Protein 3C8C (pdb70)

Foldseek 3Di:
DLVVLQVVQVCLQVVLLAVLLVLVVVLLVLVVVLLVQCLVPVDQVSNQVSCQDPVNVVSFVKKKWAWPVPQDIRIRDPVDDLDDPDGCCPDQLFVVQVVVQAWDKGAWDADSPPGQTWIWTKHWHANPVPRDTTTMMTGIDDLCVVQVSSAPDDQQPFWGKFKAAQQQAGCHHPPSVRHRHGCPQQVDGHDDQRWDWGADPNAIWTKHWDHRPPGRMIMMMTGNVVSVSVVVVVVVVD/DLVVLQVVQVVLQQVLLAVLLVLVVVLLVLVVVLQVQCLVPVDLVSNQVSCQDPVLVVQFVKKKWAWPVPQDMDIHDPPQDLDDVDRVCPDQLWVVQVVVVAWDKGAWDADSRPRQTWIWTKHWHANPPPRHTTTMMTGTHDLLVSQVVSQPDDALPFKGKFKAAQQQQTCHHPPSVRHRHGCPQQVDGHDDARWDWTDDPNFIWIKHWDARPPHRMIMMMTHGPVSSSVVVVVVPPD

Solvent-accessible surface area: 22497 Å² total

Organism: Vibrio cholerae serotype O1 (strain ATCC 39315 / El Tor Inaba N16961) (NCBI:txid243277)

B-factor: mean 22.38, std 12.3, range [3.48, 82.52]

Structure (mmCIF, N/CA/C/O backbone):
data_3C8C
#
_entry.id   3C8C
#
_cell.length_a   103.202
_cell.length_b   140.942
_cell.length_c   32.221
_cell.angle_alpha   90.00
_cell.angle_beta   90.00
_cell.angle_gamma   90.00
#
_symmetry.space_group_name_H-M   'P 21 21 2'
#
loop_
_entity.id
_entity.type
_entity.pdbx_description
1 polymer 'Methyl-accepting chemotaxis protein'
2 non-polymer 'MAGNESIUM ION'
3 non-polymer ALANINE
4 water water
#
loop_
_atom_site.group_PDB
_atom_site.id
_atom_site.type_symbol
_atom_site.label_atom_id
_atom_site.label_alt_id
_atom_site.label_comp_id
_atom_site.label_asym_id
_atom_site.label_entity_id
_atom_site.label_seq_id
_atom_site.pdbx_PDB_ins_code
_atom_site.Cartn_x
_atom_site.Cartn_y
_atom_site.Cartn_z
_atom_site.occupancy
_atom_site.B_iso_or_equiv
_atom_site.auth_seq_id
_atom_site.auth_comp_id
_atom_site.auth_asym_id
_atom_site.auth_atom_id
_atom_site.pdbx_PDB_model_num
ATOM 1 N N . SER A 1 1 ? 7.339 -8.305 10.600 1.00 30.03 61 SER A N 1
ATOM 2 C CA . SER A 1 1 ? 6.473 -8.607 9.421 1.00 28.45 61 SER A CA 1
ATOM 3 C C . SER A 1 1 ? 6.814 -7.668 8.275 1.00 27.30 61 SER A C 1
ATOM 4 O O . SER A 1 1 ? 7.492 -6.664 8.490 1.00 29.64 61 SER A O 1
ATOM 7 N N . LEU A 1 2 ? 6.337 -7.990 7.072 1.00 24.40 62 LEU A N 1
ATOM 8 C CA A LEU A 1 2 ? 6.543 -7.136 5.905 0.50 24.84 62 LEU A CA 1
ATOM 9 C CA B LEU A 1 2 ? 6.539 -7.139 5.899 0.50 26.09 62 LEU A CA 1
ATOM 10 C C . LEU A 1 2 ? 5.922 -5.752 6.113 1.00 26.55 62 LEU A C 1
ATOM 11 O O . LEU A 1 2 ? 6.551 -4.724 5.811 1.00 23.79 62 LEU A O 1
ATOM 20 N N . ARG A 1 3 ? 4.695 -5.725 6.636 1.00 20.57 63 ARG A N 1
ATOM 21 C CA . ARG A 1 3 ? 4.014 -4.466 6.947 1.00 25.52 63 ARG A CA 1
ATOM 22 C C . ARG A 1 3 ? 4.817 -3.605 7.931 1.00 25.31 63 ARG A C 1
ATOM 23 O O . ARG A 1 3 ? 5.072 -2.417 7.659 1.00 27.02 63 ARG A O 1
ATOM 31 N N . SER A 1 4 ? 5.225 -4.216 9.049 1.00 28.12 64 SER A N 1
ATOM 32 C CA A SER A 1 4 ? 6.021 -3.526 10.061 0.50 27.18 64 SER A CA 1
ATOM 33 C CA B SER A 1 4 ? 6.040 -3.549 10.066 0.50 28.03 64 SER A CA 1
ATOM 34 C C . SER A 1 4 ? 7.353 -3.033 9.496 1.00 29.97 64 SER A C 1
ATOM 35 O O . SER A 1 4 ? 7.779 -1.923 9.812 1.00 31.31 64 SER A O 1
ATOM 48 N N . VAL A 1 6 ? 8.112 -2.175 6.356 1.00 25.29 66 VAL A N 1
ATOM 49 C CA . VAL A 1 6 ? 7.914 -1.054 5.444 1.00 24.03 66 VAL A CA 1
ATOM 50 C C . VAL A 1 6 ? 7.597 0.230 6.215 1.00 28.24 66 VAL A C 1
ATOM 51 O O . VAL A 1 6 ? 8.210 1.268 5.957 1.00 26.12 66 VAL A O 1
ATOM 55 N N . SER A 1 7 ? 6.679 0.141 7.177 1.00 27.32 67 SER A N 1
ATOM 56 C CA . SER A 1 7 ? 6.346 1.274 8.033 1.00 28.01 67 SER A CA 1
ATOM 57 C C . SER A 1 7 ? 7.561 1.768 8.827 1.00 31.04 67 SER A C 1
ATOM 58 O O . SER A 1 7 ? 7.784 2.981 8.932 1.00 29.86 67 SER A O 1
ATOM 61 N N . ASP A 1 8 ? 8.351 0.835 9.365 1.00 27.25 68 ASP A N 1
ATOM 62 C CA . ASP A 1 8 ? 9.557 1.198 10.107 1.00 30.76 68 ASP A CA 1
ATOM 63 C C . ASP A 1 8 ? 10.597 1.855 9.207 1.00 29.80 68 ASP A C 1
ATOM 64 O O . ASP A 1 8 ? 11.293 2.773 9.658 1.00 32.51 68 ASP A O 1
ATOM 69 N N . SER A 1 9 ? 10.692 1.395 7.955 1.00 27.44 69 SER A N 1
ATOM 70 C CA A SER A 1 9 ? 11.679 1.927 7.011 0.50 28.28 69 SER A CA 1
ATOM 71 C CA B SER A 1 9 ? 11.670 1.925 6.999 0.50 28.03 69 SER A CA 1
ATOM 72 C C . SER A 1 9 ? 11.406 3.395 6.687 1.00 29.70 69 SER A C 1
ATOM 73 O O . SER A 1 9 ? 12.329 4.199 6.653 1.00 28.01 69 SER A O 1
ATOM 78 N N . VAL A 1 10 ? 10.135 3.729 6.469 1.00 27.64 70 VAL A N 1
ATOM 79 C CA . VAL A 1 10 ? 9.703 5.101 6.179 1.00 28.47 70 VAL A CA 1
ATOM 80 C C . VAL A 1 10 ? 10.130 6.059 7.303 1.00 29.43 70 VAL A C 1
ATOM 81 O O . VAL A 1 10 ? 10.736 7.108 7.040 1.00 27.81 70 VAL A O 1
ATOM 85 N N . ASP A 1 11 ? 9.851 5.654 8.544 1.00 24.23 71 ASP A N 1
ATOM 86 C CA . ASP A 1 11 ? 10.237 6.373 9.756 1.00 30.00 71 ASP A CA 1
ATOM 87 C C . ASP A 1 11 ? 11.744 6.527 9.875 1.00 34.22 71 ASP A C 1
ATOM 88 O O . ASP A 1 11 ? 12.227 7.608 10.213 1.00 36.01 71 ASP A O 1
ATOM 93 N N . GLU A 1 12 ? 12.473 5.451 9.577 1.00 29.08 72 GLU A N 1
ATOM 94 C CA A GLU A 1 12 ? 13.927 5.454 9.709 0.50 32.86 72 GLU A CA 1
ATOM 95 C CA B GLU A 1 12 ? 13.932 5.418 9.682 0.50 32.97 72 GLU A CA 1
ATOM 96 C C . GLU A 1 12 ? 14.604 6.329 8.647 1.00 33.24 72 GLU A C 1
ATOM 97 O O . GLU A 1 12 ? 15.622 6.971 8.938 1.00 32.72 72 GLU A O 1
ATOM 108 N N . ILE A 1 13 ? 14.030 6.382 7.440 1.00 31.66 73 ILE A N 1
ATOM 109 C CA . ILE A 1 13 ? 14.572 7.235 6.370 1.00 26.32 73 ILE A CA 1
ATOM 110 C C . ILE A 1 13 ? 14.589 8.695 6.815 1.00 27.36 73 ILE A C 1
ATOM 111 O O . ILE A 1 13 ? 15.651 9.321 6.818 1.00 25.06 73 ILE A O 1
ATOM 116 N N . VAL A 1 14 ? 13.433 9.222 7.227 1.00 23.59 74 VAL A N 1
ATOM 117 C CA A VAL A 1 14 ? 13.344 10.627 7.617 0.50 23.25 74 VAL A CA 1
ATOM 118 C CA B VAL A 1 14 ? 13.345 10.628 7.618 0.50 23.26 74 VAL A CA 1
ATOM 119 C C . VAL A 1 14 ? 14.096 10.937 8.916 1.00 25.83 74 VAL A C 1
ATOM 120 O O . VAL A 1 14 ? 14.634 12.021 9.062 1.00 21.80 74 VAL A O 1
ATOM 127 N N . ASP A 1 15 ? 14.136 9.976 9.845 1.00 23.56 75 ASP A N 1
ATOM 128 C CA A ASP A 1 15 ? 14.809 10.191 11.123 0.50 20.91 75 ASP A CA 1
ATOM 129 C CA B ASP A 1 15 ? 14.809 10.173 11.129 0.50 22.05 75 ASP A CA 1
ATOM 130 C C . ASP A 1 15 ? 16.315 10.267 10.925 1.00 24.23 75 ASP A C 1
ATOM 131 O O . ASP A 1 15 ? 16.968 11.194 11.429 1.00 22.82 75 ASP A O 1
ATOM 140 N N . GLY A 1 16 ? 16.847 9.302 10.177 1.00 21.83 76 GLY A N 1
ATOM 141 C CA . GLY A 1 16 ? 18.264 9.210 9.896 1.00 20.96 76 GLY A CA 1
ATOM 142 C C . GLY A 1 16 ? 18.758 10.363 9.047 1.00 21.62 76 GLY A C 1
ATOM 143 O O . GLY A 1 16 ? 19.798 10.953 9.352 1.00 21.89 76 GLY A O 1
ATOM 144 N N . VAL A 1 17 ? 18.014 10.689 7.989 1.00 18.69 77 VAL A N 1
ATOM 145 C CA . VAL A 1 17 ? 18.385 11.805 7.114 1.00 18.41 77 VAL A CA 1
ATOM 146 C C . VAL A 1 17 ? 18.257 13.165 7.811 1.00 17.99 77 VAL A C 1
ATOM 147 O O . VAL A 1 17 ? 19.078 14.054 7.563 1.00 17.00 77 VAL A O 1
ATOM 151 N N . SER A 1 18 ? 17.297 13.318 8.723 1.00 18.10 78 SER A N 1
ATOM 152 C CA . SER A 1 18 ? 17.207 14.580 9.466 1.00 16.20 78 SER A CA 1
ATOM 153 C C . SER A 1 18 ? 18.407 14.757 10.409 1.00 21.50 78 SER A C 1
ATOM 154 O O . SER A 1 18 ? 18.857 15.880 10.627 1.00 18.30 78 SER A O 1
ATOM 157 N N . LYS A 1 19 ? 18.929 13.647 10.939 1.00 19.44 79 LYS A N 1
ATOM 158 C CA . LYS A 1 19 ? 20.136 13.692 11.763 1.00 20.18 79 LYS A CA 1
ATOM 159 C C . LYS A 1 19 ? 21.382 14.037 10.963 1.00 22.12 79 LYS A C 1
ATOM 160 O O . LYS A 1 19 ? 22.134 14.940 11.372 1.00 21.39 79 LYS A O 1
ATOM 166 N N . THR A 1 20 ? 21.593 13.385 9.816 1.00 23.02 80 THR A N 1
ATOM 167 C CA A THR A 1 20 ? 22.751 13.690 8.972 0.50 24.58 80 THR A CA 1
ATOM 168 C CA B THR A 1 20 ? 22.760 13.695 8.982 0.50 25.14 80 THR A CA 1
ATOM 169 C C . THR A 1 20 ? 22.696 15.116 8.413 1.00 27.30 80 THR A C 1
ATOM 170 O O . THR A 1 20 ? 23.729 15.789 8.318 1.00 24.78 80 THR A O 1
ATOM 177 N N . THR A 1 21 ? 21.485 15.570 8.067 1.00 21.22 81 THR A N 1
ATOM 178 C CA . THR A 1 21 ? 21.269 16.918 7.525 1.00 22.98 81 THR A CA 1
ATOM 179 C C . THR A 1 21 ? 21.635 17.947 8.593 1.00 18.04 81 THR A C 1
ATOM 180 O O . THR A 1 21 ? 22.299 18.943 8.286 1.00 18.87 81 THR A O 1
ATOM 184 N N . ALA A 1 22 ? 21.236 17.692 9.840 1.00 17.42 82 ALA A N 1
ATOM 185 C CA . ALA A 1 22 ? 21.575 18.580 10.954 1.00 14.58 82 ALA A CA 1
ATOM 186 C C . ALA A 1 22 ? 23.098 18.694 11.083 1.00 18.10 82 ALA A C 1
ATOM 187 O O . ALA A 1 22 ? 23.618 19.800 11.171 1.00 17.33 82 ALA A O 1
ATOM 189 N N . GLU A 1 23 ? 23.803 17.563 11.043 1.00 17.54 83 GLU A N 1
ATOM 190 C CA A GLU A 1 23 ? 25.271 17.539 11.129 0.35 19.08 83 GLU A CA 1
ATOM 191 C CA B GLU A 1 23 ? 25.267 17.548 11.137 0.35 17.44 83 GLU A CA 1
ATOM 192 C CA C GLU A 1 23 ? 25.263 17.581 11.156 0.30 18.80 83 GLU A CA 1
ATOM 193 C C . GLU A 1 23 ? 25.924 18.366 10.024 1.00 17.69 83 GLU A C 1
ATOM 194 O O . GLU A 1 23 ? 26.835 19.178 10.278 1.00 17.35 83 GLU A O 1
ATOM 210 N N . VAL A 1 24 ? 25.478 18.155 8.790 1.00 19.75 84 VAL A N 1
ATOM 211 C CA . VAL A 1 24 ? 26.053 18.852 7.635 1.00 18.75 84 VAL A CA 1
ATOM 212 C C . VAL A 1 24 ? 25.818 20.359 7.736 1.00 16.74 84 VAL A C 1
ATOM 213 O O . VAL A 1 24 ? 26.758 21.158 7.606 1.00 15.42 84 VAL A O 1
ATOM 217 N N . ILE A 1 25 ? 24.563 20.741 7.948 1.00 14.28 85 ILE A N 1
ATOM 218 C CA . ILE A 1 25 ? 24.243 22.163 8.053 1.00 15.87 85 ILE A CA 1
ATOM 219 C C . ILE A 1 25 ? 24.964 22.835 9.230 1.00 15.70 85 ILE A C 1
ATOM 220 O O . ILE A 1 25 ? 25.511 23.939 9.070 1.00 13.07 85 ILE A O 1
ATOM 225 N N . ASN A 1 26 ? 25.009 22.164 10.379 1.00 13.86 86 ASN A N 1
ATOM 226 C CA . ASN A 1 26 ? 25.711 22.706 11.551 1.00 14.54 86 ASN A CA 1
ATOM 227 C C . ASN A 1 26 ? 27.186 22.906 11.263 1.00 13.39 86 ASN A C 1
ATOM 228 O O . ASN A 1 26 ? 27.773 23.903 11.691 1.00 13.45 86 ASN A O 1
ATOM 233 N N . GLY A 1 27 ? 27.788 21.980 10.523 1.00 12.81 87 GLY A N 1
ATOM 234 C CA . GLY A 1 27 ? 29.201 22.107 10.167 1.00 11.58 87 GLY A CA 1
ATOM 235 C C . GLY A 1 27 ? 29.403 23.364 9.329 1.00 12.36 87 GLY A C 1
ATOM 236 O O . GLY A 1 27 ? 30.364 24.094 9.526 1.00 13.29 87 GLY A O 1
ATOM 237 N N . ARG A 1 28 ? 28.499 23.605 8.380 1.00 11.71 88 ARG A N 1
ATOM 238 C CA . ARG A 1 28 ? 28.670 24.724 7.461 1.00 11.86 88 ARG A CA 1
ATOM 239 C C . ARG A 1 28 ? 28.413 26.041 8.199 1.00 9.44 88 ARG A C 1
ATOM 240 O O . ARG A 1 28 ? 29.161 27.008 8.010 1.00 10.75 88 ARG A O 1
ATOM 248 N N . LYS A 1 29 ? 27.410 26.062 9.089 1.00 12.10 89 LYS A N 1
ATOM 249 C CA . LYS A 1 29 ? 27.167 27.231 9.949 1.00 9.81 89 LYS A CA 1
ATOM 250 C C . LYS A 1 29 ? 28.403 27.563 10.803 1.00 9.32 89 LYS A C 1
ATOM 251 O O . LYS A 1 29 ? 28.765 28.718 10.964 1.00 10.12 89 LYS A O 1
ATOM 257 N N . SER A 1 30 ? 29.034 26.529 11.356 1.00 10.80 90 SER A N 1
ATOM 258 C CA A SER A 1 30 ? 30.212 26.733 12.200 0.50 9.41 90 SER A CA 1
ATOM 259 C CA B SER A 1 30 ? 30.222 26.721 12.199 0.50 9.28 90 SER A CA 1
ATOM 260 C C . SER A 1 30 ? 31.385 27.342 11.439 1.00 8.96 90 SER A C 1
ATOM 261 O O . SER A 1 30 ? 32.116 28.193 11.977 1.00 10.45 90 SER A O 1
ATOM 266 N N . ILE A 1 31 ? 31.557 26.944 10.169 1.00 8.71 91 ILE A N 1
ATOM 267 C CA . ILE A 1 31 ? 32.596 27.539 9.303 1.00 8.65 91 ILE A CA 1
ATOM 268 C C . ILE A 1 31 ? 32.254 29.012 9.014 1.00 8.12 91 ILE A C 1
ATOM 269 O O . ILE A 1 31 ? 33.119 29.901 9.136 1.00 9.27 91 ILE A O 1
ATOM 274 N N . ALA A 1 32 ? 30.978 29.277 8.728 1.00 8.48 92 ALA A N 1
ATOM 275 C CA . ALA A 1 32 ? 30.550 30.667 8.478 1.00 8.41 92 ALA A CA 1
ATOM 276 C C . ALA A 1 32 ? 30.772 31.542 9.702 1.00 7.81 92 ALA A C 1
ATOM 277 O O . ALA A 1 32 ? 31.272 32.668 9.576 1.00 9.51 92 ALA A O 1
ATOM 279 N N . GLN A 1 33 ? 30.448 31.012 10.878 1.00 8.05 93 GLN A N 1
ATOM 280 C CA . GLN A 1 33 ? 30.638 31.768 12.107 1.00 7.81 93 GLN A CA 1
ATOM 281 C C . GLN A 1 33 ? 32.112 32.067 12.351 1.00 8.40 93 GLN A C 1
ATOM 282 O O . GLN A 1 33 ? 32.466 33.180 12.798 1.00 9.65 93 GLN A O 1
ATOM 288 N N . TYR A 1 34 ? 32.965 31.062 12.107 1.00 7.04 94 TYR A N 1
ATOM 289 C CA . TYR A 1 34 ? 34.397 31.256 12.305 1.00 6.61 94 TYR A CA 1
ATOM 290 C C . TYR A 1 34 ? 34.901 32.365 11.407 1.00 7.11 94 TYR A C 1
ATOM 291 O O . TYR A 1 34 ? 35.571 33.285 11.877 1.00 9.33 94 TYR A O 1
ATOM 300 N N . ALA A 1 35 ? 34.595 32.296 10.104 1.00 7.55 95 ALA A N 1
ATOM 301 C CA . ALA A 1 35 ? 35.031 33.359 9.183 1.00 8.69 95 ALA A CA 1
ATOM 302 C C . ALA A 1 35 ? 34.510 34.736 9.613 1.00 7.52 95 ALA A C 1
ATOM 303 O O . ALA A 1 35 ? 35.234 35.722 9.580 1.00 9.43 95 ALA A O 1
ATOM 305 N N . THR A 1 36 ? 33.243 34.787 10.027 1.00 8.77 96 THR A N 1
ATOM 306 C CA . THR A 1 36 ? 32.652 36.033 10.527 1.00 9.49 96 THR A CA 1
ATOM 307 C C . THR A 1 36 ? 33.408 36.613 11.723 1.00 9.47 96 THR A C 1
ATOM 308 O O . THR A 1 36 ? 33.715 37.811 11.732 1.00 10.27 96 THR A O 1
ATOM 312 N N . SER A 1 37 ? 33.725 35.754 12.700 1.00 9.87 97 SER A N 1
ATOM 313 C CA . SER A 1 37 ? 34.473 36.213 13.865 1.00 8.96 97 SER A CA 1
ATOM 314 C C . SER A 1 37 ? 35.863 36.718 13.492 1.00 11.36 97 SER A C 1
ATOM 315 O O . SER A 1 37 ? 36.349 37.684 14.090 1.00 11.32 97 SER A O 1
ATOM 318 N N . LEU A 1 38 ? 36.499 36.094 12.503 1.00 9.46 98 LEU A N 1
ATOM 319 C CA . LEU A 1 38 ? 37.816 36.586 12.088 1.00 10.57 98 LEU A CA 1
ATOM 320 C C . LEU A 1 38 ? 37.702 37.931 11.368 1.00 11.49 98 LEU A C 1
ATOM 321 O O . LEU A 1 38 ? 38.587 38.791 11.533 1.00 13.60 98 LEU A O 1
ATOM 326 N N . ILE A 1 39 ? 36.634 38.105 10.577 1.00 9.24 99 ILE A N 1
ATOM 327 C CA . ILE A 1 39 ? 36.350 39.380 9.916 1.00 9.91 99 ILE A CA 1
ATOM 328 C C . ILE A 1 39 ? 36.055 40.469 10.949 1.00 12.54 99 ILE A C 1
ATOM 329 O O . ILE A 1 39 ? 36.558 41.586 10.816 1.00 14.00 99 ILE A O 1
ATOM 334 N N . GLU A 1 40 ? 35.285 40.145 11.984 1.00 10.63 100 GLU A N 1
ATOM 335 C CA . GLU A 1 40 ? 34.998 41.123 13.041 1.00 13.32 100 GLU A CA 1
ATOM 336 C C . GLU A 1 40 ? 36.261 41.561 13.754 1.00 13.22 100 GLU A C 1
ATOM 337 O O . GLU A 1 40 ? 36.377 42.707 14.196 1.00 16.31 100 GLU A O 1
ATOM 343 N N . ASN A 1 41 ? 37.213 40.650 13.856 1.00 14.80 101 ASN A N 1
ATOM 344 C CA . ASN A 1 41 ? 38.474 40.989 14.479 1.00 14.87 101 ASN A CA 1
ATOM 345 C C . ASN A 1 41 ? 39.253 42.029 13.678 1.00 14.77 101 ASN A C 1
ATOM 346 O O . ASN A 1 41 ? 39.956 42.871 14.273 1.00 18.87 101 ASN A O 1
ATOM 351 N N . ASN A 1 42 ? 39.162 41.956 12.349 1.00 14.02 102 ASN A N 1
ATOM 352 C CA . ASN A 1 42 ? 39.851 42.886 11.458 1.00 16.46 102 ASN A CA 1
ATOM 353 C C . ASN A 1 42 ? 39.172 42.973 10.086 1.00 15.75 102 ASN A C 1
ATOM 354 O O . ASN A 1 42 ? 39.485 42.225 9.161 1.00 17.01 102 ASN A O 1
ATOM 359 N N . PRO A 1 43 ? 38.197 43.893 9.966 1.00 15.91 103 PRO A N 1
ATOM 360 C CA . PRO A 1 43 ? 37.441 44.011 8.729 1.00 18.46 103 PRO A CA 1
ATOM 361 C C . PRO A 1 43 ? 38.079 44.817 7.604 1.00 17.73 103 PRO A C 1
ATOM 362 O O . PRO A 1 43 ? 37.387 45.141 6.628 1.00 17.65 103 PRO A O 1
ATOM 366 N N . GLU A 1 44 ? 39.385 45.091 7.690 1.00 19.13 104 GLU A N 1
ATOM 367 C CA . GLU A 1 44 ? 40.077 45.709 6.549 1.00 19.57 104 GLU A CA 1
ATOM 368 C C . GLU A 1 44 ? 39.905 44.823 5.327 1.00 20.74 104 GLU A C 1
ATOM 369 O O . GLU A 1 44 ? 40.032 43.599 5.441 1.00 16.34 104 GLU A O 1
ATOM 375 N N . PRO A 1 45 ? 39.525 45.417 4.180 1.00 18.58 105 PRO A N 1
ATOM 376 C CA . PRO A 1 45 ? 39.205 44.715 2.930 1.00 17.79 105 PRO A CA 1
ATOM 377 C C . PRO A 1 45 ? 40.150 43.577 2.491 1.00 16.97 105 PRO A C 1
ATOM 378 O O . PRO A 1 45 ? 39.671 42.503 2.149 1.00 17.74 105 PRO A O 1
ATOM 382 N N . ASP A 1 46 ? 41.464 43.809 2.507 1.00 19.86 106 ASP A N 1
ATOM 383 C CA . ASP A 1 46 ? 42.401 42.765 2.088 1.00 20.74 106 ASP A CA 1
ATOM 384 C C . ASP A 1 46 ? 42.395 41.569 3.042 1.00 17.20 106 ASP A C 1
ATOM 385 O O . ASP A 1 46 ? 42.490 40.424 2.584 1.00 19.05 106 ASP A O 1
ATOM 390 N N . ASN A 1 47 ? 42.241 41.841 4.338 1.00 15.53 107 ASN A N 1
ATOM 391 C CA . ASN A 1 47 ? 42.093 40.772 5.318 1.00 15.29 107 ASN A CA 1
ATOM 392 C C . ASN A 1 47 ? 40.804 39.981 5.078 1.00 18.00 107 ASN A C 1
ATOM 393 O O . ASN A 1 47 ? 40.789 38.747 5.137 1.00 15.83 107 ASN A O 1
ATOM 398 N N . VAL A 1 48 ? 39.717 40.699 4.814 1.00 13.72 108 VAL A N 1
ATOM 399 C CA . VAL A 1 48 ? 38.445 40.036 4.542 1.00 13.15 108 VAL A CA 1
ATOM 400 C C . VAL A 1 48 ? 38.583 39.094 3.342 1.00 13.47 108 VAL A C 1
ATOM 401 O O . VAL A 1 48 ? 38.151 37.931 3.411 1.00 13.03 108 VAL A O 1
ATOM 405 N N . ARG A 1 49 ? 39.177 39.595 2.243 1.00 13.62 109 ARG A N 1
ATOM 406 C CA A ARG A 1 49 ? 39.399 38.793 1.043 0.50 15.62 109 AR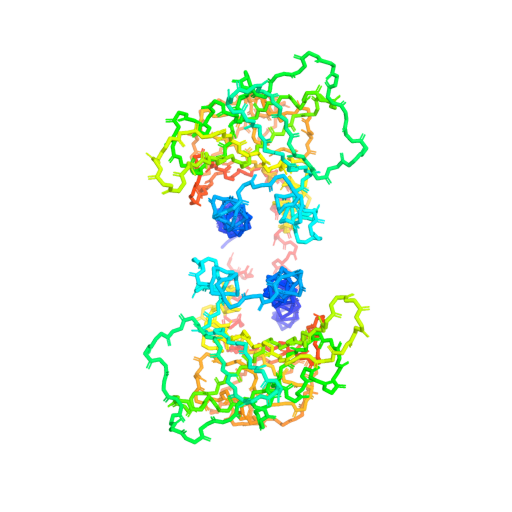G A CA 1
ATOM 407 C CA B ARG A 1 49 ? 39.390 38.785 1.045 0.50 16.73 109 ARG A CA 1
ATOM 408 C C . ARG A 1 49 ? 40.201 37.529 1.355 1.00 14.44 109 ARG A C 1
ATOM 409 O O . ARG A 1 49 ? 39.860 36.448 0.895 1.00 15.87 109 ARG A O 1
ATOM 424 N N . THR A 1 50 ? 41.256 37.684 2.153 1.00 14.54 110 THR A N 1
ATOM 425 C CA . THR A 1 50 ? 42.090 36.545 2.555 1.00 17.63 110 THR A CA 1
ATOM 426 C C . THR A 1 50 ? 41.257 35.490 3.291 1.00 16.29 110 THR A C 1
ATOM 427 O O . THR A 1 50 ? 41.335 34.299 2.993 1.00 18.73 110 THR A O 1
ATOM 431 N N . ILE A 1 51 ? 40.436 35.945 4.231 1.00 13.30 111 ILE A N 1
ATOM 432 C CA . ILE A 1 51 ? 39.585 35.056 5.018 1.00 12.57 111 ILE A CA 1
ATOM 433 C C . ILE A 1 51 ? 38.563 34.316 4.139 1.00 12.36 111 ILE A C 1
ATOM 434 O O . ILE A 1 51 ? 38.375 33.098 4.283 1.00 11.24 111 ILE A O 1
ATOM 439 N N . ILE A 1 52 ? 37.898 35.017 3.226 1.00 10.34 112 ILE A N 1
ATOM 440 C CA . ILE A 1 52 ? 36.803 34.370 2.496 1.00 9.07 112 ILE A CA 1
ATOM 441 C C . ILE A 1 52 ? 37.199 33.676 1.175 1.00 8.17 112 ILE A C 1
ATOM 442 O O . ILE A 1 52 ? 36.383 32.985 0.562 1.00 12.69 112 ILE A O 1
ATOM 447 N N . SER A 1 53 ? 38.460 33.854 0.748 1.00 13.79 113 SER A N 1
ATOM 448 C CA . SER A 1 53 ? 38.886 33.336 -0.561 1.00 15.80 113 SER A CA 1
ATOM 449 C C . SER A 1 53 ? 39.705 32.052 -0.476 1.00 17.02 113 SER A C 1
ATOM 450 O O . SER A 1 53 ? 40.161 31.532 -1.497 1.00 19.69 113 SER A O 1
ATOM 453 N N . GLN A 1 54 ? 39.851 31.525 0.731 1.00 14.00 114 GLN A N 1
ATOM 454 C CA . GLN A 1 54 ? 40.537 30.240 0.910 1.00 13.07 114 GLN A CA 1
ATOM 455 C C . GLN A 1 54 ? 39.668 29.092 0.437 1.00 15.81 114 GLN A C 1
ATOM 456 O O . GLN A 1 54 ? 38.446 29.151 0.517 1.00 13.04 114 GLN A O 1
ATOM 462 N N . PRO A 1 55 ? 40.282 28.027 -0.087 1.00 16.06 115 PRO A N 1
ATOM 463 C CA . PRO A 1 55 ? 39.517 26.899 -0.578 1.00 17.37 115 PRO A CA 1
ATOM 464 C C . PRO A 1 55 ? 38.447 26.343 0.365 1.00 12.39 115 PRO A C 1
ATOM 465 O O . PRO A 1 55 ? 37.386 25.984 -0.106 1.00 18.35 115 PRO A O 1
ATOM 469 N N . LEU A 1 56 ? 38.678 26.317 1.681 1.00 12.78 116 LEU A N 1
ATOM 470 C CA . LEU A 1 56 ? 37.655 25.834 2.596 1.00 13.64 116 LEU A CA 1
ATOM 471 C C . LEU A 1 56 ? 36.338 26.612 2.407 1.00 11.72 116 LEU A C 1
ATOM 472 O O . LEU A 1 56 ? 35.258 26.032 2.354 1.00 14.64 116 LEU A O 1
ATOM 477 N N . ILE A 1 57 ? 36.452 27.924 2.313 1.00 11.31 117 ILE A N 1
ATOM 478 C CA . ILE A 1 57 ? 35.271 28.779 2.169 1.00 9.93 117 ILE A CA 1
ATOM 479 C C . ILE A 1 57 ? 34.693 28.666 0.744 1.00 13.13 117 ILE A C 1
ATOM 480 O O . ILE A 1 57 ? 33.468 28.559 0.565 1.00 13.04 117 ILE A O 1
ATOM 485 N N . LYS A 1 58 ? 35.564 28.643 -0.259 1.00 15.18 118 LYS A N 1
ATOM 486 C CA . LYS A 1 58 ? 35.129 28.556 -1.662 1.00 14.94 118 LYS A CA 1
ATOM 487 C C . LYS A 1 58 ? 34.489 27.202 -1.999 1.00 17.57 118 LYS A C 1
ATOM 488 O O . LYS A 1 58 ? 33.612 27.120 -2.876 1.00 18.52 118 LYS A O 1
ATOM 494 N N . ASN A 1 59 ? 34.910 26.140 -1.314 1.00 16.04 119 ASN A N 1
ATOM 495 C CA . ASN A 1 59 ? 34.327 24.818 -1.556 1.00 19.36 119 ASN A CA 1
ATOM 496 C C . ASN A 1 59 ? 33.095 24.521 -0.734 1.00 20.58 119 ASN A C 1
ATOM 497 O O . ASN A 1 59 ? 32.318 23.645 -1.094 1.00 23.51 119 ASN A O 1
ATOM 502 N N . THR A 1 60 ? 32.908 25.254 0.368 1.00 14.30 120 THR A N 1
ATOM 503 C CA . THR A 1 60 ? 31.802 24.977 1.267 1.00 13.67 120 THR A CA 1
ATOM 504 C C . THR A 1 60 ? 30.550 25.710 0.828 1.00 13.19 120 THR A C 1
ATOM 505 O O . THR A 1 60 ? 29.444 25.202 1.038 1.00 15.13 120 THR A O 1
ATOM 509 N N . PHE A 1 61 ? 30.750 26.876 0.218 1.00 11.45 121 PHE A N 1
ATOM 510 C CA . PHE A 1 61 ? 29.645 27.748 -0.203 1.00 10.84 121 PHE A CA 1
ATOM 511 C C . PHE A 1 61 ? 29.781 28.149 -1.667 1.00 15.74 121 PHE A C 1
ATOM 512 O O . PHE A 1 61 ? 30.897 28.191 -2.206 1.00 16.38 121 PHE A O 1
ATOM 520 N N . LEU A 1 62 ? 28.653 28.516 -2.288 1.00 14.38 122 LEU A N 1
ATOM 521 C CA . LEU A 1 62 ? 28.665 28.961 -3.690 1.00 16.29 122 LEU A CA 1
ATOM 522 C C . LEU A 1 62 ? 29.361 30.284 -3.902 1.00 15.00 122 LEU A C 1
ATOM 523 O O . LEU A 1 62 ? 30.003 30.510 -4.938 1.00 18.17 122 LEU A O 1
ATOM 528 N N . LEU A 1 63 ? 29.219 31.177 -2.918 1.00 12.35 123 LEU A N 1
ATOM 529 C CA . LEU A 1 63 ? 29.677 32.543 -3.014 1.00 12.31 123 LEU A CA 1
ATOM 530 C C . LEU A 1 63 ? 29.594 33.109 -1.601 1.00 11.41 123 LEU A C 1
ATOM 531 O O . LEU A 1 63 ? 28.675 32.741 -0.855 1.00 12.13 123 LEU A O 1
ATOM 536 N N . VAL A 1 64 ? 30.543 33.968 -1.260 1.00 11.78 124 VAL A N 1
ATOM 537 C CA . VAL A 1 64 ? 30.567 34.646 0.038 1.00 10.81 124 VAL A CA 1
ATOM 538 C C . VAL A 1 64 ? 30.779 36.138 -0.221 1.00 8.95 124 VAL A C 1
ATOM 539 O O . VAL A 1 64 ? 31.646 36.521 -1.005 1.00 12.40 124 VAL A O 1
ATOM 543 N N . GLY A 1 65 ? 30.011 36.990 0.457 1.00 10.38 125 GLY A N 1
ATOM 544 C CA . GLY A 1 65 ? 30.216 38.419 0.342 1.00 12.00 125 GLY A CA 1
ATOM 545 C C . GLY A 1 65 ? 29.819 39.190 1.596 1.00 9.09 125 GLY A C 1
ATOM 546 O O . GLY A 1 65 ? 28.837 38.825 2.250 1.00 9.87 125 GLY A O 1
ATOM 547 N N . PHE A 1 66 ? 30.580 40.234 1.881 1.00 10.81 126 PHE A N 1
ATOM 548 C CA . PHE A 1 66 ? 30.384 41.109 3.025 1.00 8.28 126 PHE A CA 1
ATOM 549 C C . PHE A 1 66 ? 29.900 42.452 2.483 1.00 12.79 126 PHE A C 1
ATOM 550 O O . PHE A 1 66 ? 30.639 43.142 1.794 1.00 12.78 126 PHE A O 1
ATOM 558 N N . GLY A 1 67 ? 28.655 42.798 2.798 1.00 10.34 127 GLY A N 1
ATOM 559 C CA . GLY A 1 67 ? 28.076 44.085 2.427 1.00 10.42 127 GLY A CA 1
ATOM 560 C C . GLY A 1 67 ? 28.186 45.085 3.551 1.00 12.32 127 GLY A C 1
ATOM 561 O O . GLY A 1 67 ? 27.905 44.768 4.703 1.00 10.04 127 GLY A O 1
ATOM 562 N N . LEU A 1 68 ? 28.624 46.304 3.233 1.00 13.14 128 LEU A N 1
ATOM 563 C CA A LEU A 1 68 ? 28.847 47.310 4.263 0.50 12.50 128 LEU A CA 1
ATOM 564 C CA B LEU A 1 68 ? 28.856 47.335 4.248 0.50 12.02 128 LEU A CA 1
ATOM 565 C C . LEU A 1 68 ? 27.670 48.273 4.433 1.00 13.17 128 LEU A C 1
ATOM 566 O O . LEU A 1 68 ? 27.093 48.764 3.441 1.00 13.62 128 LEU A O 1
ATOM 575 N N . GLU A 1 69 ? 27.341 48.542 5.691 1.00 12.47 129 GLU A N 1
ATOM 576 C CA . GLU A 1 69 ? 26.244 49.452 6.053 1.00 12.85 129 GLU A CA 1
ATOM 577 C C . GLU A 1 69 ? 26.504 50.902 5.642 1.00 14.77 129 GLU A C 1
ATOM 578 O O . GLU A 1 69 ? 25.583 51.596 5.216 1.00 16.51 129 GLU A O 1
ATOM 584 N N . LYS A 1 70 ? 27.756 51.338 5.750 1.00 15.92 130 LYS A N 1
ATOM 585 C CA . LYS A 1 70 ? 28.110 52.741 5.490 1.00 17.66 130 LYS A CA 1
ATOM 586 C C . LYS A 1 70 ? 27.766 53.188 4.059 1.00 18.24 130 LYS A C 1
ATOM 587 O O . LYS A 1 70 ? 27.194 54.281 3.848 1.00 20.46 130 LYS A O 1
ATOM 593 N N . ASP A 1 71 ? 28.060 52.353 3.073 1.00 15.61 131 ASP A N 1
ATOM 594 C CA . ASP A 1 71 ? 27.959 52.797 1.689 1.00 16.41 131 ASP A CA 1
ATOM 595 C C . ASP A 1 71 ? 27.379 51.770 0.741 1.00 18.07 131 ASP A C 1
ATOM 596 O O . ASP A 1 71 ? 27.240 52.027 -0.451 1.00 16.17 131 ASP A O 1
ATOM 601 N N . GLY A 1 72 ? 27.073 50.579 1.260 1.00 14.73 132 GLY A N 1
ATOM 602 C CA . GLY A 1 72 ? 26.599 49.505 0.394 1.00 12.87 132 GLY A CA 1
ATOM 603 C C . GLY A 1 72 ? 27.634 48.946 -0.564 1.00 11.73 132 GLY A C 1
ATOM 604 O O . GLY A 1 72 ? 27.284 48.371 -1.595 1.00 13.97 132 GLY A O 1
ATOM 605 N N . SER A 1 73 ? 28.911 49.114 -0.227 1.00 15.64 133 SER A N 1
ATOM 606 C CA . SER A 1 73 ? 29.974 48.423 -0.944 1.00 14.09 133 SER A CA 1
ATOM 607 C C . SER A 1 73 ? 29.997 46.968 -0.505 1.00 13.93 133 SER A C 1
ATOM 608 O O . SER A 1 73 ? 29.281 46.578 0.442 1.00 14.33 133 SER A O 1
ATOM 611 N N . ASN A 1 74 ? 30.772 46.163 -1.228 1.00 14.57 134 ASN A N 1
ATOM 612 C CA . ASN A 1 74 ? 30.944 44.767 -0.858 1.00 14.19 134 ASN A CA 1
ATOM 613 C C . ASN A 1 74 ? 32.329 44.218 -1.181 1.00 18.56 134 ASN A C 1
ATOM 614 O O . ASN A 1 74 ? 33.014 44.676 -2.100 1.00 18.42 134 ASN A O 1
ATOM 619 N N . ILE A 1 75 ? 32.703 43.214 -0.398 1.00 16.75 135 ILE A N 1
ATOM 620 C CA . ILE A 1 75 ? 33.916 42.434 -0.602 1.00 16.42 135 ILE A CA 1
ATOM 621 C C . ILE A 1 75 ? 33.425 40.990 -0.751 1.00 20.25 135 ILE A C 1
ATOM 622 O O . ILE A 1 75 ? 32.726 40.476 0.135 1.00 16.12 135 ILE A O 1
ATOM 627 N N . ASN A 1 76 ? 33.742 40.342 -1.868 1.00 17.72 136 ASN A N 1
ATOM 628 C CA . ASN A 1 76 ? 33.263 38.993 -2.138 1.00 15.75 136 ASN A CA 1
ATOM 629 C C . ASN A 1 76 ? 34.402 38.085 -2.633 1.00 17.59 136 ASN A C 1
ATOM 630 O O . ASN A 1 76 ? 35.501 38.572 -2.893 1.00 24.90 136 ASN A O 1
ATOM 635 N N . ASN A 1 77 ? 34.118 36.791 -2.772 1.00 17.11 137 ASN A N 1
ATOM 636 C CA . ASN A 1 77 ? 35.181 35.831 -3.082 1.00 18.97 137 ASN A CA 1
ATOM 637 C C . ASN A 1 77 ? 35.135 35.251 -4.503 1.00 24.35 137 ASN A C 1
ATOM 638 O O . ASN A 1 77 ? 35.754 34.216 -4.773 1.00 25.73 137 ASN A O 1
ATOM 643 N N . ASP A 1 78 ? 34.391 35.905 -5.394 1.00 27.33 138 ASP A N 1
ATOM 644 C CA . ASP A 1 78 ? 34.314 35.492 -6.803 1.00 24.27 138 ASP A CA 1
ATOM 645 C C . ASP A 1 78 ? 34.646 36.676 -7.716 1.00 30.15 138 ASP A C 1
ATOM 646 O O . ASP A 1 78 ? 33.797 37.527 -7.963 1.00 32.51 138 ASP A O 1
ATOM 651 N N . PRO A 1 79 ? 35.899 36.737 -8.213 1.00 30.59 139 PRO A N 1
ATOM 652 C CA . PRO A 1 79 ? 36.286 37.845 -9.103 1.00 34.92 139 PRO A CA 1
ATOM 653 C C . PRO A 1 79 ? 35.549 37.837 -10.453 1.00 33.27 139 PRO A C 1
ATOM 654 O O . PRO A 1 79 ? 35.533 38.858 -11.145 1.00 40.60 139 PRO A O 1
ATOM 658 N N . SER A 1 80 ? 34.918 36.714 -10.805 1.00 37.04 140 SER A N 1
ATOM 659 C CA . SER A 1 80 ? 34.042 36.642 -11.980 1.00 36.61 140 SER A CA 1
ATOM 660 C C . SER A 1 80 ? 32.612 37.148 -11.694 1.00 37.92 140 SER A C 1
ATOM 661 O O . SER A 1 80 ? 31.774 37.219 -12.604 1.00 38.52 140 SER A O 1
ATOM 664 N N . TRP A 1 81 ? 32.348 37.495 -10.433 1.00 35.74 141 TRP A N 1
ATOM 665 C CA . TRP A 1 81 ? 31.029 37.959 -9.986 1.00 33.71 141 TRP A CA 1
ATOM 666 C C . TRP A 1 81 ? 30.966 39.483 -10.014 1.00 34.01 141 TRP A C 1
ATOM 667 O O . TRP A 1 81 ? 31.784 40.164 -9.390 1.00 30.47 141 TRP A O 1
ATOM 678 N N . ASN A 1 82 ? 29.996 40.005 -10.759 1.00 36.69 142 ASN A N 1
ATOM 679 C CA . ASN A 1 82 ? 29.759 41.441 -10.877 1.00 39.34 142 ASN A CA 1
ATOM 680 C C . ASN A 1 82 ? 28.246 41.646 -10.779 1.00 39.17 142 ASN A C 1
ATOM 681 O O . ASN A 1 82 ? 27.508 41.187 -11.653 1.00 41.09 142 ASN A O 1
ATOM 686 N N . PRO A 1 83 ? 27.774 42.296 -9.695 1.00 35.86 143 PRO A N 1
ATOM 687 C CA . PRO A 1 83 ? 26.323 42.385 -9.464 1.00 34.17 143 PRO A CA 1
ATOM 688 C C . PRO A 1 83 ? 25.609 43.512 -10.229 1.00 37.04 143 PRO A C 1
ATOM 689 O O . PRO A 1 83 ? 24.383 43.633 -10.154 1.00 37.05 143 PRO A O 1
ATOM 693 N N . GLY A 1 84 ? 26.366 44.312 -10.970 1.00 36.19 144 GLY A N 1
ATOM 694 C CA . GLY A 1 84 ? 25.790 45.458 -11.655 1.00 37.92 144 GLY A CA 1
ATOM 695 C C . GLY A 1 84 ? 26.059 46.724 -10.866 1.00 38.25 144 GLY A C 1
ATOM 696 O O . GLY A 1 84 ? 26.565 46.666 -9.739 1.00 39.29 144 GLY A O 1
ATOM 697 N N . PRO A 1 85 ? 25.724 47.882 -11.452 1.00 34.94 145 PRO A N 1
ATOM 698 C CA . PRO A 1 85 ? 26.154 49.146 -10.859 1.00 34.29 145 PRO A CA 1
ATOM 699 C C . PRO A 1 85 ? 25.305 49.623 -9.677 1.00 30.09 145 PRO A C 1
ATOM 700 O O . PRO A 1 85 ? 25.818 50.318 -8.800 1.00 37.59 145 PRO A O 1
ATOM 704 N N . THR A 1 86 ? 24.030 49.246 -9.657 1.00 25.75 146 THR A N 1
ATOM 705 C CA . THR A 1 86 ? 23.105 49.781 -8.673 1.00 22.90 146 THR A CA 1
ATOM 706 C C . THR A 1 86 ? 22.768 48.810 -7.544 1.00 25.38 146 THR A C 1
ATOM 707 O O . THR A 1 86 ? 22.061 49.205 -6.612 1.00 24.71 146 THR A O 1
ATOM 711 N N . TRP A 1 87 ? 23.255 47.562 -7.638 1.00 20.16 147 TRP A N 1
ATOM 712 C CA . TRP A 1 87 ? 23.018 46.526 -6.613 1.00 18.13 147 TRP A CA 1
ATOM 713 C C . TRP A 1 87 ? 23.489 47.076 -5.292 1.00 15.14 147 TRP A C 1
ATOM 714 O O . TRP A 1 87 ? 24.598 47.613 -5.180 1.00 17.69 147 TRP A O 1
ATOM 725 N N . ASP A 1 88 ? 22.601 46.983 -4.307 1.00 16.00 148 ASP A N 1
ATOM 726 C CA . ASP A 1 88 ? 22.851 47.456 -2.972 1.00 13.05 148 ASP A CA 1
ATOM 727 C C . ASP A 1 88 ? 22.602 46.277 -2.012 1.00 13.46 148 ASP A C 1
ATOM 728 O O . ASP A 1 88 ? 21.474 45.819 -1.886 1.00 13.86 148 ASP A O 1
ATOM 733 N N . PRO A 1 89 ? 23.669 45.791 -1.332 1.00 10.91 149 PRO A N 1
ATOM 734 C CA . PRO A 1 89 ? 23.485 44.646 -0.442 1.00 11.36 149 PRO A CA 1
ATOM 735 C C . PRO A 1 89 ? 22.485 44.925 0.693 1.00 11.03 149 PRO A C 1
ATOM 736 O O . PRO A 1 89 ? 21.843 43.980 1.186 1.00 11.10 149 PRO A O 1
ATOM 740 N N . ARG A 1 90 ? 22.336 46.205 1.065 1.00 10.45 150 ARG A N 1
ATOM 741 C CA . ARG A 1 90 ? 21.570 46.561 2.268 1.00 11.67 150 ARG A CA 1
ATOM 742 C C . ARG A 1 90 ? 20.066 46.315 2.119 1.00 12.63 150 ARG A C 1
ATOM 743 O O . ARG A 1 90 ? 19.344 46.300 3.119 1.00 17.11 150 ARG A O 1
ATOM 751 N N . VAL A 1 91 ? 19.630 46.106 0.877 1.00 11.47 151 VAL A N 1
ATOM 752 C CA . VAL A 1 91 ? 18.221 45.835 0.587 1.00 12.58 151 VAL A CA 1
ATOM 753 C C . VAL A 1 91 ? 17.927 44.334 0.373 1.00 11.15 151 VAL A C 1
ATOM 754 O O . VAL A 1 91 ? 16.773 43.947 0.131 1.00 14.34 151 VAL A O 1
ATOM 758 N N . ARG A 1 92 ? 18.961 43.480 0.462 1.00 10.45 152 ARG A N 1
ATOM 759 C CA . ARG A 1 92 ? 18.839 42.051 0.173 1.00 10.40 152 ARG A CA 1
ATOM 760 C C . ARG A 1 92 ? 18.374 41.228 1.375 1.00 11.10 152 ARG A C 1
ATOM 761 O O . ARG A 1 92 ? 18.623 41.623 2.519 1.00 11.03 152 ARG A O 1
ATOM 769 N N . PRO A 1 93 ? 17.690 40.102 1.125 1.00 12.35 153 PRO A N 1
ATOM 770 C CA . PRO A 1 93 ? 17.121 39.359 2.254 1.00 11.51 153 PRO A CA 1
ATOM 771 C C . PRO A 1 93 ? 18.162 38.811 3.233 1.00 12.39 153 PRO A C 1
ATOM 772 O O . PRO A 1 93 ? 17.890 38.798 4.429 1.00 11.96 153 PRO A O 1
ATOM 776 N N . TRP A 1 94 ? 19.327 38.378 2.758 1.00 8.05 154 TRP A N 1
ATOM 777 C CA . TRP A 1 94 ? 20.356 37.869 3.682 1.00 10.31 154 TRP A CA 1
ATOM 778 C C . TRP A 1 94 ? 20.828 39.000 4.593 1.00 8.56 154 TRP A C 1
ATOM 779 O O . TRP A 1 94 ? 21.092 38.782 5.787 1.00 9.82 154 TRP A O 1
ATOM 790 N N . TYR A 1 95 ? 20.920 40.219 4.055 1.00 8.09 155 TYR A N 1
ATOM 791 C CA . TYR A 1 95 ? 21.450 41.330 4.811 1.00 7.23 155 TYR A CA 1
ATOM 792 C C . TYR A 1 95 ? 20.478 41.720 5.906 1.00 9.65 155 TYR A C 1
ATOM 793 O O . TYR A 1 95 ? 20.863 41.888 7.071 1.00 9.86 155 TYR A O 1
ATOM 802 N N . LYS A 1 96 ? 19.229 41.914 5.499 1.00 8.14 156 LYS A N 1
ATOM 803 C CA . LYS A 1 96 ? 18.201 42.298 6.453 1.00 10.51 156 LYS A CA 1
ATOM 804 C C . LYS A 1 96 ? 17.948 41.208 7.469 1.00 8.52 156 LYS A C 1
ATOM 805 O O . LYS A 1 96 ? 17.707 41.510 8.642 1.00 9.94 156 LYS A O 1
ATOM 811 N N . ASP A 1 97 ? 17.991 39.939 7.061 1.00 7.88 157 ASP A N 1
ATOM 812 C CA . ASP A 1 97 ? 17.768 38.861 8.034 1.00 9.06 157 ASP A CA 1
ATOM 813 C C . ASP A 1 97 ? 18.851 38.873 9.095 1.00 10.29 157 ASP A C 1
ATOM 814 O O . ASP A 1 97 ? 18.559 38.715 10.272 1.00 11.39 157 ASP A O 1
ATOM 819 N N . ALA A 1 98 ? 20.106 39.078 8.700 1.00 7.12 158 ALA A N 1
ATOM 820 C CA . ALA A 1 98 ? 21.190 39.082 9.699 1.00 8.62 158 ALA A CA 1
ATOM 821 C C . ALA A 1 98 ? 21.104 40.310 10.600 1.00 8.31 158 ALA A C 1
ATOM 822 O O . ALA A 1 98 ? 21.364 40.209 11.816 1.00 10.53 158 ALA A O 1
ATOM 824 N N . LYS A 1 99 ? 20.738 41.451 10.024 1.00 8.59 159 LYS A N 1
ATOM 825 C CA . LYS A 1 99 ? 20.675 42.690 10.802 1.00 8.95 159 LYS A CA 1
ATOM 826 C C . LYS A 1 99 ? 19.535 42.596 11.828 1.00 10.65 159 LYS A C 1
ATOM 827 O O . LYS A 1 99 ? 19.703 42.967 13.017 1.00 13.88 159 LYS A O 1
ATOM 833 N N . ASN A 1 100 ? 18.393 42.092 11.374 1.00 8.69 160 ASN A N 1
ATOM 834 C CA . ASN A 1 100 ? 17.229 41.909 12.274 1.00 10.34 160 ASN A CA 1
ATOM 835 C C . ASN A 1 100 ? 17.514 40.950 13.411 1.00 11.53 160 ASN A C 1
ATOM 836 O O . ASN A 1 100 ? 17.176 41.204 14.577 1.00 13.57 160 ASN A O 1
ATOM 841 N N . ALA A 1 101 ? 18.151 39.836 13.079 1.00 9.92 161 ALA A N 1
ATOM 842 C CA . ALA A 1 101 ? 18.352 38.768 14.046 1.00 9.84 161 ALA A CA 1
ATOM 843 C C . ALA A 1 101 ? 19.481 39.073 15.027 1.00 11.01 161 ALA A C 1
ATOM 844 O O . ALA A 1 101 ? 19.427 38.598 16.190 1.00 15.04 161 ALA A O 1
ATOM 846 N N . GLY A 1 102 ? 20.502 39.805 14.566 1.00 10.60 162 GLY A N 1
ATOM 847 C CA . GLY A 1 102 ? 21.699 40.123 15.351 1.00 13.01 162 GLY A CA 1
ATOM 848 C C . GLY A 1 102 ? 22.526 38.900 15.673 1.00 15.41 162 GLY A C 1
ATOM 849 O O . GLY A 1 102 ? 23.260 38.898 16.668 1.00 17.29 162 GLY A O 1
ATOM 850 N N . LYS A 1 103 ? 22.395 37.856 14.842 1.00 10.45 163 LYS A N 1
ATOM 851 C CA . LYS A 1 103 ? 23.050 36.579 15.036 1.00 10.23 163 LYS A CA 1
ATOM 852 C C . LYS A 1 103 ? 23.019 35.805 13.716 1.00 10.99 163 LYS A C 1
ATOM 853 O O . LYS A 1 103 ? 22.338 36.217 12.770 1.00 9.49 163 LYS A O 1
ATOM 859 N N . LEU A 1 104 ? 23.752 34.704 13.670 1.00 9.33 164 LEU A N 1
ATOM 860 C CA . LEU A 1 104 ? 23.742 33.830 12.511 1.00 8.23 164 LEU A CA 1
ATOM 861 C C . LEU A 1 104 ? 22.358 33.258 12.260 1.00 12.92 164 LEU A C 1
ATOM 862 O O . LEU A 1 104 ? 21.730 32.678 13.154 1.00 12.26 164 LEU A O 1
ATOM 867 N N . VAL A 1 105 ? 21.892 33.415 11.024 1.00 9.16 165 VAL A N 1
ATOM 868 C CA . VAL A 1 105 ? 20.638 32.793 10.574 1.00 9.65 165 VAL A CA 1
ATOM 869 C C . VAL A 1 105 ? 20.806 32.120 9.200 1.00 8.00 165 VAL A C 1
ATOM 870 O O . VAL A 1 105 ? 21.840 32.291 8.547 1.00 10.79 165 VAL A O 1
ATOM 874 N N . ILE A 1 106 ? 19.828 31.313 8.805 1.00 9.64 166 ILE A N 1
ATOM 875 C CA . ILE A 1 106 ? 19.723 30.866 7.413 1.00 10.05 166 ILE A CA 1
ATOM 876 C C . ILE A 1 106 ? 18.440 31.485 6.845 1.00 9.22 166 ILE A C 1
ATOM 877 O O . ILE A 1 106 ? 17.377 31.482 7.500 1.00 12.12 166 ILE A O 1
ATOM 882 N N . THR A 1 107 ? 18.562 32.080 5.662 1.00 9.24 167 THR A N 1
ATOM 883 C CA . THR A 1 107 ? 17.409 32.739 5.038 1.00 8.94 167 THR A CA 1
ATOM 884 C C . THR A 1 107 ? 16.359 31.735 4.579 1.00 9.87 167 THR A C 1
ATOM 885 O O . THR A 1 107 ? 16.641 30.545 4.400 1.00 11.08 167 THR A O 1
ATOM 889 N N . ALA A 1 108 ? 15.136 32.240 4.378 1.00 10.81 168 ALA A N 1
ATOM 890 C CA . ALA A 1 108 ? 14.156 31.529 3.567 1.00 11.27 168 ALA A CA 1
ATOM 891 C C . ALA A 1 108 ? 14.685 31.544 2.113 1.00 11.29 168 ALA A C 1
ATOM 892 O O . ALA A 1 108 ? 15.594 32.311 1.788 1.00 10.71 168 ALA A O 1
ATOM 894 N N . PRO A 1 109 ? 14.149 30.672 1.235 1.00 10.69 169 PRO A N 1
ATOM 895 C CA . PRO A 1 109 ? 14.592 30.712 -0.162 1.00 12.09 169 PRO A CA 1
ATOM 896 C C . PRO A 1 109 ? 14.358 32.057 -0.852 1.00 11.83 169 PRO A C 1
ATOM 897 O O . PRO A 1 109 ? 13.349 32.712 -0.597 1.00 13.30 169 PRO A O 1
ATOM 901 N N . TYR A 1 110 ? 15.284 32.463 -1.712 1.00 11.94 170 TYR A N 1
ATOM 902 C CA . TYR A 1 110 ? 15.135 33.696 -2.472 1.00 10.44 170 TYR A CA 1
ATOM 903 C C . TYR A 1 110 ? 15.910 33.536 -3.780 1.00 13.11 170 TYR A C 1
ATOM 904 O O . TYR A 1 110 ? 16.681 32.587 -3.958 1.00 13.61 170 TYR A O 1
ATOM 913 N N . ALA A 1 111 ? 15.687 34.470 -4.698 1.00 15.16 171 ALA A N 1
ATOM 914 C CA . ALA A 1 111 ? 16.347 34.404 -5.993 1.00 14.80 171 ALA A CA 1
ATOM 915 C C . ALA A 1 111 ? 17.676 35.142 -5.980 1.00 12.25 171 ALA A C 1
ATOM 916 O O . ALA A 1 111 ? 17.725 36.350 -5.667 1.00 14.29 171 ALA A O 1
ATOM 918 N N . ASP A 1 112 ? 18.756 34.435 -6.331 1.00 12.49 172 ASP A N 1
ATOM 919 C CA . ASP A 1 112 ? 20.068 35.075 -6.429 1.00 12.98 172 ASP A CA 1
ATOM 920 C C . ASP A 1 112 ? 20.037 36.249 -7.404 1.00 17.24 172 ASP A C 1
ATOM 921 O O . ASP A 1 112 ? 19.455 36.122 -8.484 1.00 17.24 172 ASP A O 1
ATOM 926 N N . SER A 1 113 ? 20.668 37.364 -7.030 1.00 14.79 173 SER A N 1
ATOM 927 C CA A SER A 1 113 ? 20.658 38.607 -7.819 0.50 18.26 173 SER A CA 1
ATOM 928 C CA B SER A 1 113 ? 20.607 38.591 -7.828 0.50 19.72 173 SER A CA 1
ATOM 929 C C . SER A 1 113 ? 21.218 38.458 -9.231 1.00 22.57 173 SER A C 1
ATOM 930 O O . SER A 1 113 ? 20.736 39.096 -10.173 1.00 23.84 173 SER A O 1
ATOM 935 N N . ALA A 1 114 ? 22.261 37.643 -9.357 1.00 16.59 174 ALA A N 1
ATOM 936 C CA . ALA A 1 114 ? 22.945 37.443 -10.646 1.00 19.30 174 ALA A CA 1
ATOM 937 C C . ALA A 1 114 ? 22.343 36.313 -11.491 1.00 24.13 174 ALA A C 1
ATOM 938 O O . ALA A 1 114 ? 22.023 36.514 -12.672 1.00 27.54 174 ALA A O 1
ATOM 940 N N . SER A 1 115 ? 22.166 35.135 -10.894 1.00 22.05 175 SER A N 1
ATOM 941 C CA . SER A 1 115 ? 21.767 33.940 -11.649 1.00 23.68 175 SER A CA 1
ATOM 942 C C . SER A 1 115 ? 20.264 33.678 -11.645 1.00 24.45 175 SER A C 1
ATOM 943 O O . SER A 1 115 ? 19.759 32.916 -12.474 1.00 24.13 175 SER A O 1
ATOM 946 N N . GLY A 1 116 ? 19.552 34.282 -10.695 1.00 19.17 176 GLY A N 1
ATOM 947 C CA . GLY A 1 116 ? 18.126 34.022 -10.523 1.00 19.34 176 GLY A CA 1
ATOM 948 C C . GLY A 1 116 ? 17.765 32.692 -9.881 1.00 16.74 176 GLY A C 1
ATOM 949 O O . GLY A 1 116 ? 16.577 32.434 -9.623 1.00 23.99 176 GLY A O 1
ATOM 950 N N . GLU A 1 117 ? 18.780 31.864 -9.601 1.00 16.88 177 GLU A N 1
ATOM 951 C CA . GLU A 1 117 ? 18.557 30.552 -9.024 1.00 21.03 177 GLU A CA 1
ATOM 952 C C . GLU A 1 117 ? 18.036 30.739 -7.613 1.00 15.36 177 GLU A C 1
ATOM 953 O O . GLU A 1 117 ? 18.443 31.666 -6.902 1.00 16.41 177 GLU A O 1
ATOM 959 N N . ILE A 1 118 ? 17.100 29.884 -7.231 1.00 13.54 178 ILE A N 1
ATOM 960 C CA . ILE A 1 118 ? 16.580 29.906 -5.879 1.00 15.79 178 ILE A CA 1
ATOM 961 C C . ILE A 1 118 ? 17.610 29.245 -4.967 1.00 14.10 178 ILE A C 1
ATOM 962 O O . ILE A 1 118 ? 18.076 28.128 -5.227 1.00 14.15 178 ILE A O 1
ATOM 967 N N . LEU A 1 119 ? 17.974 29.958 -3.903 1.00 12.23 179 LEU A N 1
ATOM 968 C CA . LEU A 1 119 ? 18.938 29.431 -2.949 1.00 12.23 179 LEU A CA 1
ATOM 969 C C . LEU A 1 119 ? 18.567 29.905 -1.546 1.00 12.11 179 LEU A C 1
ATOM 970 O O . LEU A 1 119 ? 17.617 30.655 -1.372 1.00 10.26 179 LEU A O 1
ATOM 975 N N . VAL A 1 120 ? 19.308 29.424 -0.547 1.00 9.71 180 VAL A N 1
ATOM 976 C CA . VAL A 1 120 ? 19.291 30.067 0.786 1.00 10.13 180 VAL A CA 1
ATOM 977 C C . VAL A 1 120 ? 20.711 30.530 1.081 1.00 12.15 180 VAL A C 1
ATOM 978 O O . VAL A 1 120 ? 21.670 30.133 0.397 1.00 12.23 180 VAL A O 1
ATOM 982 N N . SER A 1 121 ? 20.844 31.385 2.088 1.00 9.92 181 SER A N 1
ATOM 983 C CA . SER A 1 121 ? 22.158 31.826 2.535 1.00 8.47 181 SER A CA 1
ATOM 984 C C . SER A 1 121 ? 22.274 31.697 4.026 1.00 8.83 181 SER A C 1
ATOM 985 O O . SER A 1 121 ? 21.317 31.985 4.726 1.00 9.60 181 SER A O 1
ATOM 988 N N . VAL A 1 122 ? 23.451 31.281 4.494 1.00 8.84 182 VAL A N 1
ATOM 989 C CA . VAL A 1 122 ? 23.811 31.533 5.873 1.00 8.45 182 VAL A CA 1
ATOM 990 C C . VAL A 1 122 ? 24.175 33.017 5.933 1.00 8.59 182 VAL A C 1
ATOM 991 O O . VAL A 1 122 ? 24.904 33.540 5.086 1.00 8.83 182 VAL A O 1
ATOM 995 N N . ALA A 1 123 ? 23.645 33.730 6.927 1.00 7.90 183 ALA A N 1
ATOM 996 C CA . ALA A 1 123 ? 23.865 35.145 6.983 1.00 8.11 183 ALA A CA 1
ATOM 997 C C . ALA A 1 123 ? 24.205 35.575 8.409 1.00 8.37 183 ALA A C 1
ATOM 998 O O . ALA A 1 123 ? 23.618 35.085 9.381 1.00 8.87 183 ALA A O 1
ATOM 1000 N N . THR A 1 124 ? 25.211 36.443 8.525 1.00 8.08 184 THR A N 1
ATOM 1001 C CA . THR A 1 124 ? 25.707 36.870 9.835 1.00 7.25 184 THR A CA 1
ATOM 1002 C C . THR A 1 124 ? 25.907 38.385 9.884 1.00 9.35 184 THR A C 1
ATOM 1003 O O . THR A 1 124 ? 26.411 38.979 8.947 1.00 8.86 184 THR A O 1
ATOM 1007 N N . PRO A 1 125 ? 25.572 39.032 11.017 1.00 9.41 185 PRO A N 1
ATOM 1008 C CA . PRO A 1 125 ? 25.954 40.437 11.166 1.00 9.34 185 PRO A CA 1
ATOM 1009 C C . PRO A 1 125 ? 27.420 40.575 11.542 1.00 8.65 185 PRO A C 1
ATOM 1010 O O . PRO A 1 125 ? 28.019 39.651 12.093 1.00 13.25 185 PRO A O 1
ATOM 1014 N N . VAL A 1 126 ? 27.985 41.747 11.260 1.00 8.74 186 VAL A N 1
ATOM 1015 C CA . VAL A 1 126 ? 29.360 42.098 11.613 1.00 10.24 186 VAL A CA 1
ATOM 1016 C C . VAL A 1 126 ? 29.316 43.359 12.489 1.00 12.33 186 VAL A C 1
ATOM 1017 O O . VAL A 1 126 ? 28.803 44.385 12.067 1.00 11.72 186 VAL A O 1
ATOM 1021 N N . LYS A 1 127 ? 29.841 43.258 13.707 1.00 13.89 187 LYS A N 1
ATOM 1022 C CA . LYS A 1 127 ? 29.897 44.400 14.609 1.00 18.02 187 LYS A CA 1
ATOM 1023 C C . LYS A 1 127 ? 31.301 44.996 14.700 1.00 17.28 187 LYS A C 1
ATOM 1024 O O . LYS A 1 127 ? 32.286 44.276 14.574 1.00 20.51 187 LYS A O 1
ATOM 1030 N N . ASP A 1 128 ? 31.376 46.312 14.902 1.00 19.23 188 ASP A N 1
ATOM 1031 C CA . ASP A 1 128 ? 32.643 46.957 15.244 1.00 22.07 188 ASP A CA 1
ATOM 1032 C C . ASP A 1 128 ? 33.079 46.456 16.622 1.00 18.99 188 ASP A C 1
ATOM 1033 O O . ASP A 1 128 ? 32.291 46.474 17.571 1.00 21.39 188 ASP A O 1
ATOM 1038 N N . SER A 1 129 ? 34.330 46.001 16.714 1.00 25.85 189 SER A N 1
ATOM 1039 C CA A SER A 1 129 ? 34.869 45.416 17.949 0.50 26.83 189 SER A CA 1
ATOM 1040 C CA B SER A 1 129 ? 34.847 45.411 17.952 0.50 26.74 189 SER A CA 1
ATOM 1041 C C . SER A 1 129 ? 34.916 46.409 19.107 1.00 29.29 189 SER A C 1
ATOM 1042 O O . SER A 1 129 ? 34.656 46.048 20.256 1.00 30.15 189 SER A O 1
ATOM 1047 N N . ALA A 1 130 ? 35.242 47.659 18.786 1.00 29.32 190 ALA A N 1
ATOM 1048 C CA . ALA A 1 130 ? 35.391 48.716 19.786 1.00 35.03 190 ALA A CA 1
ATOM 1049 C C . ALA A 1 130 ? 34.064 49.331 20.222 1.00 34.52 190 ALA A C 1
ATOM 1050 O O . ALA A 1 130 ? 33.865 49.612 21.408 1.00 34.77 190 ALA A O 1
ATOM 1052 N N . THR A 1 131 ? 33.157 49.538 19.269 1.00 29.82 191 THR A N 1
ATOM 1053 C CA . THR A 1 131 ? 31.938 50.306 19.536 1.00 32.88 191 THR A CA 1
ATOM 1054 C C . THR A 1 131 ? 30.649 49.474 19.619 1.00 33.24 191 THR A C 1
ATOM 1055 O O . THR A 1 131 ? 29.652 49.937 20.179 1.00 34.86 191 THR A O 1
ATOM 1059 N N . GLY A 1 132 ? 30.668 48.260 19.065 1.00 30.74 192 GLY A N 1
ATOM 1060 C CA . GLY A 1 132 ? 29.477 47.395 19.018 1.00 24.58 192 GLY A CA 1
ATOM 1061 C C . GLY A 1 132 ? 28.560 47.693 17.836 1.00 21.45 192 GLY A C 1
ATOM 1062 O O . GLY A 1 132 ? 27.605 46.959 17.579 1.00 26.48 192 GLY A O 1
ATOM 1063 N N . GLN A 1 133 ? 28.882 48.766 17.119 1.00 21.66 193 GLN A N 1
ATOM 1064 C CA A GLN A 1 133 ? 28.126 49.280 15.968 0.50 26.82 193 GLN A CA 1
ATOM 1065 C CA B GLN A 1 133 ? 28.023 49.222 16.042 0.50 22.41 193 GLN A CA 1
ATOM 1066 C C . GLN A 1 133 ? 28.002 48.249 14.860 1.00 18.36 193 GLN A C 1
ATOM 1067 O O . GLN A 1 133 ? 28.990 47.593 14.524 1.00 17.96 193 GLN A O 1
ATOM 1078 N N . PHE A 1 134 ? 26.812 48.127 14.296 1.00 19.58 194 PHE A N 1
ATOM 1079 C CA . PHE A 1 134 ? 26.580 47.299 13.121 1.00 16.25 194 PHE A CA 1
ATOM 1080 C C . PHE A 1 134 ? 27.337 47.815 11.894 1.00 16.26 194 PHE A C 1
ATOM 1081 O O . PHE A 1 134 ? 27.103 48.931 11.430 1.00 19.34 194 PHE A O 1
ATOM 1089 N N . LEU A 1 135 ? 28.247 46.995 11.359 1.00 11.53 195 LEU A N 1
ATOM 1090 C CA . LEU A 1 135 ? 29.055 47.394 10.203 1.00 11.46 195 LEU A CA 1
ATOM 1091 C C . LEU A 1 135 ? 28.510 46.873 8.885 1.00 9.01 195 LEU A C 1
ATOM 1092 O O . LEU A 1 135 ? 28.859 47.359 7.814 1.00 13.03 195 LEU A O 1
ATOM 1097 N N . GLY A 1 136 ? 27.696 45.823 8.956 1.00 9.56 196 GLY A N 1
ATOM 1098 C CA . GLY A 1 136 ? 27.183 45.198 7.741 1.00 9.94 196 GLY A CA 1
ATOM 1099 C C . GLY A 1 136 ? 26.871 43.738 7.985 1.00 8.88 196 GLY A C 1
ATOM 1100 O O . GLY A 1 136 ? 26.876 43.275 9.130 1.00 9.40 196 GLY A O 1
ATOM 1101 N N . SER A 1 137 ? 26.618 43.013 6.904 1.00 8.04 197 SER A N 1
ATOM 1102 C CA A SER A 1 137 ? 26.258 41.607 6.993 0.50 7.51 197 SER A CA 1
ATOM 1103 C CA B SER A 1 137 ? 26.250 41.618 6.975 0.50 9.10 197 SER A CA 1
ATOM 1104 C C . SER A 1 137 ? 27.062 40.819 5.984 1.00 7.62 197 SER A C 1
ATOM 1105 O O . SER A 1 137 ? 27.485 41.356 4.959 1.00 8.01 197 SER A O 1
ATOM 1110 N N . ILE A 1 138 ? 27.268 39.546 6.294 1.00 6.97 198 ILE A N 1
ATOM 1111 C CA . ILE A 1 138 ? 27.946 38.615 5.358 1.00 7.16 198 ILE A CA 1
ATOM 1112 C C . ILE A 1 138 ? 26.992 37.498 4.973 1.00 7.56 198 ILE A C 1
ATOM 1113 O O . ILE A 1 138 ? 26.251 36.981 5.841 1.00 7.98 198 ILE A O 1
ATOM 1118 N N . PHE A 1 139 ? 26.967 37.139 3.673 1.00 6.63 199 PHE A N 1
ATOM 1119 C CA . PHE A 1 139 ? 26.229 35.975 3.210 1.00 7.44 199 PHE A CA 1
ATOM 1120 C C . PHE A 1 139 ? 27.162 34.860 2.760 1.00 5.34 199 PHE A C 1
ATOM 1121 O O . PHE A 1 139 ? 28.262 35.136 2.252 1.00 8.35 199 PHE A O 1
ATOM 1129 N N . TYR A 1 140 ? 26.682 33.637 2.973 1.00 6.89 200 TYR A N 1
ATOM 1130 C CA . TYR A 1 140 ? 27.391 32.427 2.583 1.00 6.94 200 TYR A CA 1
ATOM 1131 C C . TYR A 1 140 ? 26.347 31.569 1.854 1.00 7.82 200 TYR A C 1
ATOM 1132 O O . TYR A 1 140 ? 25.475 30.967 2.459 1.00 9.28 200 TYR A O 1
ATOM 1141 N N . ASP A 1 141 ? 26.418 31.559 0.517 1.00 10.54 201 ASP A N 1
ATOM 1142 C CA . ASP A 1 141 ? 25.342 30.972 -0.294 1.00 9.76 201 ASP A CA 1
ATOM 1143 C C . ASP A 1 141 ? 25.398 29.460 -0.312 1.00 11.42 201 ASP A C 1
ATOM 1144 O O . ASP A 1 141 ? 26.484 28.880 -0.416 1.00 11.77 201 ASP A O 1
ATOM 1149 N N . VAL A 1 142 ? 24.222 28.846 -0.222 1.00 13.44 202 VAL A N 1
ATOM 1150 C CA . VAL A 1 142 ? 24.048 27.397 -0.159 1.00 12.66 202 VAL A CA 1
ATOM 1151 C C . VAL A 1 142 ? 23.255 26.908 -1.363 1.00 15.95 202 VAL A C 1
ATOM 1152 O O . VAL A 1 142 ? 22.148 27.405 -1.618 1.00 15.39 202 VAL A O 1
ATOM 1156 N N . SER A 1 143 ? 23.804 25.923 -2.078 1.00 14.21 203 SER A N 1
ATOM 1157 C CA . SER A 1 143 ? 23.102 25.306 -3.219 1.00 14.37 203 SER A CA 1
ATOM 1158 C C . SER A 1 143 ? 21.983 24.357 -2.781 1.00 14.01 203 SER A C 1
ATOM 1159 O O . SER A 1 143 ? 22.225 23.372 -2.075 1.00 15.90 203 SER A O 1
ATOM 1162 N N . LEU A 1 144 ? 20.758 24.662 -3.200 1.00 14.47 204 LEU A N 1
ATOM 1163 C CA . LEU A 1 144 ? 19.615 23.807 -2.885 1.00 13.03 204 LEU A CA 1
ATOM 1164 C C . LEU A 1 144 ? 19.637 22.514 -3.731 1.00 14.48 204 LEU A C 1
ATOM 1165 O O . LEU A 1 144 ? 19.212 21.456 -3.271 1.00 16.53 204 LEU A O 1
ATOM 1170 N N . ALA A 1 145 ? 20.173 22.616 -4.942 1.00 16.91 205 ALA A N 1
ATOM 1171 C CA . ALA A 1 145 ? 20.370 21.435 -5.807 1.00 19.48 205 ALA A CA 1
ATOM 1172 C C . ALA A 1 145 ? 21.290 20.438 -5.113 1.00 17.95 205 ALA A C 1
ATOM 1173 O O . ALA A 1 145 ? 20.993 19.231 -5.065 1.00 19.82 205 ALA A O 1
ATOM 1175 N N . GLU A 1 146 ? 22.394 20.953 -4.556 1.00 19.58 206 GLU A N 1
ATOM 1176 C CA . GLU A 1 146 ? 23.341 20.128 -3.804 1.00 18.41 206 GLU A CA 1
ATOM 1177 C C . GLU A 1 146 ? 22.723 19.521 -2.545 1.00 20.02 206 GLU A C 1
ATOM 1178 O O . GLU A 1 146 ? 22.945 18.347 -2.261 1.00 22.59 206 GLU A O 1
ATOM 1184 N N . LEU A 1 147 ? 21.965 20.315 -1.781 1.00 14.77 207 LEU A N 1
ATOM 1185 C CA . LEU A 1 147 ? 21.242 19.794 -0.632 1.00 19.58 207 LEU A CA 1
ATOM 1186 C C . LEU A 1 147 ? 20.271 18.662 -1.015 1.00 15.25 207 LEU A C 1
ATOM 1187 O O . LEU A 1 147 ? 20.162 17.663 -0.309 1.00 17.09 207 LEU A O 1
ATOM 1192 N N . ALA A 1 148 ? 19.561 18.825 -2.130 1.00 15.05 208 ALA A N 1
ATOM 1193 C CA . ALA A 1 148 ? 18.609 17.801 -2.561 1.00 17.95 208 ALA A CA 1
ATOM 1194 C C . ALA A 1 148 ? 19.325 16.495 -2.902 1.00 17.56 208 ALA A C 1
ATOM 1195 O O . ALA A 1 148 ? 18.862 15.412 -2.567 1.00 18.43 208 ALA A O 1
ATOM 1197 N N . GLU A 1 149 ? 20.465 16.626 -3.567 1.00 17.29 209 GLU A N 1
ATOM 1198 C CA . GLU A 1 149 ? 21.308 15.480 -3.914 1.00 24.19 209 GLU A CA 1
ATOM 1199 C C . GLU A 1 149 ? 21.812 14.785 -2.647 1.00 22.12 209 GLU A C 1
ATOM 1200 O O . GLU A 1 149 ? 21.781 13.554 -2.549 1.00 24.06 209 GLU A O 1
ATOM 1206 N N . LEU A 1 150 ? 22.239 15.581 -1.668 1.00 23.42 210 LEU A N 1
ATOM 1207 C CA . LEU A 1 150 ? 22.733 15.079 -0.388 1.00 24.76 210 LEU A CA 1
ATOM 1208 C C . LEU A 1 150 ? 21.717 14.232 0.387 1.00 26.64 210 LEU A C 1
ATOM 1209 O O . LEU A 1 150 ? 22.033 13.114 0.815 1.00 25.49 210 LEU A O 1
ATOM 1214 N N . VAL A 1 151 ? 20.493 14.743 0.548 1.00 20.66 211 VAL A N 1
ATOM 1215 C CA . VAL A 1 151 ? 19.471 14.038 1.320 1.00 20.97 211 VAL A CA 1
ATOM 1216 C C . VAL A 1 151 ? 18.924 12.813 0.579 1.00 19.03 211 VAL A C 1
ATOM 1217 O O . VAL A 1 151 ? 18.267 11.957 1.183 1.00 25.57 211 VAL A O 1
ATOM 1221 N N . ASN A 1 152 ? 19.187 12.744 -0.722 1.00 20.07 212 ASN A N 1
ATOM 1222 C CA . ASN A 1 152 ? 18.752 11.589 -1.512 1.00 19.33 212 ASN A CA 1
ATOM 1223 C C . ASN A 1 152 ? 19.810 10.499 -1.710 1.00 27.62 212 ASN A C 1
ATOM 1224 O O . ASN A 1 152 ? 19.603 9.585 -2.502 1.00 23.03 212 ASN A O 1
ATOM 1229 N N . GLU A 1 153 ? 20.918 10.579 -0.969 1.00 25.77 213 GLU A N 1
ATOM 1230 C CA A GLU A 1 153 ? 21.974 9.564 -1.059 0.50 26.49 213 GLU A CA 1
ATOM 1231 C CA B GLU A 1 153 ? 21.976 9.567 -1.057 0.50 26.08 213 GLU A CA 1
ATOM 1232 C C . GLU A 1 153 ? 21.543 8.259 -0.392 1.00 28.27 213 GLU A C 1
ATOM 1233 O O . GLU A 1 153 ? 22.068 7.187 -0.716 1.00 28.62 213 GLU A O 1
ATOM 1244 N N . VAL A 1 154 ? 20.576 8.363 0.522 1.00 26.93 214 VAL A N 1
ATOM 1245 C CA . VAL A 1 154 ? 19.970 7.234 1.231 1.00 27.78 214 VAL A CA 1
ATOM 1246 C C . VAL A 1 154 ? 19.342 6.214 0.260 1.00 31.21 214 VAL A C 1
ATOM 1247 O O . VAL A 1 154 ? 18.831 6.578 -0.809 1.00 29.18 214 VAL A O 1
ATOM 1251 N N . LYS A 1 155 ? 19.435 4.939 0.629 1.00 33.86 215 LYS A N 1
ATOM 1252 C CA . LYS A 1 155 ? 18.905 3.831 -0.169 1.00 39.57 215 LYS A CA 1
ATOM 1253 C C . LYS A 1 155 ? 17.372 3.783 -0.113 1.00 38.96 215 LYS A C 1
ATOM 1254 O O . LYS A 1 155 ? 16.769 3.634 0.959 1.00 38.80 215 LYS A O 1
ATOM 1260 N N . LEU A 1 156 ? 16.748 3.946 -1.276 1.00 36.18 216 LEU A N 1
ATOM 1261 C CA . LEU A 1 156 ? 15.290 4.008 -1.357 1.00 37.74 216 LEU A CA 1
ATOM 1262 C C . LEU A 1 156 ? 14.710 2.989 -2.324 1.00 39.22 216 LEU A C 1
ATOM 1263 O O . LEU A 1 156 ? 13.492 2.955 -2.521 1.00 37.49 216 LEU A O 1
ATOM 1268 N N . PHE A 1 157 ? 15.591 2.156 -2.892 1.00 41.61 217 PHE A N 1
ATOM 1269 C CA . PHE A 1 157 ? 15.274 1.157 -3.939 1.00 44.43 217 PHE A CA 1
ATOM 1270 C C . PHE A 1 157 ? 14.201 1.594 -4.946 1.00 40.32 217 PHE A C 1
ATOM 1271 O O . PHE A 1 157 ? 13.230 0.868 -5.187 1.00 36.27 217 PHE A O 1
ATOM 1279 N N . ASP A 1 158 ? 14.394 2.798 -5.497 1.00 35.17 218 ASP A N 1
ATOM 1280 C CA . ASP A 1 158 ? 13.531 3.408 -6.530 1.00 38.39 218 ASP A CA 1
ATOM 1281 C C . ASP A 1 158 ? 12.053 3.558 -6.138 1.00 31.20 218 ASP A C 1
ATOM 1282 O O . ASP A 1 158 ? 11.184 3.692 -7.006 1.00 34.18 218 ASP A O 1
ATOM 1287 N N . ALA A 1 159 ? 11.788 3.557 -4.831 1.00 23.92 219 ALA A N 1
ATOM 1288 C CA . ALA A 1 159 ? 10.423 3.641 -4.316 1.00 22.92 219 ALA A CA 1
ATOM 1289 C C . ALA A 1 159 ? 9.983 5.075 -4.065 1.00 23.10 219 ALA A C 1
ATOM 1290 O O . ALA A 1 159 ? 8.791 5.332 -3.875 1.00 21.43 219 ALA A O 1
ATOM 1292 N N . GLY A 1 160 ? 10.933 6.008 -4.061 1.00 21.69 220 GLY A N 1
ATOM 1293 C CA . GLY A 1 160 ? 10.580 7.391 -3.767 1.00 22.37 220 GLY A CA 1
ATOM 1294 C C . GLY A 1 160 ? 11.737 8.358 -3.700 1.00 21.95 220 GLY A C 1
ATOM 1295 O O . GLY A 1 160 ? 12.782 8.144 -4.320 1.00 23.33 220 GLY A O 1
ATOM 1296 N N . TYR A 1 161 ? 11.535 9.432 -2.937 1.00 17.64 221 TYR A N 1
ATOM 1297 C CA . TYR A 1 161 ? 12.548 10.476 -2.799 1.00 19.32 221 TYR A CA 1
ATOM 1298 C C . TYR A 1 161 ? 12.381 11.248 -1.494 1.00 16.75 221 TYR A C 1
ATOM 1299 O O . TYR A 1 161 ? 11.327 11.215 -0.852 1.00 17.07 221 TYR A O 1
ATOM 1308 N N . VAL A 1 162 ? 13.450 11.949 -1.140 1.00 16.27 222 VAL A N 1
ATOM 1309 C CA . VAL A 1 162 ? 13.545 12.742 0.064 1.00 15.68 222 VAL A CA 1
ATOM 1310 C C . VAL A 1 162 ? 13.587 14.239 -0.325 1.00 14.52 222 VAL A C 1
ATOM 1311 O O . VAL A 1 162 ? 14.085 14.620 -1.390 1.00 14.86 222 VAL A O 1
ATOM 1315 N N . PHE A 1 163 ? 13.035 15.080 0.541 1.00 15.28 223 PHE A N 1
ATOM 1316 C CA . PHE A 1 163 ? 13.031 16.511 0.309 1.00 16.62 223 PHE A CA 1
ATOM 1317 C C . PHE A 1 163 ? 13.099 17.270 1.643 1.00 12.54 223 PHE A C 1
ATOM 1318 O O . PHE A 1 163 ? 12.964 16.676 2.737 1.00 14.18 223 PHE A O 1
ATOM 1326 N N . ILE A 1 164 ? 13.285 18.595 1.562 1.00 12.09 224 ILE A N 1
ATOM 1327 C CA . ILE A 1 164 ? 13.330 19.430 2.765 1.00 13.19 224 ILE A CA 1
ATOM 1328 C C . ILE A 1 164 ? 12.307 20.551 2.633 1.00 10.09 224 ILE A C 1
ATOM 1329 O O . ILE A 1 164 ? 12.197 21.179 1.557 1.00 13.02 224 ILE A O 1
ATOM 1334 N N . VAL A 1 165 ? 11.569 20.786 3.717 1.00 11.48 225 VAL A N 1
ATOM 1335 C CA . VAL A 1 165 ? 10.608 21.886 3.772 1.00 13.55 225 VAL A CA 1
ATOM 1336 C C . VAL A 1 165 ? 10.841 22.672 5.064 1.00 14.57 225 VAL A C 1
ATOM 1337 O O . VAL A 1 165 ? 11.420 22.139 6.006 1.00 16.49 225 VAL A O 1
ATOM 1341 N N . SER A 1 166 ? 10.419 23.934 5.095 1.00 14.00 226 SER A N 1
ATOM 1342 C CA . SER A 1 166 ? 10.360 24.673 6.359 1.00 16.55 226 SER A CA 1
ATOM 1343 C C . SER A 1 166 ? 8.993 24.491 7.029 1.00 16.58 226 SER A C 1
ATOM 1344 O O . SER A 1 166 ? 8.074 23.920 6.433 1.00 16.56 226 SER A O 1
ATOM 1347 N N . GLU A 1 167 ? 8.872 24.994 8.261 1.00 17.44 227 GLU A N 1
ATOM 1348 C CA . GLU A 1 167 ? 7.656 24.917 9.077 1.00 22.06 227 GLU A CA 1
ATOM 1349 C C . GLU A 1 167 ? 6.353 25.273 8.364 1.00 22.08 227 GLU A C 1
ATOM 1350 O O . GLU A 1 167 ? 5.348 24.584 8.529 1.00 24.89 227 GLU A O 1
ATOM 1356 N N . ASP A 1 168 ? 6.383 26.333 7.564 1.00 22.53 228 ASP A N 1
ATOM 1357 C CA . ASP A 1 168 ? 5.184 26.828 6.876 1.00 25.27 228 ASP A CA 1
ATOM 1358 C C . ASP A 1 168 ? 4.870 26.087 5.566 1.00 25.70 228 ASP A C 1
ATOM 1359 O O . ASP A 1 168 ? 3.950 26.464 4.832 1.00 29.72 228 ASP A O 1
ATOM 1364 N N . GLY A 1 169 ? 5.646 25.048 5.275 1.00 20.65 229 GLY A N 1
ATOM 1365 C CA . GLY A 1 169 ? 5.408 24.237 4.099 1.00 18.73 229 GLY A CA 1
ATOM 1366 C C . GLY A 1 169 ? 6.144 24.711 2.862 1.00 17.83 229 GLY A C 1
ATOM 1367 O O . GLY A 1 169 ? 5.950 24.160 1.784 1.00 21.19 229 GLY A O 1
ATOM 1368 N N . THR A 1 170 ? 7.004 25.718 3.004 1.00 16.50 230 THR A N 1
ATOM 1369 C CA . THR A 1 170 ? 7.816 26.181 1.875 1.00 15.85 230 THR A CA 1
ATOM 1370 C C . THR A 1 170 ? 8.895 25.156 1.554 1.00 17.70 230 THR A C 1
ATOM 1371 O O . THR A 1 170 ? 9.576 24.658 2.445 1.00 18.23 230 THR A O 1
ATOM 1375 N N . THR A 1 171 ? 9.049 24.843 0.277 1.00 12.25 231 THR A N 1
ATOM 1376 C CA . THR A 1 171 ? 10.053 23.878 -0.121 1.00 12.85 231 THR A CA 1
ATOM 1377 C C . THR A 1 171 ? 11.443 24.504 -0.054 1.00 13.88 231 THR A C 1
ATOM 1378 O O . THR A 1 171 ? 11.706 25.558 -0.643 1.00 14.84 231 THR A O 1
ATOM 1382 N N . ILE A 1 172 ? 12.317 23.848 0.712 1.00 12.36 232 ILE A N 1
ATOM 1383 C CA . ILE A 1 172 ? 13.728 24.220 0.803 1.00 16.04 232 ILE A CA 1
ATOM 1384 C C . ILE A 1 172 ? 14.548 23.512 -0.270 1.00 15.12 232 ILE A C 1
ATOM 1385 O O . ILE A 1 172 ? 15.328 24.142 -0.984 1.00 14.38 232 ILE A O 1
ATOM 1390 N N . ALA A 1 173 ? 14.382 22.191 -0.391 1.00 14.27 233 ALA A N 1
ATOM 1391 C CA . ALA A 1 173 ? 15.100 21.439 -1.410 1.00 13.47 233 ALA A CA 1
ATOM 1392 C C . ALA A 1 173 ? 14.300 20.237 -1.889 1.00 11.76 233 ALA A C 1
ATOM 1393 O O . ALA A 1 173 ? 13.889 19.397 -1.089 1.00 15.60 233 ALA A O 1
ATOM 1395 N N . HIS A 1 174 ? 14.120 20.165 -3.204 1.00 14.65 234 HIS A N 1
ATOM 1396 C CA . HIS A 1 174 ? 13.425 19.058 -3.852 1.00 15.66 234 HIS A CA 1
ATOM 1397 C C . HIS A 1 174 ? 14.334 18.575 -4.987 1.00 13.85 234 HIS A C 1
ATOM 1398 O O . HIS A 1 174 ? 15.033 19.378 -5.599 1.00 16.32 234 HIS A O 1
ATOM 1405 N N . PRO A 1 175 ? 14.351 17.256 -5.269 1.00 16.83 235 PRO A N 1
ATOM 1406 C CA . PRO A 1 175 ? 15.110 16.777 -6.441 1.00 19.65 235 PRO A CA 1
ATOM 1407 C C . PRO A 1 175 ? 14.847 17.539 -7.761 1.00 19.96 235 PRO A C 1
ATOM 1408 O O . PRO A 1 175 ? 15.762 17.695 -8.576 1.00 23.19 235 PRO A O 1
ATOM 1412 N N . LYS A 1 176 ? 13.611 18.003 -7.945 1.00 15.98 236 LYS A N 1
ATOM 1413 C CA . LYS A 1 176 ? 13.236 18.840 -9.071 1.00 19.23 236 LYS A CA 1
ATOM 1414 C C . LYS A 1 176 ? 13.240 20.288 -8.596 1.00 17.07 236 LYS A C 1
ATOM 1415 O O . LYS A 1 176 ? 12.347 20.727 -7.858 1.00 16.83 236 LYS A O 1
ATOM 1421 N N . LYS A 1 177 ? 14.262 21.026 -9.021 1.00 18.96 237 LYS A N 1
ATOM 1422 C CA . LYS A 1 177 ? 14.509 22.376 -8.494 1.00 21.37 237 LYS A CA 1
ATOM 1423 C C . LYS A 1 177 ? 13.374 23.383 -8.726 1.00 18.30 237 LYS A C 1
ATOM 1424 O O . LYS A 1 177 ? 13.323 24.416 -8.065 1.00 20.06 237 LYS A O 1
ATOM 1430 N N . GLU A 1 178 ? 12.463 23.075 -9.656 1.00 21.26 238 GLU A N 1
ATOM 1431 C CA . GLU A 1 178 ? 11.313 23.948 -9.944 1.00 22.16 238 GLU A CA 1
ATOM 1432 C C . GLU A 1 178 ? 10.413 24.137 -8.715 1.00 17.46 238 GLU A C 1
ATOM 1433 O O . GLU A 1 178 ? 9.667 25.115 -8.627 1.00 18.67 238 GLU A O 1
ATOM 1439 N N . PHE A 1 179 ? 10.468 23.191 -7.777 1.00 16.64 239 PHE A N 1
ATOM 1440 C CA . PHE A 1 179 ? 9.678 23.301 -6.567 1.00 16.72 239 PHE A CA 1
ATOM 1441 C C . PHE A 1 179 ? 10.357 24.114 -5.469 1.00 15.63 239 PHE A C 1
ATOM 1442 O O . PHE A 1 179 ? 9.684 24.490 -4.531 1.00 17.46 239 PHE A O 1
ATOM 1450 N N . ASN A 1 180 ? 11.662 24.370 -5.593 1.00 16.03 240 ASN A N 1
ATOM 1451 C CA . ASN A 1 180 ? 12.399 25.106 -4.536 1.00 15.65 240 ASN A CA 1
ATOM 1452 C C . ASN A 1 180 ? 11.805 26.501 -4.308 1.00 14.14 240 ASN A C 1
ATOM 1453 O O . ASN A 1 180 ? 11.633 27.262 -5.260 1.00 15.75 240 ASN A O 1
ATOM 1458 N N . GLY A 1 181 ? 11.463 26.817 -3.058 1.00 11.67 241 GLY A N 1
ATOM 1459 C CA . GLY A 1 181 ? 10.865 28.095 -2.698 1.00 11.77 241 GLY A CA 1
ATOM 1460 C C . GLY A 1 181 ? 9.353 28.176 -2.891 1.00 16.08 241 GLY A C 1
ATOM 1461 O O . GLY A 1 181 ? 8.729 29.174 -2.522 1.00 17.59 241 GLY A O 1
ATOM 1462 N N . LYS A 1 182 ? 8.766 27.110 -3.445 1.00 17.39 242 LYS A N 1
ATOM 1463 C CA A LYS A 1 182 ? 7.324 27.033 -3.719 0.50 16.75 242 LYS A CA 1
ATOM 1464 C CA B LYS A 1 182 ? 7.328 27.071 -3.688 0.50 17.25 242 LYS A CA 1
ATOM 1465 C C . LYS A 1 182 ? 6.634 26.244 -2.600 1.00 17.66 242 LYS A C 1
ATOM 1466 O O . LYS A 1 182 ? 7.296 25.488 -1.893 1.00 15.97 242 LYS A O 1
ATOM 1477 N N . PRO A 1 183 ? 5.298 26.417 -2.420 1.00 18.36 243 PRO A N 1
ATOM 1478 C CA . PRO A 1 183 ? 4.623 25.593 -1.405 1.00 16.38 243 PRO A CA 1
ATOM 1479 C C . PRO A 1 183 ? 4.723 24.109 -1.722 1.00 16.60 243 PRO A C 1
ATOM 1480 O O . PRO A 1 183 ? 4.628 23.712 -2.890 1.00 14.78 243 PRO A O 1
ATOM 1492 N N . SER A 1 185 ? 2.704 21.908 -1.340 1.00 18.13 245 SER A N 1
ATOM 1493 C CA . SER A 1 185 ? 1.442 21.451 -1.917 1.00 18.94 245 SER A CA 1
ATOM 1494 C C . SER A 1 185 ? 1.513 21.265 -3.432 1.00 21.53 245 SER A C 1
ATOM 1495 O O . SER A 1 185 ? 0.744 20.484 -3.984 1.00 20.00 245 SER A O 1
ATOM 1498 N N . GLU A 1 186 ? 2.464 21.935 -4.089 1.00 19.04 246 GLU A N 1
ATOM 1499 C CA . GLU A 1 186 ? 2.675 21.775 -5.529 1.00 20.45 246 GLU A CA 1
ATOM 1500 C C . GLU A 1 186 ? 3.091 20.363 -5.924 1.00 23.87 246 GLU A C 1
ATOM 1501 O O . GLU A 1 186 ? 2.829 19.933 -7.053 1.00 25.38 246 GLU A O 1
ATOM 1507 N N . PHE A 1 187 ? 3.725 19.633 -5.003 1.00 19.54 247 PHE A N 1
ATOM 1508 C CA . PHE A 1 187 ? 4.083 18.235 -5.293 1.00 18.00 247 PHE A CA 1
ATOM 1509 C C . PHE A 1 187 ? 3.440 17.192 -4.373 1.00 21.75 247 PHE A C 1
ATOM 1510 O O . PHE A 1 187 ? 3.469 16.001 -4.702 1.00 25.27 247 PHE A O 1
ATOM 1518 N N . LEU A 1 188 ? 2.855 17.626 -3.253 1.00 19.46 248 LEU A N 1
ATOM 1519 C CA . LEU A 1 188 ? 2.214 16.718 -2.282 1.00 21.88 248 LEU A CA 1
ATOM 1520 C C . LEU A 1 188 ? 0.690 16.800 -2.265 1.00 21.46 248 LEU A C 1
ATOM 1521 O O . LEU A 1 188 ? 0.021 15.888 -1.754 1.00 23.89 248 LEU A O 1
ATOM 1526 N N . GLY A 1 189 ? 0.148 17.918 -2.752 1.00 20.46 249 GLY A N 1
ATOM 1527 C CA . GLY A 1 189 ? -1.290 18.201 -2.644 1.00 23.93 249 GLY A CA 1
ATOM 1528 C C . GLY A 1 189 ? -1.813 18.445 -1.232 1.00 27.85 249 GLY A C 1
ATOM 1529 O O . GLY A 1 189 ? -3.030 18.462 -1.007 1.00 34.31 249 GLY A O 1
ATOM 1530 N N . GLU A 1 190 ? -0.900 18.609 -0.278 1.00 24.42 250 GLU A N 1
ATOM 1531 C CA . GLU A 1 190 ? -1.239 19.023 1.081 1.00 28.86 250 GLU A CA 1
ATOM 1532 C C . GLU A 1 190 ? -0.259 20.102 1.515 1.00 29.29 250 GLU A C 1
ATOM 1533 O O . GLU A 1 190 ? 0.895 20.113 1.080 1.00 23.93 250 GLU A O 1
ATOM 1539 N N . SER A 1 191 ? -0.726 21.010 2.365 1.00 29.91 251 SER A N 1
ATOM 1540 C CA . SER A 1 191 ? 0.043 22.196 2.726 1.00 31.33 251 SER A CA 1
ATOM 1541 C C . SER A 1 191 ? 0.522 22.177 4.171 1.00 32.12 251 SER A C 1
ATOM 1542 O O . SER A 1 191 ? 1.505 22.840 4.516 1.00 37.53 251 SER A O 1
ATOM 1545 N N . LYS A 1 192 ? -0.181 21.425 5.013 1.00 29.37 252 LYS A N 1
ATOM 1546 C CA . LYS A 1 192 ? 0.126 21.364 6.440 1.00 30.16 252 LYS A CA 1
ATOM 1547 C C . LYS A 1 192 ? 0.984 20.136 6.711 1.00 29.02 252 LYS A C 1
ATOM 1548 O O . LYS A 1 192 ? 0.640 19.029 6.279 1.00 27.26 252 LYS A O 1
ATOM 1554 N N . ILE A 1 193 ? 2.105 20.339 7.403 1.00 26.72 253 ILE A N 1
ATOM 1555 C CA . ILE A 1 193 ? 2.984 19.235 7.788 1.00 25.87 253 ILE A CA 1
ATOM 1556 C C . ILE A 1 193 ? 2.311 18.382 8.870 1.00 25.55 253 ILE A C 1
ATOM 1557 O O . ILE A 1 193 ? 1.859 18.890 9.906 1.00 27.21 253 ILE A O 1
ATOM 1562 N N . ASN A 1 194 ? 2.195 17.094 8.566 1.00 22.19 254 ASN A N 1
ATOM 1563 C CA . ASN A 1 194 ? 1.849 16.063 9.531 1.00 23.82 254 ASN A CA 1
ATOM 1564 C C . ASN A 1 194 ? 3.059 15.131 9.612 1.00 20.30 254 ASN A C 1
ATOM 1565 O O . ASN A 1 194 ? 3.384 14.434 8.645 1.00 22.31 254 ASN A O 1
ATOM 1570 N N . VAL A 1 195 ? 3.739 15.133 10.757 1.00 22.10 255 VAL A N 1
ATOM 1571 C CA . VAL A 1 195 ? 4.995 14.382 10.874 1.00 22.33 255 VAL A CA 1
ATOM 1572 C C . VAL A 1 195 ? 4.810 12.864 10.864 1.00 25.42 255 VAL A C 1
ATOM 1573 O O . VAL A 1 195 ? 5.697 12.130 10.417 1.00 24.82 255 VAL A O 1
ATOM 1577 N N . ASP A 1 196 ? 3.657 12.407 11.353 1.00 26.58 256 ASP A N 1
ATOM 1578 C CA . ASP A 1 196 ? 3.341 10.985 11.407 1.00 26.06 256 ASP A CA 1
ATOM 1579 C C . ASP A 1 196 ? 3.103 10.456 10.011 1.00 25.29 256 ASP A C 1
ATOM 1580 O O . ASP A 1 196 ? 2.513 11.140 9.172 1.00 23.12 256 ASP A O 1
ATOM 1585 N N . THR A 1 197 ? 3.583 9.243 9.761 1.00 21.06 257 THR A N 1
ATOM 1586 C CA . THR A 1 197 ? 3.426 8.636 8.450 1.00 22.30 257 THR A CA 1
ATOM 1587 C C . THR A 1 197 ? 1.937 8.586 8.110 1.00 20.37 257 THR A C 1
ATOM 1588 O O . THR A 1 197 ? 1.110 8.177 8.938 1.00 20.74 257 THR A O 1
ATOM 1592 N N . HIS A 1 198 ? 1.609 9.088 6.920 1.00 18.20 258 HIS A N 1
ATOM 1593 C CA . HIS A 1 198 ? 0.218 9.190 6.483 1.00 18.10 258 HIS A CA 1
ATOM 1594 C C . HIS A 1 198 ? 0.140 8.990 4.980 1.00 20.60 258 HIS A C 1
ATOM 1595 O O . HIS A 1 198 ? 1.118 9.200 4.259 1.00 19.49 258 HIS A O 1
ATOM 1602 N N . GLN A 1 199 ? -1.026 8.576 4.500 1.00 18.74 259 GLN A N 1
ATOM 1603 C CA . GLN A 1 199 ? -1.191 8.346 3.076 1.00 18.07 259 GLN A CA 1
ATOM 1604 C C . GLN A 1 199 ? -1.751 9.546 2.354 1.00 19.01 259 GLN A C 1
ATOM 1605 O O . GLN A 1 199 ? -2.647 10.234 2.856 1.00 23.84 259 GLN A O 1
ATOM 1611 N N . VAL A 1 200 ? -1.211 9.793 1.168 1.00 18.38 260 VAL A N 1
ATOM 1612 C CA . VAL A 1 200 ? -1.695 10.879 0.326 1.00 22.89 260 VAL A CA 1
ATOM 1613 C C . VAL A 1 200 ? -2.007 10.335 -1.064 1.00 22.18 260 VAL A C 1
ATOM 1614 O O . VAL A 1 200 ? -1.357 9.409 -1.534 1.00 23.88 260 VAL A O 1
ATOM 1618 N N . ILE A 1 201 ? -3.014 10.908 -1.708 1.00 20.36 261 ILE A N 1
ATOM 1619 C CA . ILE A 1 201 ? -3.336 10.528 -3.073 1.00 20.18 261 ILE A CA 1
ATOM 1620 C C . ILE A 1 201 ? -2.786 11.610 -3.993 1.00 26.13 261 ILE A C 1
ATOM 1621 O O . ILE A 1 201 ? -3.144 12.792 -3.858 1.00 25.59 261 ILE A O 1
ATOM 1626 N N . ILE A 1 202 ? -1.894 11.204 -4.897 1.00 23.27 262 ILE A N 1
ATOM 1627 C CA . ILE A 1 202 ? -1.299 12.104 -5.890 1.00 27.49 262 ILE A CA 1
ATOM 1628 C C . ILE A 1 202 ? -1.556 11.506 -7.274 1.00 33.97 262 ILE A C 1
ATOM 1629 O O . ILE A 1 202 ? -1.105 10.392 -7.571 1.00 32.69 262 ILE A O 1
ATOM 1634 N N . ASN A 1 203 ? -2.300 12.246 -8.101 1.00 34.39 263 ASN A N 1
ATOM 1635 C CA . ASN A 1 203 ? -2.775 11.779 -9.419 1.00 39.09 263 ASN A CA 1
ATOM 1636 C C . ASN A 1 203 ? -3.488 10.418 -9.398 1.00 33.23 263 ASN A C 1
ATOM 1637 O O . ASN A 1 203 ? -3.213 9.545 -10.225 1.00 36.72 263 ASN A O 1
ATOM 1642 N N . GLY A 1 204 ? -4.383 10.250 -8.424 1.00 30.08 264 GLY A N 1
ATOM 1643 C CA . GLY A 1 204 ? -5.171 9.024 -8.258 1.00 26.97 264 GLY A CA 1
ATOM 1644 C C . GLY A 1 204 ? -4.430 7.864 -7.612 1.00 29.32 264 GLY A C 1
ATOM 1645 O O . GLY A 1 204 ? -4.995 6.777 -7.448 1.00 31.84 264 GLY A O 1
ATOM 1646 N N . LYS A 1 205 ? -3.170 8.092 -7.237 1.00 28.66 265 LYS A N 1
ATOM 1647 C CA . LYS A 1 205 ? -2.313 7.030 -6.712 1.00 26.51 265 LYS A CA 1
ATOM 1648 C C . LYS A 1 205 ? -1.887 7.325 -5.271 1.00 22.34 265 LYS A C 1
ATOM 1649 O O . LYS A 1 205 ? -1.449 8.432 -4.980 1.00 22.72 265 LYS A O 1
ATOM 1655 N N . PRO A 1 206 ? -2.022 6.334 -4.367 1.00 21.96 266 PRO A N 1
ATOM 1656 C CA . PRO A 1 206 ? -1.582 6.520 -2.973 1.00 18.90 266 PRO A CA 1
ATOM 1657 C C . PRO A 1 206 ? -0.068 6.429 -2.769 1.00 17.84 266 PRO A C 1
ATOM 1658 O O . PRO A 1 206 ? 0.602 5.609 -3.393 1.00 16.58 266 PRO A O 1
ATOM 1662 N N . TYR A 1 207 ? 0.448 7.299 -1.904 1.00 18.22 267 TYR A N 1
ATOM 1663 C CA . TYR A 1 207 ? 1.846 7.295 -1.476 1.00 18.70 267 TYR A CA 1
ATOM 1664 C C . TYR A 1 207 ? 1.896 7.478 0.029 1.00 17.99 267 TYR A C 1
ATOM 1665 O O . TYR A 1 207 ? 1.038 8.155 0.604 1.00 18.85 267 TYR A O 1
ATOM 1674 N N . ALA A 1 208 ? 2.920 6.907 0.662 1.00 15.48 268 ALA A N 1
ATOM 1675 C CA . ALA A 1 208 ? 3.207 7.159 2.075 1.00 16.99 268 ALA A CA 1
ATOM 1676 C C . ALA A 1 208 ? 4.119 8.381 2.227 1.00 17.72 268 ALA A C 1
ATOM 1677 O O . ALA A 1 208 ? 5.146 8.480 1.553 1.00 16.97 268 ALA A O 1
ATOM 1679 N N . VAL A 1 209 ? 3.730 9.297 3.119 1.00 16.68 269 VAL A N 1
ATOM 1680 C CA . VAL A 1 209 ? 4.490 10.518 3.369 1.00 16.93 269 VAL A CA 1
ATOM 1681 C C . VAL A 1 209 ? 4.803 10.592 4.851 1.00 18.48 269 VAL A C 1
ATOM 1682 O O . VAL A 1 209 ? 3.949 10.322 5.692 1.00 19.04 269 VAL A O 1
ATOM 1686 N N . SER A 1 210 ? 6.036 10.973 5.166 1.00 17.35 270 SER A N 1
ATOM 1687 C CA . SER A 1 210 ? 6.427 11.137 6.554 1.00 16.48 270 SER A CA 1
ATOM 1688 C C . SER A 1 210 ? 7.457 12.254 6.643 1.00 17.83 270 SER A C 1
ATOM 1689 O O . SER A 1 210 ? 8.102 12.562 5.644 1.00 15.36 270 SER A O 1
ATOM 1692 N N . PHE A 1 211 ? 7.602 12.824 7.844 1.00 15.17 271 PHE A N 1
ATOM 1693 C CA . PHE A 1 211 ? 8.515 13.941 8.105 1.00 14.24 271 PHE A CA 1
ATOM 1694 C C . PHE A 1 211 ? 9.251 13.726 9.411 1.00 19.33 271 PHE A C 1
ATOM 1695 O O . PHE A 1 211 ? 8.723 13.098 10.334 1.00 19.17 271 PHE A O 1
ATOM 1703 N N . SER A 1 212 ? 10.454 14.286 9.497 1.00 16.50 272 SER A N 1
ATOM 1704 C CA . SER A 1 212 ? 11.165 14.370 10.779 1.00 16.05 272 SER A CA 1
ATOM 1705 C C . SER A 1 212 ? 11.814 15.759 10.889 1.00 19.07 272 SER A C 1
ATOM 1706 O O . SER A 1 212 ? 12.379 16.253 9.920 1.00 16.53 272 SER A O 1
ATOM 1709 N N . ASP A 1 213 ? 11.747 16.369 12.067 1.00 17.43 273 ASP A N 1
ATOM 1710 C CA . ASP A 1 213 ? 12.352 17.694 12.264 1.00 19.11 273 ASP A CA 1
ATOM 1711 C C . ASP A 1 213 ? 13.880 17.675 12.161 1.00 17.63 273 ASP A C 1
ATOM 1712 O O . ASP A 1 213 ? 14.534 16.682 12.486 1.00 16.22 273 ASP A O 1
ATOM 1717 N N . VAL A 1 214 ? 14.441 18.789 11.697 1.00 15.75 274 VAL A N 1
ATOM 1718 C CA . VAL A 1 214 ? 15.886 18.985 11.665 1.00 15.59 274 VAL A CA 1
ATOM 1719 C C . VAL A 1 214 ? 16.248 19.875 12.860 1.00 17.91 274 VAL A C 1
ATOM 1720 O O . VAL A 1 214 ? 15.659 20.941 13.046 1.00 18.83 274 VAL A O 1
ATOM 1724 N N . GLU A 1 215 ? 17.185 19.421 13.683 1.00 18.95 275 GLU A N 1
ATOM 1725 C CA . GLU A 1 215 ? 17.621 20.213 14.830 1.00 20.93 275 GLU A CA 1
ATOM 1726 C C . GLU A 1 215 ? 18.516 21.370 14.346 1.00 17.38 275 GLU A C 1
ATOM 1727 O O . GLU A 1 215 ? 19.505 21.144 13.651 1.00 24.62 275 GLU A O 1
ATOM 1733 N N . GLY A 1 216 ? 18.121 22.601 14.677 1.00 23.38 276 GLY A N 1
ATOM 1734 C CA . GLY A 1 216 ? 18.913 23.792 14.330 1.00 25.69 276 GLY A CA 1
ATOM 1735 C C . GLY A 1 216 ? 18.272 24.804 13.383 1.00 24.64 276 GLY A C 1
ATOM 1736 O O . GLY A 1 216 ? 18.698 25.959 13.318 1.00 22.49 276 GLY A O 1
ATOM 1737 N N . GLU A 1 217 ? 17.287 24.344 12.613 1.00 21.95 277 GLU A N 1
ATOM 1738 C CA A GLU A 1 217 ? 16.501 25.187 11.701 0.50 20.53 277 GLU A CA 1
ATOM 1739 C CA B GLU A 1 217 ? 16.510 25.199 11.727 0.50 21.39 277 GLU A CA 1
ATOM 1740 C C . GLU A 1 217 ? 15.048 24.790 11.849 1.00 18.53 277 GLU A C 1
ATOM 1741 O O . GLU A 1 217 ? 14.751 23.691 12.319 1.00 19.38 277 GLU A O 1
ATOM 1752 N N . ASP A 1 218 ? 14.140 25.669 11.421 1.00 19.30 278 ASP A N 1
ATOM 1753 C CA A ASP A 1 218 ? 12.719 25.308 11.398 0.50 18.59 278 ASP A CA 1
ATOM 1754 C CA B ASP A 1 218 ? 12.714 25.356 11.361 0.50 20.52 278 ASP A CA 1
ATOM 1755 C C . ASP A 1 218 ? 12.400 24.516 10.121 1.00 20.58 278 ASP A C 1
ATOM 1756 O O . ASP A 1 218 ? 11.462 24.822 9.386 1.00 19.22 278 ASP A O 1
ATOM 1765 N N . TRP A 1 219 ? 13.197 23.468 9.897 1.00 17.54 279 TRP A N 1
ATOM 1766 C CA . TRP A 1 219 ? 13.124 22.589 8.723 1.00 15.50 279 TRP A CA 1
ATOM 1767 C C . TRP A 1 219 ? 12.689 21.171 9.085 1.00 15.34 279 TRP A C 1
ATOM 1768 O O . TRP A 1 219 ? 12.852 20.718 10.220 1.00 16.07 279 TRP A O 1
ATOM 1779 N N . TYR A 1 220 ? 12.111 20.496 8.101 1.00 14.38 280 TYR A N 1
ATOM 1780 C CA . TYR A 1 220 ? 11.726 19.102 8.215 1.00 14.73 280 TYR A CA 1
ATOM 1781 C C . TYR A 1 220 ? 12.264 18.390 6.988 1.00 15.00 280 TYR A C 1
ATOM 1782 O O . TYR A 1 220 ? 12.255 18.925 5.855 1.00 15.76 280 TYR A O 1
ATOM 1791 N N . VAL A 1 221 ? 12.761 17.182 7.214 1.00 14.11 281 VAL A N 1
ATOM 1792 C CA . VAL A 1 221 ? 13.046 16.266 6.129 1.00 13.26 281 VAL A CA 1
ATOM 1793 C C . VAL A 1 221 ? 11.769 15.443 5.877 1.00 15.53 281 VAL A C 1
ATOM 1794 O O . VAL A 1 221 ? 11.157 14.912 6.808 1.00 16.41 281 VAL A O 1
ATOM 1798 N N . GLY A 1 222 ? 11.352 15.388 4.618 1.00 13.99 282 GLY A N 1
ATOM 1799 C CA . GLY A 1 222 ? 10.195 14.602 4.226 1.00 14.37 282 GLY A CA 1
ATOM 1800 C C . GLY A 1 222 ? 10.562 13.487 3.269 1.00 14.39 282 GLY A C 1
ATOM 1801 O O . GLY A 1 222 ? 11.576 13.543 2.565 1.00 14.32 282 GLY A O 1
ATOM 1802 N N . VAL A 1 223 ? 9.706 12.467 3.212 1.00 16.41 283 VAL A N 1
ATOM 1803 C CA . VAL A 1 223 ? 9.880 11.414 2.222 1.00 17.71 283 VAL A CA 1
ATOM 1804 C C . VAL A 1 223 ? 8.540 11.115 1.587 1.00 14.35 283 VAL A C 1
ATOM 1805 O O . VAL A 1 223 ? 7.510 11.230 2.266 1.00 17.26 283 VAL A O 1
ATOM 1809 N N . VAL A 1 224 ? 8.560 10.804 0.284 1.00 16.09 284 VAL A N 1
ATOM 1810 C CA A VAL A 1 224 ? 7.388 10.247 -0.420 0.50 14.59 284 VAL A CA 1
ATOM 1811 C CA B VAL A 1 224 ? 7.381 10.224 -0.355 0.50 17.11 284 VAL A CA 1
ATOM 1812 C C . VAL A 1 224 ? 7.740 8.839 -0.908 1.00 18.58 284 VAL A C 1
ATOM 1813 O O . VAL A 1 224 ? 8.741 8.663 -1.595 1.00 21.08 284 VAL A O 1
ATOM 1820 N N . ILE A 1 225 ? 6.922 7.848 -0.561 1.00 17.34 285 ILE A N 1
ATOM 1821 C CA . ILE A 1 225 ? 7.207 6.452 -0.903 1.00 19.96 285 ILE A CA 1
ATOM 1822 C C . ILE A 1 225 ? 6.015 5.797 -1.598 1.00 20.41 285 ILE A C 1
ATOM 1823 O O . ILE A 1 225 ? 4.886 5.876 -1.107 1.00 18.90 285 ILE A O 1
ATOM 1828 N N . ASP A 1 226 ? 6.278 5.170 -2.740 1.00 21.31 286 ASP A N 1
ATOM 1829 C CA . ASP A 1 226 ? 5.342 4.256 -3.391 1.00 20.13 286 ASP A CA 1
ATOM 1830 C C . ASP A 1 226 ? 5.494 2.890 -2.705 1.00 19.43 286 ASP A C 1
ATOM 1831 O O . ASP A 1 226 ? 6.488 2.180 -2.924 1.00 19.32 286 ASP A O 1
ATOM 1836 N N . GLU A 1 227 ? 4.503 2.530 -1.888 1.00 19.17 287 GLU A N 1
ATOM 1837 C CA . GLU A 1 227 ? 4.527 1.262 -1.140 1.00 17.49 287 GLU A CA 1
ATOM 1838 C C . GLU A 1 227 ? 4.373 0.047 -2.049 1.00 21.24 287 GLU A C 1
ATOM 1839 O O . GLU A 1 227 ? 4.767 -1.054 -1.667 1.00 21.18 287 GLU A O 1
ATOM 1845 N N . GLU A 1 228 ? 3.810 0.237 -3.237 1.00 21.51 288 GLU A N 1
ATOM 1846 C CA . GLU A 1 228 ? 3.757 -0.838 -4.225 1.00 28.18 288 GLU A CA 1
ATOM 1847 C C . GLU A 1 228 ? 5.161 -1.329 -4.568 1.00 28.16 288 GLU A C 1
ATOM 1848 O O . GLU A 1 228 ? 5.413 -2.531 -4.649 1.00 28.59 288 GLU A O 1
ATOM 1854 N N . ILE A 1 229 ? 6.067 -0.379 -4.769 1.00 23.36 289 ILE A N 1
ATOM 1855 C CA . ILE A 1 229 ? 7.475 -0.661 -5.023 1.00 19.12 289 ILE A CA 1
ATOM 1856 C C . ILE A 1 229 ? 8.206 -1.114 -3.748 1.00 22.05 289 ILE A C 1
ATOM 1857 O O . ILE A 1 229 ? 8.934 -2.110 -3.779 1.00 20.34 289 ILE A O 1
ATOM 1862 N N . ALA A 1 230 ? 8.012 -0.398 -2.632 1.00 18.88 290 ALA A N 1
ATOM 1863 C CA . ALA A 1 230 ? 8.694 -0.734 -1.378 1.00 19.01 290 ALA A CA 1
ATOM 1864 C C . ALA A 1 230 ? 8.411 -2.162 -0.917 1.00 17.83 290 ALA A C 1
ATOM 1865 O O . ALA A 1 230 ? 9.336 -2.873 -0.522 1.00 19.11 290 ALA A O 1
ATOM 1867 N N . TYR A 1 231 ? 7.144 -2.581 -0.977 1.00 18.66 291 TYR A N 1
ATOM 1868 C CA . TYR A 1 231 ? 6.762 -3.903 -0.473 1.00 20.66 291 TYR A CA 1
ATOM 1869 C C . TYR A 1 231 ? 7.424 -5.007 -1.278 1.00 21.80 291 TYR A C 1
ATOM 1870 O O . TYR A 1 231 ? 7.937 -5.975 -0.704 1.00 21.60 291 TYR A O 1
ATOM 1879 N N . ALA A 1 232 ? 7.432 -4.840 -2.600 1.00 19.13 292 ALA A N 1
ATOM 1880 C CA . ALA A 1 232 ? 8.099 -5.795 -3.490 1.00 21.25 292 ALA A CA 1
ATOM 1881 C C . ALA A 1 232 ? 9.600 -5.875 -3.202 1.00 21.34 292 ALA A C 1
ATOM 1882 O O . ALA A 1 232 ? 10.144 -6.965 -3.080 1.00 23.52 292 ALA A O 1
ATOM 1884 N N . ALA A 1 233 ? 10.263 -4.725 -3.072 1.00 23.19 293 ALA A N 1
ATOM 1885 C CA . ALA A 1 233 ? 11.709 -4.699 -2.829 1.00 22.44 293 ALA A CA 1
ATOM 1886 C C . ALA A 1 233 ? 12.085 -5.294 -1.477 1.00 22.67 293 ALA A C 1
ATOM 1887 O O . ALA A 1 233 ? 13.085 -6.020 -1.369 1.00 25.57 293 ALA A O 1
ATOM 1889 N N . LEU A 1 234 ? 11.291 -4.997 -0.446 1.00 24.00 294 LEU A N 1
ATOM 1890 C CA . LEU A 1 234 ? 11.562 -5.534 0.893 1.00 23.65 294 LEU A CA 1
ATOM 1891 C C . LEU A 1 234 ? 11.259 -7.035 1.017 1.00 25.87 294 LEU A C 1
ATOM 1892 O O . LEU A 1 234 ? 11.919 -7.739 1.791 1.00 26.11 294 LEU A O 1
ATOM 1897 N N . ASP A 1 235 ? 10.277 -7.521 0.252 1.00 23.95 295 ASP A N 1
ATOM 1898 C CA . ASP A 1 235 ? 10.010 -8.960 0.153 1.00 26.92 295 ASP A CA 1
ATOM 1899 C C . ASP A 1 235 ? 11.169 -9.701 -0.518 1.00 28.50 295 ASP A C 1
ATOM 1900 O O . ASP A 1 235 ? 11.519 -10.815 -0.112 1.00 24.60 295 ASP A O 1
ATOM 1905 N N . GLU A 1 236 ? 11.758 -9.082 -1.541 1.00 27.61 296 GLU A N 1
ATOM 1906 C CA A GLU A 1 236 ? 12.939 -9.640 -2.197 0.50 32.55 296 GLU A CA 1
ATOM 1907 C CA B GLU A 1 236 ? 12.941 -9.632 -2.206 0.50 31.86 296 GLU A CA 1
ATOM 1908 C C . GLU A 1 236 ? 14.115 -9.738 -1.229 1.00 32.54 296 GLU A C 1
ATOM 1909 O O . GLU A 1 236 ? 14.816 -10.757 -1.195 1.00 32.22 296 GLU A O 1
ATOM 1920 N N . LEU A 1 237 ? 14.313 -8.684 -0.435 1.00 35.88 297 LEU A N 1
ATOM 1921 C CA . LEU A 1 237 ? 15.348 -8.648 0.610 1.00 39.06 297 LEU A CA 1
ATOM 1922 C C . LEU A 1 237 ? 15.144 -9.721 1.685 1.00 40.66 297 LEU A C 1
ATOM 1923 O O . LEU A 1 237 ? 16.114 -10.308 2.178 1.00 42.34 297 LEU A O 1
ATOM 1928 N N . ARG A 1 238 ? 13.874 -9.958 2.018 1.00 40.01 298 ARG A N 1
ATOM 1929 C CA A ARG A 1 238 ? 13.462 -10.955 3.002 0.50 41.24 298 ARG A CA 1
ATOM 1930 C CA B ARG A 1 238 ? 13.469 -10.969 3.002 0.50 40.75 298 ARG A CA 1
ATOM 1931 C C . ARG A 1 238 ? 13.853 -12.378 2.573 1.00 40.60 298 ARG A C 1
ATOM 1932 O O . ARG A 1 238 ? 14.157 -13.224 3.409 1.00 41.10 298 ARG A O 1
ATOM 1947 N N . ARG A 1 239 ? 13.843 -12.626 1.265 1.00 39.92 299 ARG A N 1
ATOM 1948 C CA . ARG A 1 239 ? 14.092 -13.960 0.722 1.00 43.02 299 ARG A CA 1
ATOM 1949 C C . ARG A 1 239 ? 15.466 -14.114 0.056 1.00 43.51 299 ARG A C 1
ATOM 1950 O O . ARG A 1 239 ? 15.742 -15.152 -0.559 1.00 45.50 299 ARG A O 1
ATOM 1958 N N . SER A 1 240 ? 16.323 -13.097 0.183 1.00 41.10 300 SER A N 1
ATOM 1959 C CA . SER A 1 240 ? 17.627 -13.080 -0.500 1.00 40.88 300 SER A CA 1
ATOM 1960 C C . SER A 1 240 ? 18.626 -14.097 0.064 1.00 42.23 300 SER A C 1
ATOM 1961 O O . SER A 1 240 ? 18.588 -14.449 1.244 1.00 39.42 300 SER A O 1
ATOM 1965 N N . SER B 1 1 ? 20.367 -16.513 1.702 1.00 23.67 61 SER B N 1
ATOM 1966 C CA . SER B 1 1 ? 20.241 -17.257 2.988 1.00 25.61 61 SER B CA 1
ATOM 1967 C C . SER B 1 1 ? 20.525 -16.313 4.145 1.00 30.87 61 SER B C 1
ATOM 1968 O O . SER B 1 1 ? 21.006 -15.195 3.931 1.00 26.49 61 SER B O 1
ATOM 1971 N N . LEU B 1 2 ? 20.245 -16.775 5.364 1.00 28.31 62 LEU B N 1
ATOM 1972 C CA . LEU B 1 2 ? 20.556 -16.010 6.565 1.00 27.63 62 LEU B CA 1
ATOM 1973 C C . LEU B 1 2 ? 22.051 -15.655 6.638 1.00 26.42 62 LEU B C 1
ATOM 1974 O O . LEU B 1 2 ? 22.387 -14.493 6.854 1.00 25.02 62 LEU B O 1
ATOM 1979 N N . ARG B 1 3 ? 22.936 -16.631 6.411 1.00 28.26 63 ARG B N 1
ATOM 1980 C CA . ARG B 1 3 ? 24.391 -16.393 6.446 1.00 26.42 63 ARG B CA 1
ATOM 1981 C C . ARG B 1 3 ? 24.857 -15.377 5.396 1.00 28.18 63 ARG B C 1
ATOM 1982 O O . ARG B 1 3 ? 25.665 -14.481 5.678 1.00 26.29 63 ARG B O 1
ATOM 1990 N N . SER B 1 4 ? 24.348 -15.531 4.178 1.00 21.17 64 SER B N 1
ATOM 1991 C CA . SER B 1 4 ? 24.672 -14.622 3.091 1.00 21.48 64 SER B CA 1
ATOM 1992 C C . SER B 1 4 ? 24.117 -13.223 3.370 1.00 22.68 64 SER B C 1
ATOM 1993 O O . SER B 1 4 ? 24.774 -12.244 3.066 1.00 21.16 64 SER B O 1
ATOM 2004 N N . VAL B 1 6 ? 23.571 -11.914 6.507 1.00 26.41 66 VAL B N 1
ATOM 2005 C CA . VAL B 1 6 ? 24.435 -11.407 7.577 1.00 25.34 66 VAL B CA 1
ATOM 2006 C C . VAL B 1 6 ? 25.765 -10.943 6.977 1.00 27.81 66 VAL B C 1
ATOM 2007 O O . VAL B 1 6 ? 26.195 -9.812 7.236 1.00 25.86 66 VAL B O 1
ATOM 2011 N N . SER B 1 7 ? 26.384 -11.780 6.141 1.00 22.94 67 SER B N 1
ATOM 2012 C CA . SER B 1 7 ? 27.677 -11.447 5.543 1.00 22.92 67 SER B CA 1
ATOM 2013 C C . SER B 1 7 ? 27.640 -10.195 4.669 1.00 23.97 67 SER B C 1
ATOM 2014 O O . SER B 1 7 ? 28.538 -9.352 4.753 1.00 28.33 67 SER B O 1
ATOM 2017 N N . ASP B 1 8 ? 26.592 -10.070 3.859 1.00 22.41 68 ASP B N 1
ATOM 2018 C CA . ASP B 1 8 ? 26.422 -8.924 2.970 1.00 25.79 68 ASP B CA 1
ATOM 2019 C C . ASP B 1 8 ? 26.099 -7.647 3.756 1.00 24.50 68 ASP B C 1
ATOM 2020 O O . ASP B 1 8 ? 26.527 -6.551 3.360 1.00 26.41 68 ASP B O 1
ATOM 2025 N N . SER B 1 9 ? 25.350 -7.788 4.851 1.00 24.07 69 SER B N 1
ATOM 2026 C CA A SER B 1 9 ? 25.025 -6.639 5.693 0.50 22.77 69 SER B CA 1
ATOM 2027 C CA B SER B 1 9 ? 25.019 -6.659 5.724 0.50 21.62 69 SER B CA 1
ATOM 2028 C C . SER B 1 9 ? 26.280 -6.142 6.408 1.00 23.22 69 SER B C 1
ATOM 2029 O O . SER B 1 9 ? 26.507 -4.934 6.487 1.00 23.21 69 SER B O 1
ATOM 2034 N N . VAL B 1 10 ? 27.090 -7.075 6.911 1.00 18.58 70 VAL B N 1
ATOM 2035 C CA . VAL B 1 10 ? 28.360 -6.713 7.557 1.00 19.44 70 VAL B CA 1
ATOM 2036 C C . VAL B 1 10 ? 29.312 -5.995 6.582 1.00 22.78 70 VAL B C 1
ATOM 2037 O O . VAL B 1 10 ? 29.903 -4.965 6.952 1.00 21.72 70 VAL B O 1
ATOM 2041 N N . ASP B 1 11 ? 29.418 -6.497 5.342 1.00 22.61 71 ASP B N 1
ATOM 2042 C CA . ASP B 1 11 ? 30.195 -5.841 4.277 1.00 22.43 71 ASP B CA 1
ATOM 2043 C C . ASP B 1 11 ? 29.735 -4.405 4.051 1.00 25.99 71 ASP B C 1
ATOM 2044 O O . ASP B 1 11 ? 30.556 -3.496 3.920 1.00 23.95 71 ASP B O 1
ATOM 2049 N N . GLU B 1 12 ? 28.417 -4.226 3.980 1.00 23.08 72 GLU B N 1
ATOM 2050 C CA . GLU B 1 12 ? 27.792 -2.939 3.716 1.00 29.05 72 GLU B CA 1
ATOM 2051 C C . GLU B 1 12 ? 27.988 -1.949 4.867 1.00 22.81 72 GLU B C 1
ATOM 2052 O O . GLU B 1 12 ? 28.224 -0.760 4.626 1.00 24.07 72 GLU B O 1
ATOM 2058 N N . ILE B 1 13 ? 27.859 -2.436 6.107 1.00 21.98 73 ILE B N 1
ATOM 2059 C CA . ILE B 1 13 ? 27.989 -1.597 7.301 1.00 19.37 73 ILE B CA 1
ATOM 2060 C C . ILE B 1 13 ? 29.396 -1.004 7.366 1.00 17.15 73 ILE B C 1
ATOM 2061 O O . ILE B 1 13 ? 29.553 0.220 7.475 1.00 20.66 73 ILE B O 1
ATOM 2066 N N . VAL B 1 14 ? 30.408 -1.861 7.227 1.00 18.09 74 VAL B N 1
ATOM 2067 C CA . VAL B 1 14 ? 31.806 -1.412 7.296 1.00 17.23 74 VAL B CA 1
ATOM 2068 C C . VAL B 1 14 ? 32.218 -0.532 6.092 1.00 18.35 74 VAL B C 1
ATOM 2069 O O . VAL B 1 14 ? 32.957 0.458 6.263 1.00 19.83 74 VAL B O 1
ATOM 2073 N N . ASP B 1 15 ? 31.727 -0.845 4.895 1.00 20.31 75 ASP B N 1
ATOM 2074 C CA . ASP B 1 15 ? 31.959 0.009 3.729 1.00 20.16 75 ASP B CA 1
ATOM 2075 C C . ASP B 1 15 ? 31.410 1.423 3.967 1.00 17.76 75 ASP B C 1
ATOM 2076 O O . ASP B 1 15 ? 32.110 2.415 3.732 1.00 20.09 75 ASP B O 1
ATOM 2081 N N . GLY B 1 16 ? 30.171 1.492 4.448 1.00 18.85 76 GLY B N 1
ATOM 2082 C CA . GLY B 1 16 ? 29.513 2.756 4.800 1.00 18.91 76 GLY B CA 1
ATOM 2083 C C . GLY B 1 16 ? 30.254 3.573 5.849 1.00 23.68 76 GLY B C 1
ATOM 2084 O O . GLY B 1 16 ? 30.435 4.792 5.699 1.00 22.46 76 GLY B O 1
ATOM 2085 N N . VAL B 1 17 ? 30.671 2.900 6.920 1.00 20.06 77 VAL B N 1
ATOM 2086 C CA . VAL B 1 17 ? 31.442 3.523 8.005 1.00 18.44 77 VAL B CA 1
ATOM 2087 C C . VAL B 1 17 ? 32.780 4.083 7.501 1.00 20.20 77 VAL B C 1
ATOM 2088 O O . VAL B 1 17 ? 33.214 5.143 7.973 1.00 19.89 77 VAL B O 1
ATOM 2092 N N . SER B 1 18 ? 33.400 3.433 6.515 1.00 15.55 78 SER B N 1
ATOM 2093 C CA . SER B 1 18 ? 34.673 3.919 5.977 1.00 15.01 78 SER B CA 1
ATOM 2094 C C . SER B 1 18 ? 34.515 5.227 5.207 1.00 18.79 78 SER B C 1
ATOM 2095 O O . SER B 1 18 ? 35.436 6.056 5.185 1.00 17.74 78 SER B O 1
ATOM 2098 N N . LYS B 1 19 ? 33.355 5.390 4.574 1.00 16.60 79 LYS B N 1
ATOM 2099 C CA A LYS B 1 19 ? 33.024 6.630 3.870 0.50 19.91 79 LYS B CA 1
ATOM 2100 C CA B LYS B 1 19 ? 33.046 6.631 3.871 0.50 20.51 79 LYS B CA 1
ATOM 2101 C C . LYS B 1 19 ? 32.793 7.764 4.865 1.00 16.75 79 LYS B C 1
ATOM 2102 O O . LYS B 1 19 ? 33.366 8.860 4.714 1.00 19.29 79 LYS B O 1
ATOM 2113 N N . THR B 1 20 ? 31.974 7.514 5.897 1.00 17.51 80 THR B N 1
ATOM 2114 C CA A THR B 1 20 ? 31.685 8.491 6.942 0.50 20.17 80 THR B CA 1
ATOM 2115 C CA B THR B 1 20 ? 31.709 8.556 6.885 0.50 18.94 80 THR B CA 1
ATOM 2116 C C . THR B 1 20 ? 32.977 8.914 7.665 1.00 18.26 80 THR B C 1
ATOM 2117 O O . THR B 1 20 ? 33.251 10.096 7.864 1.00 19.88 80 THR B O 1
ATOM 2124 N N . THR B 1 21 ? 33.776 7.921 8.053 1.00 16.20 81 THR B N 1
ATOM 2125 C CA . THR B 1 21 ? 35.079 8.174 8.687 1.00 15.66 81 THR B CA 1
ATOM 2126 C C . THR B 1 21 ? 36.027 9.050 7.843 1.00 13.77 81 THR B C 1
ATOM 2127 O O . THR B 1 21 ? 36.634 10.004 8.371 1.00 14.95 81 THR B O 1
ATOM 2131 N N . ALA B 1 22 ? 36.134 8.785 6.542 1.00 15.07 82 ALA B N 1
ATOM 2132 C CA . ALA B 1 22 ? 36.953 9.618 5.651 1.00 13.45 82 ALA B CA 1
ATOM 2133 C C . ALA B 1 22 ? 36.458 11.064 5.626 1.00 15.82 82 ALA B C 1
ATOM 2134 O O . ALA B 1 22 ? 37.273 11.996 5.681 1.00 17.48 82 ALA B O 1
A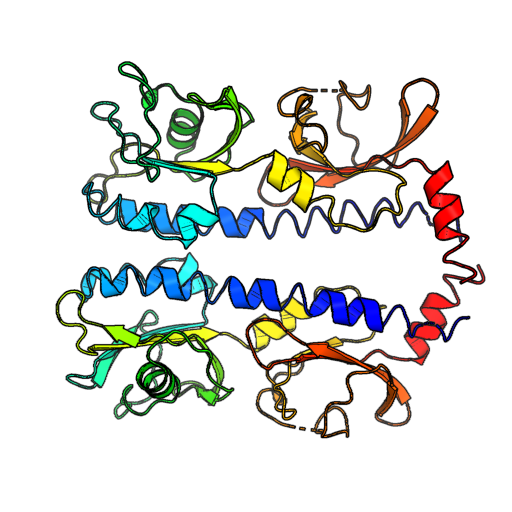TOM 2136 N N . GLU B 1 23 ? 35.137 11.244 5.591 1.00 16.25 83 GLU B N 1
ATOM 2137 C CA . GLU B 1 23 ? 34.540 12.583 5.620 1.00 18.92 83 GLU B CA 1
ATOM 2138 C C . GLU B 1 23 ? 34.840 13.335 6.925 1.00 18.52 83 GLU B C 1
ATOM 2139 O O . GLU B 1 23 ? 35.128 14.539 6.897 1.00 18.37 83 GLU B O 1
ATOM 2145 N N . VAL B 1 24 ? 34.789 12.626 8.048 1.00 16.01 84 VAL B N 1
ATOM 2146 C CA . VAL B 1 24 ? 35.069 13.201 9.374 1.00 16.58 84 VAL B CA 1
ATOM 2147 C C . VAL B 1 24 ? 36.518 13.692 9.403 1.00 19.63 84 VAL B C 1
ATOM 2148 O O . VAL B 1 24 ? 36.780 14.867 9.712 1.00 17.35 84 VAL B O 1
ATOM 2152 N N . ILE B 1 25 ? 37.438 12.814 9.009 1.00 15.16 85 ILE B N 1
ATOM 2153 C CA . ILE B 1 25 ? 38.867 13.122 9.049 1.00 13.76 85 ILE B CA 1
ATOM 2154 C C . ILE B 1 25 ? 39.214 14.234 8.065 1.00 14.57 85 ILE B C 1
ATOM 2155 O O . ILE B 1 25 ? 39.936 15.174 8.430 1.00 14.97 85 ILE B O 1
ATOM 2160 N N . ASN B 1 26 ? 38.671 14.169 6.846 1.00 13.06 86 ASN B N 1
ATOM 2161 C CA . ASN B 1 26 ? 38.877 15.232 5.859 1.00 14.04 86 ASN B CA 1
ATOM 2162 C C . ASN B 1 26 ? 38.375 16.593 6.308 1.00 12.35 86 ASN B C 1
ATOM 2163 O O . ASN B 1 26 ? 39.014 17.607 6.008 1.00 15.07 86 ASN B O 1
ATOM 2168 N N . GLY B 1 27 ? 37.270 16.603 7.052 1.00 14.73 87 GLY B N 1
ATOM 2169 C CA . GLY B 1 27 ? 36.722 17.849 7.571 1.00 16.06 87 GLY B CA 1
ATOM 2170 C C . GLY B 1 27 ? 37.687 18.469 8.573 1.00 15.42 87 GLY B C 1
ATOM 2171 O O . GLY B 1 27 ? 37.903 19.698 8.556 1.00 17.63 87 GLY B O 1
ATOM 2172 N N . ARG B 1 28 ? 38.277 17.626 9.433 1.00 14.13 88 ARG B N 1
ATOM 2173 C CA A ARG B 1 28 ? 39.274 18.084 10.413 0.50 15.58 88 ARG B CA 1
ATOM 2174 C CA B ARG B 1 28 ? 39.255 18.106 10.416 0.50 14.25 88 ARG B CA 1
ATOM 2175 C C . ARG B 1 28 ? 40.511 18.631 9.703 1.00 11.54 88 ARG B C 1
ATOM 2176 O O . ARG B 1 28 ? 41.027 19.692 10.054 1.00 11.62 88 ARG B O 1
ATOM 2191 N N . LYS B 1 29 ? 40.995 17.912 8.691 1.00 10.63 89 LYS B N 1
ATOM 2192 C CA A LYS B 1 29 ? 42.164 18.358 7.950 0.50 11.12 89 LYS B CA 1
ATOM 2193 C CA B LYS B 1 29 ? 42.152 18.335 7.894 0.50 8.89 89 LYS B CA 1
ATOM 2194 C C . LYS B 1 29 ? 41.900 19.674 7.220 1.00 9.21 89 LYS B C 1
ATOM 2195 O O . LYS B 1 29 ? 42.789 20.527 7.154 1.00 11.29 89 LYS B O 1
ATOM 2206 N N . SER B 1 30 ? 40.674 19.850 6.717 1.00 12.38 90 SER B N 1
ATOM 2207 C CA A SER B 1 30 ? 40.330 21.067 5.979 0.50 10.38 90 SER B CA 1
ATOM 2208 C CA B SER B 1 30 ? 40.359 21.070 5.972 0.50 10.70 90 SER B CA 1
ATOM 2209 C C . SER B 1 30 ? 40.319 22.293 6.892 1.00 7.57 90 SER B C 1
ATOM 2210 O O . SER B 1 30 ? 40.782 23.371 6.482 1.00 10.25 90 SER B O 1
ATOM 2215 N N . ILE B 1 31 ? 39.805 22.106 8.112 1.00 9.15 91 ILE B N 1
ATOM 2216 C CA . ILE B 1 31 ? 39.782 23.196 9.110 1.00 7.87 91 ILE B CA 1
ATOM 2217 C C . ILE B 1 31 ? 41.240 23.528 9.492 1.00 9.38 91 ILE B C 1
ATOM 2218 O O . ILE B 1 31 ? 41.654 24.712 9.497 1.00 11.51 91 ILE B O 1
ATOM 2223 N N . ALA B 1 32 ? 42.044 22.490 9.726 1.00 9.10 92 ALA B N 1
ATOM 2224 C CA . ALA B 1 32 ? 43.435 22.721 10.088 1.00 8.13 92 ALA B CA 1
ATOM 2225 C C . ALA B 1 32 ? 44.201 23.455 8.991 1.00 8.95 92 ALA B C 1
ATOM 2226 O O . ALA B 1 32 ? 44.953 24.384 9.270 1.00 10.69 92 ALA B O 1
ATOM 2228 N N . GLN B 1 33 ? 44.027 23.046 7.728 1.00 8.99 93 GLN B N 1
ATOM 2229 C CA . GLN B 1 33 ? 44.706 23.707 6.619 1.00 8.46 93 GLN B CA 1
ATOM 2230 C C . GLN B 1 33 ? 44.254 25.176 6.489 1.00 7.33 93 GLN B C 1
ATOM 2231 O O . GLN B 1 33 ? 45.065 26.043 6.176 1.00 9.36 93 GLN B O 1
ATOM 2237 N N . TYR B 1 34 ? 42.960 25.428 6.734 1.00 8.22 94 TYR B N 1
ATOM 2238 C CA . TYR B 1 34 ? 42.456 26.810 6.665 1.00 10.29 94 TYR B CA 1
ATOM 2239 C C . TYR B 1 34 ? 43.132 27.677 7.714 1.00 7.77 94 TYR B C 1
ATOM 2240 O O . TYR B 1 34 ? 43.673 28.744 7.393 1.00 9.75 94 TYR B O 1
ATOM 2249 N N . ALA B 1 35 ? 43.111 27.224 8.965 1.00 8.62 95 ALA B N 1
ATOM 2250 C CA . ALA B 1 35 ? 43.773 27.986 10.038 1.00 9.67 95 ALA B CA 1
ATOM 2251 C C . ALA B 1 35 ? 45.269 28.192 9.735 1.00 8.89 95 ALA B C 1
ATOM 2252 O O . ALA B 1 35 ? 45.836 29.296 9.905 1.00 11.64 95 ALA B O 1
ATOM 2254 N N . THR B 1 36 ? 45.940 27.140 9.294 1.00 11.40 96 THR B N 1
ATOM 2255 C CA . THR B 1 36 ? 47.344 27.270 8.925 1.00 10.08 96 THR B CA 1
ATOM 2256 C C . THR B 1 36 ? 47.604 28.297 7.825 1.00 9.22 96 THR B C 1
ATOM 2257 O O . THR B 1 36 ? 48.535 29.107 7.926 1.00 12.24 96 THR B O 1
ATOM 2261 N N . SER B 1 37 ? 46.768 28.297 6.784 1.00 11.51 97 SER B N 1
ATOM 2262 C CA A SER B 1 37 ? 46.941 29.236 5.685 0.50 9.80 97 SER B CA 1
ATOM 2263 C CA B SER B 1 37 ? 46.971 29.243 5.695 0.50 10.91 97 SER B CA 1
ATOM 2264 C C . SER B 1 37 ? 46.791 30.673 6.202 1.00 11.04 97 SER B C 1
ATOM 2265 O O . SER B 1 37 ? 47.490 31.575 5.761 1.00 12.93 97 SER B O 1
ATOM 2270 N N . LEU B 1 38 ? 45.867 30.872 7.142 1.00 11.82 98 LEU B N 1
ATOM 2271 C CA . LEU B 1 38 ? 45.661 32.228 7.703 1.00 12.27 98 LEU B CA 1
ATOM 2272 C C . LEU B 1 38 ? 46.852 32.637 8.578 1.00 14.40 98 LEU B C 1
ATOM 2273 O O . LEU B 1 38 ? 47.255 33.813 8.593 1.00 13.26 98 LEU B O 1
ATOM 2278 N N . ILE B 1 39 ? 47.409 31.665 9.301 1.00 12.54 99 ILE B N 1
ATOM 2279 C CA . ILE B 1 39 ? 48.617 31.911 10.107 1.00 11.70 99 ILE B CA 1
ATOM 2280 C C . ILE B 1 39 ? 49.808 32.213 9.199 1.00 13.40 99 ILE B C 1
ATOM 2281 O O . ILE B 1 39 ? 50.540 33.183 9.447 1.00 13.56 99 ILE B O 1
ATOM 2286 N N . GLU B 1 40 ? 49.991 31.438 8.131 1.00 12.13 100 GLU B N 1
ATOM 2287 C CA . GLU B 1 40 ? 51.074 31.712 7.185 1.00 13.49 100 GLU B CA 1
ATOM 2288 C C . GLU B 1 40 ? 50.971 33.106 6.568 1.00 14.09 100 GLU B C 1
ATOM 2289 O O . GLU B 1 40 ? 51.980 33.754 6.340 1.00 17.96 100 GLU B O 1
ATOM 2295 N N . ASN B 1 41 ? 49.741 33.568 6.335 1.00 15.83 101 ASN B N 1
ATOM 2296 C CA . ASN B 1 41 ? 49.520 34.899 5.758 1.00 14.50 101 ASN B CA 1
ATOM 2297 C C . ASN B 1 41 ? 50.018 36.008 6.699 1.00 18.79 101 ASN B C 1
ATOM 2298 O O . ASN B 1 41 ? 50.546 37.031 6.244 1.00 21.34 101 ASN B O 1
ATOM 2303 N N . ASN B 1 42 ? 49.859 35.800 8.006 1.00 14.86 102 ASN B N 1
ATOM 2304 C CA . ASN B 1 42 ? 50.307 36.764 9.020 1.00 16.94 102 ASN B CA 1
ATOM 2305 C C . ASN B 1 42 ? 50.576 36.041 10.333 1.00 14.53 102 ASN B C 1
ATOM 2306 O O . ASN B 1 42 ? 49.684 35.905 11.169 1.00 15.90 102 ASN B O 1
ATOM 2311 N N . PRO B 1 43 ? 51.817 35.545 10.527 1.00 16.57 103 PRO B N 1
ATOM 2312 C CA . PRO B 1 43 ? 52.105 34.824 11.761 1.00 17.55 103 PRO B CA 1
ATOM 2313 C C . PRO B 1 43 ? 52.446 35.661 12.994 1.00 18.53 103 PRO B C 1
ATOM 2314 O O . PRO B 1 43 ? 53.013 35.126 13.953 1.00 23.18 103 PRO B O 1
ATOM 2318 N N . GLU B 1 44 ? 52.061 36.943 12.992 1.00 20.10 104 GLU B N 1
ATOM 2319 C CA . GLU B 1 44 ? 52.175 37.766 14.198 1.00 22.52 104 GLU B CA 1
ATOM 2320 C C . GLU B 1 44 ? 51.421 37.107 15.342 1.00 19.27 104 GLU B C 1
ATOM 2321 O O . GLU B 1 44 ? 50.311 36.604 15.152 1.00 17.60 104 GLU B O 1
ATOM 2327 N N . PRO B 1 45 ? 52.043 37.041 16.527 1.00 17.59 105 PRO B N 1
ATOM 2328 C CA . PRO B 1 45 ? 51.484 36.387 17.703 1.00 17.99 105 PRO B CA 1
ATOM 2329 C C . PRO B 1 45 ? 50.009 36.700 18.007 1.00 18.29 105 PRO B C 1
ATOM 2330 O O . PRO B 1 45 ? 49.223 35.771 18.241 1.00 15.81 105 PRO B O 1
ATOM 2334 N N . ASP B 1 46 ? 49.630 37.981 17.986 1.00 19.86 106 ASP B N 1
ATOM 2335 C CA . ASP B 1 46 ? 48.236 38.365 18.218 1.00 20.90 106 ASP B CA 1
ATOM 2336 C C . ASP B 1 46 ? 47.289 37.720 17.197 1.00 14.37 106 ASP B C 1
ATOM 2337 O O . ASP B 1 46 ? 46.219 37.241 17.575 1.00 18.10 106 ASP B O 1
ATOM 2342 N N . ASN B 1 47 ? 47.688 37.714 15.929 1.00 16.13 107 ASN B N 1
ATOM 2343 C CA . ASN B 1 47 ? 46.874 37.099 14.883 1.00 13.24 107 ASN B CA 1
ATOM 2344 C C . ASN B 1 47 ? 46.750 35.585 15.113 1.00 15.33 107 ASN B C 1
ATOM 2345 O O . ASN B 1 47 ? 45.646 35.023 15.041 1.00 16.91 107 ASN B O 1
ATOM 2350 N N . VAL B 1 48 ? 47.875 34.934 15.414 1.00 13.51 108 VAL B N 1
ATOM 2351 C CA . VAL B 1 48 ? 47.864 33.490 15.702 1.00 13.57 108 VAL B CA 1
ATOM 2352 C C . VAL B 1 48 ? 46.860 33.156 16.799 1.00 14.39 108 VAL B C 1
ATOM 2353 O O . VAL B 1 48 ? 46.034 32.258 16.646 1.00 13.50 108 VAL B O 1
ATOM 2357 N N . ARG B 1 49 ? 46.909 33.906 17.903 1.00 12.67 109 ARG B N 1
ATOM 2358 C CA A ARG B 1 49 ? 45.993 33.690 19.019 0.50 11.38 109 ARG B CA 1
ATOM 2359 C CA B ARG B 1 49 ? 45.990 33.707 19.021 0.50 12.32 109 ARG B CA 1
ATOM 2360 C C . ARG B 1 49 ? 44.525 33.843 18.611 1.00 13.21 109 ARG B C 1
ATOM 2361 O O . ARG B 1 49 ? 43.706 33.028 18.993 1.00 16.04 109 ARG B O 1
ATOM 2376 N N . THR B 1 50 ? 44.226 34.882 17.827 1.00 16.07 110 THR B N 1
ATOM 2377 C CA . THR B 1 50 ? 42.854 35.112 17.319 1.00 14.16 110 THR B CA 1
ATOM 2378 C C . THR B 1 50 ? 42.387 33.883 16.536 1.00 12.05 110 THR B C 1
ATOM 2379 O O . THR B 1 50 ? 41.277 33.392 16.729 1.00 13.63 110 THR B O 1
ATOM 2383 N N . ILE B 1 51 ? 43.248 33.405 15.657 1.00 11.12 111 ILE B N 1
ATOM 2384 C CA . ILE B 1 51 ? 42.897 32.317 14.746 1.00 10.12 111 ILE B CA 1
ATOM 2385 C C . ILE B 1 51 ? 42.616 31.018 15.505 1.00 12.89 111 ILE B C 1
ATOM 2386 O O . ILE B 1 51 ? 41.654 30.295 15.196 1.00 10.26 111 ILE B O 1
ATOM 2391 N N . ILE B 1 52 ? 43.447 30.697 16.496 1.00 11.34 112 ILE B N 1
ATOM 2392 C CA . ILE B 1 52 ? 43.307 29.408 17.142 1.00 9.44 112 ILE B CA 1
ATOM 2393 C C . ILE B 1 52 ? 42.392 29.369 18.351 1.00 11.83 112 ILE B C 1
ATOM 2394 O O . ILE B 1 52 ? 42.100 28.286 18.865 1.00 12.26 112 ILE B O 1
ATOM 2399 N N . SER B 1 53 ? 41.916 30.532 18.806 1.00 12.49 113 SER B N 1
ATOM 2400 C CA A SER B 1 53 ? 41.114 30.534 20.022 0.50 14.87 113 SER B CA 1
ATOM 2401 C CA B SER B 1 53 ? 41.118 30.612 20.028 0.50 14.74 113 SER B CA 1
ATOM 2402 C C . SER B 1 53 ? 39.609 30.675 19.783 1.00 14.51 113 SER B C 1
ATOM 2403 O O . SER B 1 53 ? 38.836 30.759 20.721 1.00 17.29 113 SER B O 1
ATOM 2408 N N . GLN B 1 54 ? 39.194 30.656 18.521 1.00 12.93 114 GLN B N 1
ATOM 2409 C CA . GLN B 1 54 ? 37.757 30.706 18.228 1.00 12.21 114 GLN B CA 1
ATOM 2410 C C . GLN B 1 54 ? 37.017 29.403 18.568 1.00 14.80 114 GLN B C 1
ATOM 2411 O O . GLN B 1 54 ? 37.603 28.313 18.559 1.00 12.33 114 GLN B O 1
ATOM 2417 N N . PRO B 1 55 ? 35.714 29.493 18.896 1.00 13.77 115 PRO B N 1
ATOM 2418 C CA . PRO B 1 55 ? 34.886 28.325 19.103 1.00 14.44 115 PRO B CA 1
ATOM 2419 C C . PRO B 1 55 ? 35.061 27.168 18.112 1.00 11.52 115 PRO B C 1
ATOM 2420 O O . PRO B 1 55 ? 35.164 26.045 18.550 1.00 15.67 115 PRO B O 1
ATOM 2424 N N . LEU B 1 56 ? 35.090 27.427 16.801 1.00 13.30 116 LEU B N 1
ATOM 2425 C CA . LEU B 1 56 ? 35.222 26.318 15.842 1.00 10.75 116 LEU B CA 1
ATOM 2426 C C . LEU B 1 56 ? 36.471 25.499 16.156 1.00 10.92 116 LEU B C 1
ATOM 2427 O O . LEU B 1 56 ? 36.426 24.277 16.189 1.00 13.22 116 LEU B O 1
ATOM 2432 N N . ILE B 1 57 ? 37.565 26.185 16.441 1.00 10.75 117 ILE B N 1
ATOM 2433 C CA . ILE B 1 57 ? 38.820 25.473 16.686 1.00 11.00 117 ILE B CA 1
ATOM 2434 C C . ILE B 1 57 ? 38.786 24.755 18.045 1.00 11.64 117 ILE B C 1
ATOM 2435 O O . ILE B 1 57 ? 39.212 23.592 18.166 1.00 11.96 117 ILE B O 1
ATOM 2440 N N . LYS B 1 58 ? 38.295 25.457 19.068 1.00 13.40 118 LYS B N 1
ATOM 2441 C CA . LYS B 1 58 ? 38.163 24.878 20.408 1.00 14.19 118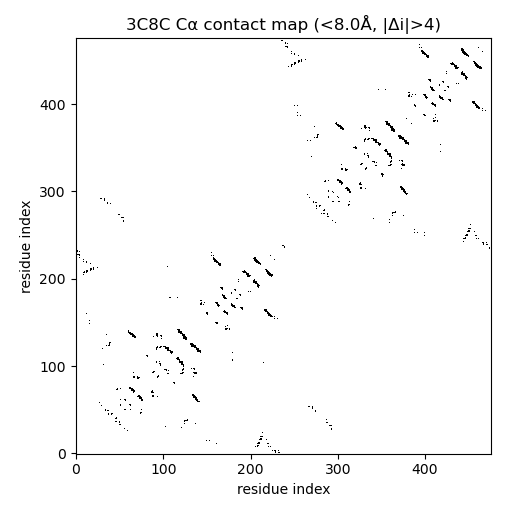 LYS B CA 1
ATOM 2442 C C . LYS B 1 58 ? 37.246 23.681 20.490 1.00 16.23 118 LYS B C 1
ATOM 2443 O O . LYS B 1 58 ? 37.463 22.783 21.328 1.00 21.33 118 LYS B O 1
ATOM 2449 N N . ASN B 1 59 ? 36.216 23.665 19.640 1.00 13.39 119 ASN B N 1
ATOM 2450 C CA . ASN B 1 59 ? 35.261 22.578 19.610 1.00 14.46 119 ASN B CA 1
ATOM 2451 C C . ASN B 1 59 ? 35.740 21.417 18.769 1.00 17.78 119 ASN B C 1
ATOM 2452 O O . ASN B 1 59 ? 35.416 20.272 19.072 1.00 18.86 119 ASN B O 1
ATOM 2457 N N . THR B 1 60 ? 36.519 21.707 17.723 1.00 13.38 120 THR B N 1
ATOM 2458 C CA . THR B 1 60 ? 36.939 20.679 16.751 1.00 13.28 120 THR B CA 1
ATOM 2459 C C . THR B 1 60 ? 38.130 19.867 17.264 1.00 16.50 120 THR B C 1
ATOM 2460 O O . THR B 1 60 ? 38.209 18.674 17.028 1.00 14.53 120 THR B O 1
ATOM 2464 N N . PHE B 1 61 ? 39.025 20.527 17.990 1.00 11.11 121 PHE B N 1
ATOM 2465 C CA . PHE B 1 61 ? 40.264 19.879 18.460 1.00 9.20 121 PHE B CA 1
ATOM 2466 C C . PHE B 1 61 ? 40.414 19.983 19.967 1.00 11.91 121 PHE B C 1
ATOM 2467 O O . PHE B 1 61 ? 39.876 20.898 20.575 1.00 13.00 121 PHE B O 1
ATOM 2475 N N . LEU B 1 62 ? 41.161 19.064 20.576 1.00 10.95 122 LEU B N 1
ATOM 2476 C CA . LEU B 1 62 ? 41.390 19.156 22.020 1.00 12.46 122 LEU B CA 1
ATOM 2477 C C . LEU B 1 62 ? 42.268 20.341 22.406 1.00 12.67 122 LEU B C 1
ATOM 2478 O O . LEU B 1 62 ? 42.117 20.920 23.478 1.00 13.87 122 LEU B O 1
ATOM 2483 N N . LEU B 1 63 ? 43.218 20.663 21.536 1.00 10.47 123 LEU B N 1
ATOM 2484 C CA . LEU B 1 63 ? 44.251 21.634 21.819 1.00 9.16 123 LEU B CA 1
ATOM 2485 C C . LEU B 1 63 ? 44.903 21.982 20.484 1.00 8.74 123 LEU B C 1
ATOM 2486 O O . LEU B 1 63 ? 45.027 21.110 19.607 1.00 8.76 123 LEU B O 1
ATOM 2491 N N . VAL B 1 64 ? 45.301 23.230 20.323 1.00 8.10 124 VAL B N 1
ATOM 2492 C CA . VAL B 1 64 ? 46.041 23.678 19.154 1.00 9.19 124 VAL B CA 1
ATOM 2493 C C . VAL B 1 64 ? 47.212 24.506 19.619 1.00 11.02 124 VAL B C 1
ATOM 2494 O O . VAL B 1 64 ? 47.068 25.317 20.527 1.00 9.93 124 VAL B O 1
ATOM 2498 N N . GLY B 1 65 ? 48.367 24.308 19.001 1.00 8.98 125 GLY B N 1
ATOM 2499 C CA . GLY B 1 65 ? 49.543 25.084 19.374 1.00 10.26 125 GLY B CA 1
ATOM 2500 C C . GLY B 1 65 ? 50.507 25.241 18.232 1.00 10.22 125 GLY B C 1
ATOM 2501 O O . GLY B 1 65 ? 50.657 24.349 17.411 1.00 9.37 125 GLY B O 1
ATOM 2502 N N . PHE B 1 66 ? 51.183 26.376 18.203 1.00 9.23 126 PHE B N 1
ATOM 2503 C CA . PHE B 1 66 ? 52.150 26.712 17.171 1.00 8.02 126 PHE B CA 1
ATOM 2504 C C . PHE B 1 66 ? 53.505 26.832 17.839 1.00 9.46 126 PHE B C 1
ATOM 2505 O O . PHE B 1 66 ? 53.699 27.731 18.664 1.00 9.25 126 PHE B O 1
ATOM 2513 N N . GLY B 1 67 ? 54.425 25.934 17.507 1.00 7.71 127 GLY B N 1
ATOM 2514 C CA . GLY B 1 67 ? 55.773 25.961 18.090 1.00 8.15 127 GLY B CA 1
ATOM 2515 C C . GLY B 1 67 ? 56.767 26.562 17.118 1.00 8.76 127 GLY B C 1
ATOM 2516 O O . GLY B 1 67 ? 56.723 26.262 15.896 1.00 8.79 127 GLY B O 1
ATOM 2517 N N . LEU B 1 68 ? 57.674 27.403 17.633 1.00 8.52 128 LEU B N 1
ATOM 2518 C CA . LEU B 1 68 ? 58.608 28.126 16.770 1.00 8.86 128 LEU B CA 1
ATOM 2519 C C . LEU B 1 68 ? 59.995 27.501 16.744 1.00 9.76 128 LEU B C 1
ATOM 2520 O O . LEU B 1 68 ? 60.555 27.167 17.802 1.00 9.70 128 LEU B O 1
ATOM 2525 N N . GLU B 1 69 ? 60.562 27.378 15.542 1.00 9.14 129 GLU B N 1
ATOM 2526 C CA . GLU B 1 69 ? 61.894 26.866 15.352 1.00 9.15 129 GLU B CA 1
ATOM 2527 C C . GLU B 1 69 ? 62.936 27.745 16.019 1.00 9.14 129 GLU B C 1
ATOM 2528 O O . GLU B 1 69 ? 63.938 27.210 16.561 1.00 10.76 129 GLU B O 1
ATOM 2534 N N . LYS B 1 70 ? 62.750 29.059 15.967 1.00 9.93 130 LYS B N 1
ATOM 2535 C CA A LYS B 1 70 ? 63.801 29.984 16.415 0.50 11.98 130 LYS B CA 1
ATOM 2536 C CA B LYS B 1 70 ? 63.861 29.916 16.394 0.50 11.10 130 LYS B CA 1
ATOM 2537 C C . LYS B 1 70 ? 64.190 29.762 17.875 1.00 12.95 130 LYS B C 1
ATOM 2538 O O . LYS B 1 70 ? 65.362 29.842 18.230 1.00 15.42 130 LYS B O 1
ATOM 2549 N N . ASP B 1 71 ? 63.188 29.465 18.713 1.00 11.53 131 ASP B N 1
ATOM 2550 C CA . ASP B 1 71 ? 63.432 29.441 20.161 1.00 10.44 131 ASP B CA 1
ATOM 2551 C C . ASP B 1 71 ? 62.673 28.407 20.971 1.00 12.66 131 ASP B C 1
ATOM 2552 O O . ASP B 1 71 ? 62.780 28.377 22.199 1.00 13.41 131 ASP B O 1
ATOM 2557 N N . GLY B 1 72 ? 61.903 27.550 20.308 1.00 11.19 132 GLY B N 1
ATOM 2558 C CA . GLY B 1 72 ? 61.115 26.567 21.022 1.00 13.21 132 GLY B CA 1
ATOM 2559 C C . GLY B 1 72 ? 59.987 27.167 21.851 1.00 10.73 132 GLY B C 1
ATOM 2560 O O . GLY B 1 72 ? 59.475 26.493 22.752 1.00 12.84 132 GLY B O 1
ATOM 2561 N N . SER B 1 73 ? 59.614 28.421 21.561 1.00 9.01 133 SER B N 1
ATOM 2562 C CA . SER B 1 73 ? 58.426 29.008 22.198 1.00 11.25 133 SER B CA 1
ATOM 2563 C C . SER B 1 73 ? 57.173 28.458 21.535 1.00 10.55 133 SER B C 1
ATOM 2564 O O . SER B 1 73 ? 57.246 27.801 20.504 1.00 10.36 133 SER B O 1
ATOM 2567 N N . ASN B 1 74 ? 56.016 28.706 22.124 1.00 10.36 134 ASN B N 1
ATOM 2568 C CA . ASN B 1 74 ? 54.775 28.289 21.498 1.00 10.47 134 ASN B CA 1
ATOM 2569 C C . ASN B 1 74 ? 53.639 29.215 21.879 1.00 13.01 134 ASN B C 1
ATOM 2570 O O . ASN B 1 74 ? 53.661 29.875 22.934 1.00 12.94 134 ASN B O 1
ATOM 2575 N N . ILE B 1 75 ? 52.633 29.234 21.026 1.00 11.07 135 ILE B N 1
ATOM 2576 C CA . ILE B 1 75 ? 51.384 29.890 21.333 1.00 10.09 135 ILE B CA 1
ATOM 2577 C C . ILE B 1 75 ? 50.329 28.811 21.207 1.00 11.40 135 ILE B C 1
ATOM 2578 O O . ILE B 1 75 ? 50.282 28.115 20.191 1.00 11.69 135 ILE B O 1
ATOM 2583 N N . ASN B 1 76 ? 49.498 28.664 22.228 1.00 9.47 136 ASN B N 1
ATOM 2584 C CA . ASN B 1 76 ? 48.488 27.652 22.197 1.00 9.69 136 ASN B CA 1
ATOM 2585 C C . ASN B 1 76 ? 47.135 28.202 22.688 1.00 10.89 136 ASN B C 1
ATOM 2586 O O . ASN B 1 76 ? 47.060 29.355 23.174 1.00 13.30 136 ASN B O 1
ATOM 2591 N N . ASN B 1 77 ? 46.073 27.401 22.578 1.00 10.31 137 ASN B N 1
ATOM 2592 C CA . ASN B 1 77 ? 44.739 27.911 22.955 1.00 11.38 137 ASN B CA 1
ATOM 2593 C C . ASN B 1 77 ? 44.168 27.371 24.273 1.00 13.68 137 ASN B C 1
ATOM 2594 O O . ASN B 1 77 ? 42.947 27.375 24.477 1.00 13.92 137 ASN B O 1
ATOM 2599 N N . ASP B 1 78 ? 45.036 26.897 25.167 1.00 13.74 138 ASP B N 1
ATOM 2600 C CA . ASP B 1 78 ? 44.593 26.415 26.487 1.00 14.51 138 ASP B CA 1
ATOM 2601 C C . ASP B 1 78 ? 45.555 26.861 27.586 1.00 18.71 138 ASP B C 1
ATOM 2602 O O . ASP B 1 78 ? 46.585 26.223 27.809 1.00 18.46 138 ASP B O 1
ATOM 2607 N N . PRO B 1 79 ? 45.207 27.950 28.284 1.00 17.48 139 PRO B N 1
ATOM 2608 C CA . PRO B 1 79 ? 46.068 28.514 29.340 1.00 23.61 139 PRO B CA 1
ATOM 2609 C C . PRO B 1 79 ? 46.389 27.533 30.472 1.00 22.80 139 PRO B C 1
ATOM 2610 O O . PRO B 1 79 ? 47.419 27.691 31.142 1.00 27.88 139 PRO B O 1
ATOM 2614 N N . SER B 1 80 ? 45.541 26.524 30.671 1.00 17.47 140 SER B N 1
ATOM 2615 C CA . SER B 1 80 ? 45.772 25.543 31.737 1.00 19.34 140 SER B CA 1
ATOM 2616 C C . SER B 1 80 ? 46.698 24.399 31.323 1.00 19.32 140 SER B C 1
ATOM 2617 O O . SER B 1 80 ? 47.225 23.730 32.203 1.00 24.41 140 SER B O 1
ATOM 2620 N N . TRP B 1 81 ? 46.910 24.182 30.012 1.00 17.71 141 TRP B N 1
ATOM 2621 C CA . TRP B 1 81 ? 47.661 23.006 29.514 1.00 13.49 141 TRP B CA 1
ATOM 2622 C C . TRP B 1 81 ? 49.132 23.108 29.934 1.00 15.96 141 TRP B C 1
ATOM 2623 O O . TRP B 1 81 ? 49.795 24.084 29.621 1.00 16.27 141 TRP B O 1
ATOM 2634 N N . ASN B 1 82 ? 49.609 22.116 30.686 1.00 13.19 142 ASN B N 1
ATOM 2635 C CA . ASN B 1 82 ? 50.948 22.170 31.256 1.00 13.14 142 ASN B CA 1
ATOM 2636 C C . ASN B 1 82 ? 51.733 20.884 31.021 1.00 13.17 142 ASN B C 1
ATOM 2637 O O . ASN B 1 82 ? 51.566 19.898 31.741 1.00 14.21 142 ASN B O 1
ATOM 2642 N N . PRO B 1 83 ? 52.602 20.897 30.001 1.00 12.20 143 PRO B N 1
ATOM 2643 C CA . PRO B 1 83 ? 53.418 19.741 29.666 1.00 13.10 143 PRO B CA 1
ATOM 2644 C C . PRO B 1 83 ? 54.704 19.641 30.484 1.00 12.90 143 PRO B C 1
ATOM 2645 O O . PRO B 1 83 ? 55.494 18.733 30.240 1.00 18.27 143 PRO B O 1
ATOM 2649 N N . GLY B 1 84 ? 54.904 20.557 31.428 1.00 13.76 144 GLY B N 1
ATOM 2650 C CA . GLY B 1 84 ? 56.140 20.601 32.229 1.00 15.84 144 GLY B CA 1
ATOM 2651 C C . GLY B 1 84 ? 57.085 21.670 31.723 1.00 16.61 144 GLY B C 1
ATOM 2652 O O . GLY B 1 84 ? 57.000 22.093 30.560 1.00 17.51 144 GLY B O 1
ATOM 2653 N N . PRO B 1 85 ? 58.011 22.112 32.589 1.00 12.79 145 PRO B N 1
ATOM 2654 C CA . PRO B 1 85 ? 58.792 23.305 32.310 1.00 14.58 145 PRO B CA 1
ATOM 2655 C C . PRO B 1 85 ? 59.880 23.119 31.249 1.00 13.89 145 PRO B C 1
ATOM 2656 O O . PRO B 1 85 ? 60.324 24.114 30.672 1.00 22.89 145 PRO B O 1
ATOM 2660 N N . THR B 1 86 ? 60.287 21.885 30.996 1.00 13.56 146 THR B N 1
ATOM 2661 C CA . THR B 1 86 ? 61.365 21.641 30.021 1.00 19.44 146 THR B CA 1
ATOM 2662 C C . THR B 1 86 ? 60.830 21.274 28.637 1.00 22.66 146 THR B C 1
ATOM 2663 O O . THR B 1 86 ? 61.608 20.924 27.761 1.00 21.02 146 THR B O 1
ATOM 2667 N N . TRP B 1 87 ? 59.514 21.344 28.450 1.00 16.22 147 TRP B N 1
ATOM 2668 C CA . TRP B 1 87 ? 58.898 20.926 27.188 1.00 14.16 147 TRP B CA 1
ATOM 2669 C C . TRP B 1 87 ? 59.385 21.791 26.042 1.00 10.46 147 TRP B C 1
ATOM 2670 O O . TRP B 1 87 ? 59.365 23.009 26.127 1.00 12.81 147 TRP B O 1
ATOM 2681 N N . ASP B 1 88 ? 59.807 21.131 24.957 1.00 10.17 148 ASP B N 1
ATOM 2682 C CA . ASP B 1 88 ? 60.300 21.815 23.768 1.00 9.99 148 ASP B CA 1
ATOM 2683 C C . ASP B 1 88 ? 59.457 21.286 22.596 1.00 7.42 148 ASP B C 1
ATOM 2684 O O . ASP B 1 88 ? 59.531 20.097 22.281 1.00 8.50 148 ASP B O 1
ATOM 2689 N N . PRO B 1 89 ? 58.670 22.164 21.950 1.00 8.05 149 PRO B N 1
ATOM 2690 C CA . PRO B 1 89 ? 57.816 21.652 20.875 1.00 7.04 149 PRO B CA 1
ATOM 2691 C C . PRO B 1 89 ? 58.622 21.035 19.760 1.00 7.57 149 PRO B C 1
ATOM 2692 O O . PRO B 1 89 ? 58.103 20.170 19.051 1.00 8.46 149 PRO B O 1
ATOM 2696 N N . ARG B 1 90 ? 59.862 21.491 19.583 1.00 7.60 150 ARG B N 1
ATOM 2697 C CA . ARG B 1 90 ? 60.661 21.105 18.424 1.00 7.63 150 ARG B CA 1
ATOM 2698 C C . ARG B 1 90 ? 61.050 19.648 18.391 1.00 9.66 150 ARG B C 1
ATOM 2699 O O . ARG B 1 90 ? 61.482 19.150 17.335 1.00 11.05 150 ARG B O 1
ATOM 2707 N N . VAL B 1 91 ? 60.917 18.952 19.517 1.00 9.12 151 VAL B N 1
ATOM 2708 C CA . VAL B 1 91 ? 61.289 17.551 19.578 1.00 9.45 151 VAL B CA 1
ATOM 2709 C C . VAL B 1 91 ? 60.063 16.643 19.649 1.00 10.14 151 VAL B C 1
ATOM 2710 O O . VAL B 1 91 ? 60.205 15.434 19.885 1.00 13.97 151 VAL B O 1
ATOM 2714 N N . ARG B 1 92 ? 58.870 17.221 19.472 1.00 7.47 152 ARG B N 1
ATOM 2715 C CA . ARG B 1 92 ? 57.624 16.461 19.541 1.00 7.68 152 ARG B CA 1
ATOM 2716 C C . ARG B 1 92 ? 57.233 15.854 18.182 1.00 7.94 152 ARG B C 1
ATOM 2717 O O . ARG B 1 92 ? 57.566 16.410 17.119 1.00 8.98 152 ARG B O 1
ATOM 2725 N N . PRO B 1 93 ? 56.524 14.710 18.207 1.00 8.62 153 PRO B N 1
ATOM 2726 C CA . PRO B 1 93 ? 56.194 14.023 16.950 1.00 9.17 153 PRO B CA 1
ATOM 2727 C C . PRO B 1 93 ? 55.413 14.873 15.962 1.00 9.23 153 PRO B C 1
ATOM 2728 O O . PRO B 1 93 ? 55.726 14.841 14.780 1.00 11.28 153 PRO B O 1
ATOM 2732 N N . TRP B 1 94 ? 54.420 15.635 16.428 1.00 7.55 154 TRP B N 1
ATOM 2733 C CA . TRP B 1 94 ? 53.662 16.481 15.495 1.00 8.41 154 TRP B CA 1
ATOM 2734 C C . TRP B 1 94 ? 54.592 17.492 14.796 1.00 7.99 154 TRP B C 1
ATOM 2735 O O . TRP B 1 94 ? 54.457 17.782 13.594 1.00 9.77 154 TRP B O 1
ATOM 2746 N N . TYR B 1 95 ? 55.556 18.035 15.534 1.00 7.33 155 TYR B N 1
ATOM 2747 C CA . TYR B 1 95 ? 56.384 19.085 14.987 1.00 6.29 155 TYR B CA 1
ATOM 2748 C C . TYR B 1 95 ? 57.305 18.540 13.917 1.00 6.72 155 TYR B C 1
ATOM 2749 O O . TYR B 1 95 ? 57.423 19.129 12.824 1.00 7.47 155 TYR B O 1
ATOM 2758 N N . LYS B 1 96 ? 57.990 17.452 14.255 1.00 6.61 156 LYS B N 1
ATOM 2759 C CA . LYS B 1 96 ? 58.927 16.834 13.320 1.00 5.63 156 LYS B CA 1
ATOM 2760 C C . LYS B 1 96 ? 58.223 16.147 12.163 1.00 7.64 156 LYS B C 1
ATOM 2761 O O . LYS B 1 96 ? 58.742 16.183 11.033 1.00 9.09 156 LYS B O 1
ATOM 2767 N N . ASP B 1 97 ? 57.056 15.538 12.402 1.00 8.31 157 ASP B N 1
ATOM 2768 C CA . ASP B 1 97 ? 56.355 14.931 11.257 1.00 9.09 157 ASP B CA 1
ATOM 2769 C C . ASP B 1 97 ? 55.963 15.994 10.230 1.00 8.11 157 ASP B C 1
ATOM 2770 O O . ASP B 1 97 ? 56.128 15.770 9.032 1.00 8.90 157 ASP B O 1
ATOM 2775 N N . ALA B 1 98 ? 55.496 17.153 10.689 1.00 7.52 158 ALA B N 1
ATOM 2776 C CA . ALA B 1 98 ? 55.144 18.252 9.779 1.00 7.77 158 ALA B CA 1
ATOM 2777 C C . ALA B 1 98 ? 56.369 18.838 9.083 1.00 9.35 158 ALA B C 1
ATOM 2778 O O . ALA B 1 98 ? 56.340 19.069 7.870 1.00 9.68 158 ALA B O 1
ATOM 2780 N N . LYS B 1 99 ? 57.453 19.066 9.822 1.00 6.65 159 LYS B N 1
ATOM 2781 C CA . LYS B 1 99 ? 58.684 19.577 9.244 1.00 7.09 159 LYS B CA 1
ATOM 2782 C C . LYS B 1 99 ? 59.228 18.634 8.171 1.00 7.69 159 LYS B C 1
ATOM 2783 O O . LYS B 1 99 ? 59.642 19.074 7.084 1.00 10.34 159 LYS B O 1
ATOM 2789 N N . ASN B 1 100 ? 59.263 17.337 8.487 1.00 8.85 160 ASN B N 1
ATOM 2790 C CA . ASN B 1 100 ? 59.879 16.351 7.587 1.00 8.35 160 ASN B CA 1
ATOM 2791 C C . ASN B 1 100 ? 59.039 16.204 6.324 1.00 10.95 160 ASN B C 1
ATOM 2792 O O . ASN B 1 100 ? 59.603 16.104 5.225 1.00 13.91 160 ASN B O 1
ATOM 2797 N N . ALA B 1 101 ? 57.711 16.171 6.480 1.00 9.92 161 ALA B N 1
ATOM 2798 C CA . ALA B 1 101 ? 56.809 16.004 5.324 1.00 10.03 161 ALA B CA 1
ATOM 2799 C C . ALA B 1 101 ? 56.727 17.278 4.491 1.00 12.81 161 ALA B C 1
ATOM 2800 O O . ALA B 1 101 ? 56.533 17.223 3.266 1.00 13.07 161 ALA B O 1
ATOM 2802 N N . GLY B 1 102 ? 56.853 18.421 5.155 1.00 9.99 162 GLY B N 1
ATOM 2803 C CA . GLY B 1 102 ? 56.697 19.719 4.478 1.00 9.72 162 GLY B CA 1
ATOM 2804 C C . GLY B 1 102 ? 55.270 20.051 4.120 1.00 9.35 162 GLY B C 1
ATOM 2805 O O . GLY B 1 102 ? 55.017 21.018 3.402 1.00 10.41 162 GLY B O 1
ATOM 2806 N N . LYS B 1 103 ? 54.322 19.268 4.622 1.00 8.46 163 LYS B N 1
ATOM 2807 C CA A LYS B 1 103 ? 52.917 19.480 4.334 0.50 9.89 163 LYS B CA 1
ATOM 2808 C CA B LYS B 1 103 ? 52.914 19.474 4.336 0.50 9.68 163 LYS B CA 1
ATOM 2809 C C . LYS B 1 103 ? 52.076 18.827 5.431 1.00 10.10 163 LYS B C 1
ATOM 2810 O O . LYS B 1 103 ? 52.614 18.173 6.326 1.00 9.19 163 LYS B O 1
ATOM 2821 N N . LEU B 1 104 ? 50.766 19.025 5.367 1.00 8.86 164 LEU B N 1
ATOM 2822 C CA . LEU B 1 104 ? 49.845 18.517 6.364 1.00 8.64 164 LEU B CA 1
ATOM 2823 C C . LEU B 1 104 ? 49.964 17.006 6.469 1.00 10.44 164 LEU B C 1
ATOM 2824 O O . LEU B 1 104 ? 50.001 16.301 5.450 1.00 10.58 164 LEU B O 1
ATOM 2829 N N . VAL B 1 105 ? 50.030 16.530 7.715 1.00 8.21 165 VAL B N 1
ATOM 2830 C CA A VAL B 1 105 ? 50.080 15.110 7.990 0.50 8.93 165 VAL B CA 1
ATOM 2831 C CA B VAL B 1 105 ? 50.118 15.111 8.036 0.50 8.89 165 VAL B CA 1
ATOM 2832 C C . VAL B 1 105 ? 49.271 14.840 9.255 1.00 10.28 165 VAL B C 1
ATOM 2833 O O . VAL B 1 105 ? 49.005 15.759 10.023 1.00 13.17 165 VAL B O 1
ATOM 2840 N N . ILE B 1 106 ? 48.848 13.600 9.434 1.00 9.36 166 ILE B N 1
ATOM 2841 C CA . ILE B 1 106 ? 48.318 13.155 10.703 1.00 7.78 166 ILE B CA 1
ATOM 2842 C C . ILE B 1 106 ? 49.342 12.195 11.305 1.00 7.06 166 ILE B C 1
ATOM 2843 O O . ILE B 1 106 ? 49.852 11.295 10.634 1.00 9.17 166 ILE B O 1
ATOM 2848 N N . THR B 1 107 ? 49.660 12.432 12.578 1.00 7.67 167 THR B N 1
ATOM 2849 C CA . THR B 1 107 ? 50.657 11.598 13.259 1.00 7.48 167 THR B CA 1
ATOM 2850 C C . THR B 1 107 ? 50.103 10.202 13.472 1.00 7.30 167 THR B C 1
ATOM 2851 O O . THR B 1 107 ? 48.882 9.966 13.412 1.00 8.59 167 THR B O 1
ATOM 2855 N N . ALA B 1 108 ? 51.015 9.270 13.769 1.00 9.00 168 ALA B N 1
ATOM 2856 C CA . ALA B 1 108 ? 50.602 8.038 14.427 1.00 7.11 168 ALA B CA 1
ATOM 2857 C C . ALA B 1 108 ? 50.124 8.372 15.858 1.00 8.36 168 ALA B C 1
ATOM 2858 O O . ALA B 1 108 ? 50.374 9.492 16.326 1.00 7.95 168 ALA B O 1
ATOM 2860 N N . PRO B 1 109 ? 49.407 7.447 16.533 1.00 8.98 169 PRO B N 1
ATOM 2861 C CA . PRO B 1 109 ? 49.038 7.728 17.914 1.00 9.29 169 PRO B CA 1
ATOM 2862 C C . PRO B 1 109 ? 50.253 7.897 18.807 1.00 8.82 169 PRO B C 1
ATOM 2863 O O . PRO B 1 109 ? 51.254 7.181 18.650 1.00 9.05 169 PRO B O 1
ATOM 2867 N N . TYR B 1 110 ? 50.169 8.851 19.729 1.00 8.55 170 TYR B N 1
ATOM 2868 C CA . TYR B 1 110 ? 51.272 9.080 20.668 1.00 8.82 170 TYR B CA 1
ATOM 2869 C C . TYR B 1 110 ? 50.684 9.632 21.955 1.00 9.67 170 TYR B C 1
ATOM 2870 O O . TYR B 1 110 ? 49.526 10.049 22.001 1.00 10.41 170 TYR B O 1
ATOM 2879 N N . ALA B 1 111 ? 51.503 9.651 23.005 1.00 13.64 171 ALA B N 1
ATOM 2880 C CA . ALA B 1 111 ? 51.076 10.138 24.301 1.00 12.71 171 ALA B CA 1
ATOM 2881 C C . ALA B 1 111 ? 51.214 11.658 24.445 1.00 10.26 171 ALA B C 1
ATOM 2882 O O . ALA B 1 111 ? 52.316 12.201 24.294 1.00 11.76 171 ALA B O 1
ATOM 2884 N N . ASP B 1 112 ? 50.108 12.324 24.772 1.00 12.59 172 ASP B N 1
ATOM 2885 C CA . ASP B 1 112 ? 50.145 13.761 25.066 1.00 9.91 172 ASP B CA 1
ATOM 2886 C C . ASP B 1 112 ? 51.151 14.095 26.196 1.00 10.67 172 ASP B C 1
ATOM 2887 O O . ASP B 1 112 ? 51.199 13.403 27.207 1.00 13.80 172 ASP B O 1
ATOM 2892 N N . SER B 1 113 ? 51.920 15.165 26.021 1.00 10.48 173 SER B N 1
ATOM 2893 C CA . SER B 1 113 ? 52.918 15.587 27.027 1.00 11.65 173 SER B CA 1
ATOM 2894 C C . SER B 1 113 ? 52.351 15.923 28.403 1.00 12.24 173 SER B C 1
ATOM 2895 O O . SER B 1 113 ? 52.996 15.670 29.416 1.00 16.18 173 SER B O 1
ATOM 2898 N N . ALA B 1 114 ? 51.156 16.490 28.442 1.00 11.15 174 ALA B N 1
ATOM 2899 C CA . ALA B 1 114 ? 50.582 16.889 29.724 1.00 12.24 174 ALA B CA 1
ATOM 2900 C C . ALA B 1 114 ? 49.766 15.782 30.374 1.00 16.48 174 ALA B C 1
ATOM 2901 O O . ALA B 1 114 ? 49.941 15.510 31.567 1.00 17.80 174 ALA B O 1
ATOM 2903 N N . SER B 1 115 ? 48.868 15.144 29.617 1.00 15.67 175 SER B N 1
ATOM 2904 C CA . SER B 1 115 ? 47.910 14.172 30.200 1.00 17.89 175 SER B CA 1
ATOM 2905 C C . SER B 1 115 ? 48.359 12.710 30.124 1.00 22.16 175 SER B C 1
ATOM 2906 O O . SER B 1 115 ? 47.885 11.856 30.900 1.00 22.21 175 SER B O 1
ATOM 2909 N N . GLY B 1 116 ? 49.245 12.405 29.179 1.00 17.24 176 GLY B N 1
ATOM 2910 C CA . GLY B 1 116 ? 49.628 11.024 28.910 1.00 16.40 176 GLY B CA 1
ATOM 2911 C C . GLY B 1 116 ? 48.611 10.291 28.045 1.00 16.06 176 GLY B C 1
ATOM 2912 O O . GLY B 1 116 ? 48.852 9.148 27.660 1.00 20.87 176 GLY B O 1
ATOM 2913 N N . GLU B 1 117 ? 47.494 10.950 27.740 1.00 16.21 177 GLU B N 1
ATOM 2914 C CA . GLU B 1 117 ? 46.427 10.383 26.907 1.00 17.68 177 GLU B CA 1
ATOM 2915 C C . GLU B 1 117 ? 46.945 10.136 25.488 1.00 14.78 177 GLU B C 1
ATOM 2916 O O . GLU B 1 117 ? 47.686 10.941 24.928 1.00 13.10 177 GLU B O 1
ATOM 2922 N N . ILE B 1 118 ? 46.589 8.981 24.925 1.00 13.90 178 ILE B N 1
ATOM 2923 C CA . ILE B 1 118 ? 46.930 8.664 23.544 1.00 10.80 178 ILE B CA 1
ATOM 2924 C C . ILE B 1 118 ? 46.013 9.455 22.601 1.00 9.28 178 ILE B C 1
ATOM 2925 O O . ILE B 1 118 ? 44.792 9.431 22.720 1.00 11.32 178 ILE B O 1
ATOM 2930 N N . LEU B 1 119 ? 46.621 10.181 21.665 1.00 9.63 179 LEU B N 1
ATOM 2931 C CA . LEU B 1 119 ? 45.878 10.956 20.685 1.00 10.53 179 LEU B CA 1
ATOM 2932 C C . LEU B 1 119 ? 46.611 10.898 19.355 1.00 8.64 179 LEU B C 1
ATOM 2933 O O . LEU B 1 119 ? 47.716 10.319 19.265 1.00 8.80 179 LEU B O 1
ATOM 2938 N N . VAL B 1 120 ? 46.012 11.490 18.324 1.00 9.39 180 VAL B N 1
ATOM 2939 C CA . VAL B 1 120 ? 46.773 11.841 17.128 1.00 8.08 180 VAL B CA 1
ATOM 2940 C C . VAL B 1 120 ? 46.638 13.341 16.919 1.00 7.05 180 VAL B C 1
ATOM 2941 O O . VAL B 1 120 ? 45.724 13.978 17.465 1.00 9.58 180 VAL B O 1
ATOM 2945 N N . SER B 1 121 ? 47.535 13.907 16.120 1.00 7.79 181 SER B N 1
ATOM 2946 C CA . SER B 1 121 ? 47.463 15.323 15.802 1.00 8.00 181 SER B CA 1
ATOM 2947 C C . SER B 1 121 ? 47.460 15.505 14.289 1.00 9.21 181 SER B C 1
ATOM 2948 O O . SER B 1 121 ? 48.231 14.825 13.579 1.00 9.11 181 SER B O 1
ATOM 2951 N N . VAL B 1 122 ? 46.614 16.420 13.786 1.00 8.20 182 VAL B N 1
ATOM 2952 C CA . VAL B 1 122 ? 46.850 16.949 12.447 1.00 8.40 182 VAL B CA 1
ATOM 2953 C C . VAL B 1 122 ? 47.990 17.941 12.631 1.00 7.94 182 VAL B C 1
ATOM 2954 O O . VAL B 1 122 ? 47.961 18.771 13.558 1.00 9.69 182 VAL B O 1
ATOM 2958 N N . ALA B 1 123 ? 49.005 17.863 11.786 1.00 8.39 183 ALA B N 1
ATOM 2959 C CA . ALA B 1 123 ? 50.163 18.699 11.955 1.00 7.23 183 ALA B CA 1
ATOM 2960 C C . ALA B 1 123 ? 50.544 19.353 10.653 1.00 9.19 183 ALA B C 1
ATOM 2961 O O . ALA B 1 123 ? 50.557 18.719 9.591 1.00 8.95 183 ALA B O 1
ATOM 2963 N N . THR B 1 124 ? 50.897 20.628 10.723 1.00 9.33 184 THR B N 1
ATOM 2964 C CA A THR B 1 124 ? 51.228 21.399 9.531 0.50 6.47 184 THR B CA 1
ATOM 2965 C CA B THR B 1 124 ? 51.249 21.352 9.5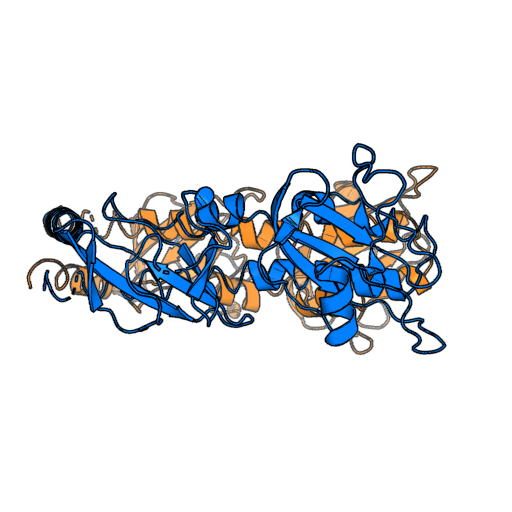32 0.50 9.45 184 THR B CA 1
ATOM 2966 C C . THR B 1 124 ? 52.467 22.263 9.750 1.00 8.96 184 THR B C 1
ATOM 2967 O O . THR B 1 124 ? 52.612 22.897 10.799 1.00 8.79 184 THR B O 1
ATOM 2974 N N . PRO B 1 125 ? 53.350 22.330 8.771 1.00 9.00 185 PRO B N 1
ATOM 2975 C CA . PRO B 1 125 ? 54.455 23.284 8.874 1.00 8.66 185 PRO B CA 1
ATOM 2976 C C . PRO B 1 125 ? 54.014 24.695 8.521 1.00 10.94 185 PRO B C 1
ATOM 2977 O O . PRO B 1 125 ? 53.010 24.874 7.821 1.00 11.78 185 PRO B O 1
ATOM 2981 N N . VAL B 1 126 ? 54.755 25.690 9.010 1.00 8.06 186 VAL B N 1
ATOM 2982 C CA . VAL B 1 126 ? 54.495 27.091 8.702 1.00 9.09 186 VAL B CA 1
ATOM 2983 C C . VAL B 1 126 ? 55.744 27.665 8.054 1.00 10.30 186 VAL B C 1
ATOM 2984 O O . VAL B 1 126 ? 56.821 27.571 8.619 1.00 8.79 186 VAL B O 1
ATOM 2988 N N . LYS B 1 127 ? 55.585 28.225 6.849 1.00 11.36 187 LYS B N 1
ATOM 2989 C CA . LYS B 1 127 ? 56.657 28.762 6.003 1.00 14.32 187 LYS B CA 1
ATOM 2990 C C . LYS B 1 127 ? 56.551 30.279 5.945 1.00 14.54 187 LYS B C 1
ATOM 2991 O O . LYS B 1 127 ? 55.443 30.800 5.972 1.00 15.50 187 LYS B O 1
ATOM 2997 N N . ASP B 1 128 ? 57.681 30.982 5.821 1.00 12.11 188 ASP B N 1
ATOM 2998 C CA . ASP B 1 128 ? 57.673 32.423 5.502 1.00 13.71 188 ASP B CA 1
ATOM 2999 C C . ASP B 1 128 ? 57.093 32.612 4.094 1.00 14.76 188 ASP B C 1
ATOM 3000 O O . ASP B 1 128 ? 57.541 31.959 3.177 1.00 14.35 188 ASP B O 1
ATOM 3005 N N . SER B 1 129 ? 56.101 33.501 3.954 1.00 17.48 189 SER B N 1
ATOM 3006 C CA A SER B 1 129 ? 55.394 33.716 2.688 0.50 21.88 189 SER B CA 1
ATOM 3007 C CA B SER B 1 129 ? 55.404 33.675 2.678 0.50 20.28 189 SER B CA 1
ATOM 3008 C C . SER B 1 129 ? 56.305 34.202 1.564 1.00 21.50 189 SER B C 1
ATOM 3009 O O . SER B 1 129 ? 56.088 33.891 0.394 1.00 27.68 189 SER B O 1
ATOM 3014 N N . ALA B 1 130 ? 57.321 34.975 1.923 1.00 21.21 190 ALA B N 1
ATOM 3015 C CA . ALA B 1 130 ? 58.219 35.516 0.907 1.00 20.87 190 ALA B CA 1
ATOM 3016 C C . ALA B 1 130 ? 59.364 34.557 0.549 1.00 17.97 190 ALA B C 1
ATOM 3017 O O . ALA B 1 130 ? 59.647 34.321 -0.643 1.00 21.03 190 ALA B O 1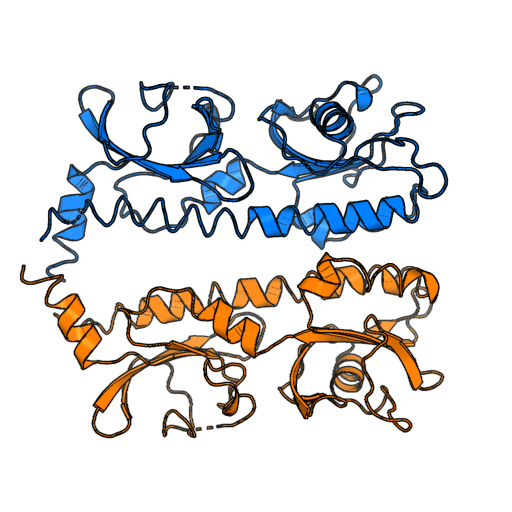
ATOM 3019 N N . THR B 1 131 ? 60.032 34.024 1.566 1.00 18.83 191 THR B N 1
ATOM 3020 C CA . THR B 1 131 ? 61.275 33.291 1.360 1.00 14.34 191 THR B CA 1
ATOM 3021 C C . THR B 1 131 ? 61.121 31.775 1.362 1.00 14.33 191 THR B C 1
ATOM 3022 O O . THR B 1 131 ? 62.021 31.046 0.908 1.00 17.43 191 THR B O 1
ATOM 3026 N N . GLY B 1 132 ? 60.011 31.304 1.934 1.00 13.14 192 GLY B N 1
ATOM 3027 C CA . GLY B 1 132 ? 59.776 29.866 2.043 1.00 14.97 192 GLY B CA 1
ATOM 3028 C C . GLY B 1 132 ? 60.523 29.205 3.195 1.00 14.83 192 GLY B C 1
ATOM 3029 O O . GLY B 1 132 ? 60.485 27.987 3.323 1.00 15.54 192 GLY B O 1
ATOM 3030 N N . GLN B 1 133 ? 61.211 30.004 4.015 1.00 11.74 193 GLN B N 1
ATOM 3031 C CA . GLN B 1 133 ? 61.945 29.489 5.192 1.00 12.06 193 GLN B CA 1
ATOM 3032 C C . GLN B 1 133 ? 60.962 28.860 6.190 1.00 10.20 193 GLN B C 1
ATOM 3033 O O . GLN B 1 133 ? 59.930 29.447 6.491 1.00 12.59 193 GLN B O 1
ATOM 3039 N N . PHE B 1 134 ? 61.290 27.663 6.668 1.00 11.38 194 PHE B N 1
ATOM 3040 C CA . PHE B 1 134 ? 60.501 26.985 7.702 1.00 10.87 194 PHE B CA 1
ATOM 3041 C C . PHE B 1 134 ? 60.547 27.790 9.005 1.00 12.08 194 PHE B C 1
ATOM 3042 O O . PHE B 1 134 ? 61.629 28.133 9.475 1.00 12.51 194 PHE B O 1
ATOM 3050 N N . LEU B 1 135 ? 59.373 28.111 9.552 1.00 9.32 195 LEU B N 1
ATOM 3051 C CA . LEU B 1 135 ? 59.261 28.877 10.808 1.00 8.75 195 LEU B CA 1
ATOM 3052 C C . LEU B 1 135 ? 58.906 28.047 12.023 1.00 9.08 195 LEU B C 1
ATOM 3053 O O . LEU B 1 135 ? 59.179 28.462 13.146 1.00 9.69 195 LEU B O 1
ATOM 3058 N N . GLY B 1 136 ? 58.282 26.890 11.828 1.00 8.58 196 GLY B N 1
ATOM 3059 C CA . GLY B 1 136 ? 57.787 26.082 12.937 1.00 8.34 196 GLY B CA 1
ATOM 3060 C C . GLY B 1 136 ? 56.619 25.252 12.456 1.00 7.50 196 GLY B C 1
ATOM 3061 O O . GLY B 1 136 ? 56.340 25.173 11.237 1.00 9.02 196 GLY B O 1
ATOM 3062 N N . SER B 1 137 ? 55.956 24.601 13.400 1.00 6.44 197 SER B N 1
ATOM 3063 C CA . SER B 1 137 ? 54.846 23.702 13.056 1.00 6.67 197 SER B CA 1
ATOM 3064 C C . SER B 1 137 ? 53.682 23.951 13.973 1.00 6.13 197 SER B C 1
ATOM 3065 O O . SER B 1 137 ? 53.849 24.427 15.106 1.00 7.37 197 SER B O 1
ATOM 3068 N N . ILE B 1 138 ? 52.486 23.612 13.489 1.00 7.65 198 ILE B N 1
ATOM 3069 C CA . ILE B 1 138 ? 51.266 23.724 14.281 1.00 7.56 198 ILE B CA 1
ATOM 3070 C C . ILE B 1 138 ? 50.671 22.336 14.464 1.00 6.30 198 ILE B C 1
ATOM 3071 O O . ILE B 1 138 ? 50.639 21.534 13.509 1.00 8.82 198 ILE B O 1
ATOM 3076 N N . PHE B 1 139 ? 50.192 22.030 15.664 1.00 6.85 199 PHE B N 1
ATOM 3077 C CA . PHE B 1 139 ? 49.422 20.819 15.868 1.00 6.82 199 PHE B CA 1
ATOM 3078 C C . PHE B 1 139 ? 47.966 21.131 16.196 1.00 7.41 199 PHE B C 1
ATOM 3079 O O . PHE B 1 139 ? 47.680 22.138 16.881 1.00 8.53 199 PHE B O 1
ATOM 3087 N N . TYR B 1 140 ? 47.086 20.212 15.799 1.00 7.03 200 TYR B N 1
ATOM 3088 C CA . TYR B 1 140 ? 45.658 20.276 16.052 1.00 6.87 200 TYR B CA 1
ATOM 3089 C C . TYR B 1 140 ? 45.301 18.886 16.579 1.00 7.12 200 TYR B C 1
ATOM 3090 O O . TYR B 1 140 ? 45.258 17.891 15.839 1.00 9.52 200 TYR B O 1
ATOM 3099 N N . ASP B 1 141 ? 45.133 18.781 17.890 1.00 8.32 201 ASP B N 1
ATOM 3100 C CA . ASP B 1 141 ? 44.994 17.479 18.539 1.00 7.91 201 ASP B CA 1
ATOM 3101 C C . ASP B 1 141 ? 43.598 16.919 18.347 1.00 11.24 201 ASP B C 1
ATOM 3102 O O . ASP B 1 141 ? 42.607 17.621 18.541 1.00 9.72 201 ASP B O 1
ATOM 3107 N N . VAL B 1 142 ? 43.530 15.630 18.025 1.00 9.97 202 VAL B N 1
ATOM 3108 C CA . VAL B 1 142 ? 42.271 14.955 17.749 1.00 9.85 202 VAL B CA 1
ATOM 3109 C C . VAL B 1 142 ? 41.979 13.975 18.883 1.00 12.74 202 VAL B C 1
ATOM 3110 O O . VAL B 1 142 ? 42.806 13.096 19.163 1.00 13.33 202 VAL B O 1
ATOM 3114 N N . SER B 1 143 ? 40.823 14.115 19.537 1.00 12.49 203 SER B N 1
ATOM 3115 C CA A SER B 1 143 ? 40.410 13.164 20.562 0.50 11.51 203 SER B CA 1
ATOM 3116 C CA B SER B 1 143 ? 40.427 13.153 20.568 0.50 13.77 203 SER B CA 1
ATOM 3117 C C . SER B 1 143 ? 40.007 11.837 19.941 1.00 13.50 203 SER B C 1
ATOM 3118 O O . SER B 1 143 ? 39.090 11.789 19.100 1.00 16.00 203 SER B O 1
ATOM 3123 N N . LEU B 1 144 ? 40.697 10.781 20.346 1.00 13.07 204 LEU B N 1
ATOM 3124 C CA . LEU B 1 144 ? 40.398 9.452 19.831 1.00 12.21 204 LEU B CA 1
ATOM 3125 C C . LEU B 1 144 ? 39.109 8.925 20.445 1.00 16.15 204 LEU B C 1
ATOM 3126 O O . LEU B 1 144 ? 38.406 8.150 19.796 1.00 16.49 204 LEU B O 1
ATOM 3131 N N . ALA B 1 145 ? 38.812 9.340 21.682 1.00 17.88 205 ALA B N 1
ATOM 3132 C CA . ALA B 1 145 ? 37.535 8.990 22.342 1.00 20.36 205 ALA B CA 1
ATOM 3133 C C . ALA B 1 145 ? 36.350 9.574 21.582 1.00 21.94 205 ALA B C 1
ATOM 3134 O O . ALA B 1 145 ? 35.378 8.869 21.305 1.00 20.47 205 ALA B O 1
ATOM 3136 N N . GLU B 1 146 ? 36.438 10.855 21.221 1.00 19.54 206 GLU B N 1
ATOM 3137 C CA . GLU B 1 146 ? 35.390 11.510 20.450 1.00 22.30 206 GLU B CA 1
ATOM 3138 C C . GLU B 1 146 ? 35.290 10.924 19.050 1.00 23.83 206 GLU B C 1
ATOM 3139 O O . GLU B 1 146 ? 34.194 10.804 18.484 1.00 24.32 206 GLU B O 1
ATOM 3145 N N . LEU B 1 147 ? 36.436 10.564 18.477 1.00 19.83 207 LEU B N 1
ATOM 3146 C CA . LEU B 1 147 ? 36.444 9.939 17.174 1.00 17.77 207 LEU B CA 1
ATOM 3147 C C . LEU B 1 147 ? 35.732 8.571 17.207 1.00 17.22 207 LEU B C 1
ATOM 3148 O O . LEU B 1 147 ? 34.901 8.295 16.339 1.00 21.36 207 LEU B O 1
ATOM 3153 N N . ALA B 1 148 ? 36.058 7.744 18.205 1.00 17.27 208 ALA B N 1
ATOM 3154 C CA . ALA B 1 148 ? 35.412 6.424 18.374 1.00 17.57 208 ALA B CA 1
ATOM 3155 C C . ALA B 1 148 ? 33.913 6.584 18.581 1.00 23.74 208 ALA B C 1
ATOM 3156 O O . ALA B 1 148 ? 33.131 5.870 17.955 1.00 21.22 208 ALA B O 1
ATOM 3158 N N . GLU B 1 149 ? 33.528 7.535 19.434 1.00 22.07 209 GLU B N 1
ATOM 3159 C CA . GLU B 1 149 ? 32.101 7.775 19.720 1.00 26.11 209 GLU B CA 1
ATOM 3160 C C . GLU B 1 149 ? 31.330 8.170 18.455 1.00 24.79 209 GLU B C 1
ATOM 3161 O O . GLU B 1 149 ? 30.242 7.638 18.188 1.00 24.85 209 GLU B O 1
ATOM 3167 N N . LEU B 1 150 ? 31.904 9.076 17.671 1.00 23.07 210 LEU B N 1
ATOM 3168 C CA . LEU B 1 150 ? 31.336 9.533 16.417 1.00 25.15 210 LEU B CA 1
ATOM 3169 C C . LEU B 1 150 ? 31.088 8.393 15.437 1.00 28.11 210 LEU B C 1
ATOM 3170 O O . LEU B 1 150 ? 29.979 8.255 14.934 1.00 30.43 210 LEU B O 1
ATOM 3175 N N . VAL B 1 151 ? 32.120 7.582 15.183 1.00 22.09 211 VAL B N 1
ATOM 3176 C CA . VAL B 1 151 ? 32.068 6.509 14.183 1.00 23.02 211 VAL B CA 1
ATOM 3177 C C . VAL B 1 151 ? 31.110 5.387 14.583 1.00 18.66 211 VAL B C 1
ATOM 3178 O O . VAL B 1 151 ? 30.651 4.621 13.735 1.00 25.65 211 VAL B O 1
ATOM 3182 N N . ASN B 1 152 ? 30.801 5.330 15.870 1.00 20.50 212 ASN B N 1
ATOM 3183 C CA . ASN B 1 152 ? 29.902 4.319 16.423 1.00 19.02 212 ASN B CA 1
ATOM 3184 C C . ASN B 1 152 ? 28.432 4.767 16.497 1.00 24.60 212 ASN B C 1
ATOM 3185 O O . ASN B 1 152 ? 27.627 4.105 17.147 1.00 25.65 212 ASN B O 1
ATOM 3190 N N . GLU B 1 153 ? 28.098 5.867 15.813 1.00 30.91 213 GLU B N 1
ATOM 3191 C CA . GLU B 1 153 ? 26.703 6.356 15.736 1.00 36.51 213 GLU B CA 1
ATOM 3192 C C . GLU B 1 153 ? 25.847 5.588 14.716 1.00 40.48 213 GLU B C 1
ATOM 3193 O O . GLU B 1 153 ? 24.655 5.867 14.555 1.00 45.71 213 GLU B O 1
ATOM 3199 N N . VAL B 1 154 ? 26.464 4.634 14.030 1.00 41.10 214 VAL B N 1
ATOM 3200 C CA . VAL B 1 154 ? 25.794 3.802 13.035 1.00 39.28 214 VAL B CA 1
ATOM 3201 C C . VAL B 1 154 ? 24.991 2.685 13.736 1.00 39.66 214 VAL B C 1
ATOM 3202 O O . VAL B 1 154 ? 25.291 2.325 14.877 1.00 39.16 214 VAL B O 1
ATOM 3206 N N . LYS B 1 155 ? 23.952 2.176 13.070 1.00 46.25 215 LYS B N 1
ATOM 3207 C CA . LYS B 1 155 ? 23.145 1.064 13.593 1.00 49.81 215 LYS B CA 1
ATOM 3208 C C . LYS B 1 155 ? 23.843 -0.281 13.361 1.00 48.73 215 LYS B C 1
ATOM 3209 O O . LYS B 1 155 ? 24.133 -0.649 12.216 1.00 44.98 215 LYS B O 1
ATOM 3215 N N . LEU B 1 156 ? 24.104 -1.001 14.456 1.00 50.26 216 LEU B N 1
ATOM 3216 C CA . LEU B 1 156 ? 24.848 -2.268 14.427 1.00 50.13 216 LEU B CA 1
ATOM 3217 C C . LEU B 1 156 ? 24.112 -3.393 15.165 1.00 51.82 216 LEU B C 1
ATOM 3218 O O . LEU B 1 156 ? 24.701 -4.090 16.007 1.00 48.85 216 LEU B O 1
ATOM 3223 N N . PHE B 1 157 ? 22.822 -3.545 14.855 1.00 54.22 217 PHE B N 1
ATOM 3224 C CA . PHE B 1 157 ? 21.930 -4.566 15.452 1.00 57.52 217 PHE B CA 1
ATOM 3225 C C . PHE B 1 157 ? 21.916 -4.590 16.994 1.00 57.67 217 PHE B C 1
ATOM 3226 O O . PHE B 1 157 ? 21.670 -5.637 17.609 1.00 58.28 217 PHE B O 1
ATOM 3234 N N . ASP B 1 158 ? 22.197 -3.427 17.590 1.00 55.54 218 ASP B N 1
ATOM 3235 C CA . ASP B 1 158 ? 22.283 -3.211 19.047 1.00 56.68 218 ASP B CA 1
ATOM 3236 C C . ASP B 1 158 ? 23.318 -4.038 19.827 1.00 55.02 218 ASP B C 1
ATOM 3237 O O . ASP B 1 158 ? 23.319 -4.024 21.064 1.00 56.93 218 ASP B O 1
ATOM 3242 N N . ALA B 1 159 ? 24.193 -4.743 19.105 1.00 48.79 219 ALA B N 1
ATOM 3243 C CA . ALA B 1 159 ? 25.322 -5.462 19.711 1.00 47.09 219 ALA B CA 1
ATOM 3244 C C . ALA B 1 159 ? 26.518 -5.582 18.760 1.00 45.02 219 ALA B C 1
ATOM 3245 O O . ALA B 1 159 ? 26.633 -6.520 17.955 1.00 43.24 219 ALA B O 1
ATOM 3247 N N . GLY B 1 160 ? 27.403 -4.604 18.864 1.00 37.41 220 GLY B N 1
ATOM 3248 C CA . GLY B 1 160 ? 28.576 -4.549 18.021 1.00 28.96 220 GLY B CA 1
ATOM 3249 C C . GLY B 1 160 ? 29.146 -3.153 17.995 1.00 23.05 220 GLY B C 1
ATOM 3250 O O . GLY B 1 160 ? 28.511 -2.197 18.456 1.00 24.02 220 GLY B O 1
ATOM 3251 N N . TYR B 1 161 ? 30.353 -3.028 17.454 1.00 17.40 221 TYR B N 1
ATOM 3252 C CA . TYR B 1 161 ? 31.005 -1.725 17.428 1.00 14.99 221 TYR B CA 1
ATOM 3253 C C . TYR B 1 161 ? 31.933 -1.566 16.241 1.00 18.01 221 TYR B C 1
ATOM 3254 O O . TYR B 1 161 ? 32.273 -2.552 15.567 1.00 15.44 221 TYR B O 1
ATOM 3263 N N . VAL B 1 162 ? 32.342 -0.312 16.024 1.00 15.48 222 VAL B N 1
ATOM 3264 C CA . VAL B 1 162 ? 33.250 0.106 14.975 1.00 17.71 222 VAL B CA 1
ATOM 3265 C C . VAL B 1 162 ? 34.565 0.535 15.654 1.00 13.64 222 VAL B C 1
ATOM 3266 O O . VAL B 1 162 ? 34.559 1.148 16.737 1.00 14.02 222 VAL B O 1
ATOM 3270 N N . PHE B 1 163 ? 35.692 0.163 15.048 1.00 14.54 223 PHE B N 1
ATOM 3271 C CA . PHE B 1 163 ? 37.003 0.651 15.483 1.00 11.92 223 PHE B CA 1
ATOM 3272 C C . PHE B 1 163 ? 37.832 1.068 14.262 1.00 10.84 223 PHE B C 1
ATOM 3273 O O . PHE B 1 163 ? 37.507 0.768 13.104 1.00 12.36 223 PHE B O 1
ATOM 3281 N N . ILE B 1 164 ? 38.927 1.777 14.520 1.00 10.61 224 ILE B N 1
ATOM 3282 C CA . ILE B 1 164 ? 39.796 2.241 13.432 1.00 10.36 224 ILE B CA 1
ATOM 3283 C C . ILE B 1 164 ? 41.206 1.761 13.729 1.00 11.32 224 ILE B C 1
ATOM 3284 O O . ILE B 1 164 ? 41.622 1.829 14.864 1.00 9.74 224 ILE B O 1
ATOM 3289 N N . VAL B 1 165 ? 41.918 1.278 12.709 1.00 10.34 225 VAL B N 1
ATOM 3290 C CA . VAL B 1 165 ? 43.314 0.814 12.859 1.00 8.90 225 VAL B CA 1
ATOM 3291 C C . VAL B 1 165 ? 44.229 1.296 11.746 1.00 9.71 225 VAL B C 1
ATOM 3292 O O . VAL B 1 165 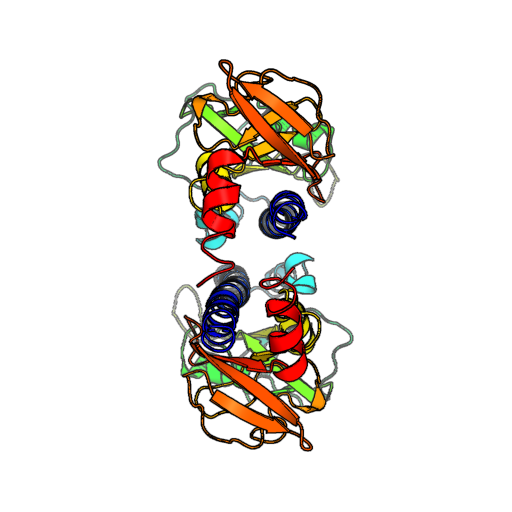? 43.753 1.610 10.659 1.00 10.22 225 VAL B O 1
ATOM 3296 N N . SER B 1 166 ? 45.546 1.333 12.023 1.00 9.83 226 SER B N 1
ATOM 3297 C CA A SER B 1 166 ? 46.547 1.557 10.988 0.50 10.16 226 SER B CA 1
ATOM 3298 C CA B SER B 1 166 ? 46.602 1.529 11.030 0.50 12.57 226 SER B CA 1
ATOM 3299 C C . SER B 1 166 ? 46.683 0.289 10.135 1.00 9.67 226 SER B C 1
ATOM 3300 O O . SER B 1 166 ? 46.218 -0.788 10.524 1.00 9.37 226 SER B O 1
ATOM 3305 N N . GLU B 1 167 ? 47.349 0.423 8.977 1.00 11.43 227 GLU B N 1
ATOM 3306 C CA A GLU B 1 167 ? 47.671 -0.707 8.090 0.50 13.64 227 GLU B CA 1
ATOM 3307 C CA B GLU B 1 167 ? 47.561 -0.741 8.119 0.50 10.66 227 GLU B CA 1
ATOM 3308 C C . GLU B 1 167 ? 48.314 -1.883 8.836 1.00 10.91 227 GLU B C 1
ATOM 3309 O O . GLU B 1 167 ? 48.156 -3.053 8.456 1.00 13.58 227 GLU B O 1
ATOM 3320 N N . ASP B 1 168 ? 49.077 -1.551 9.890 1.00 10.13 228 ASP B N 1
ATOM 3321 C CA A ASP B 1 168 ? 49.807 -2.590 10.630 0.50 9.58 228 ASP B CA 1
ATOM 3322 C CA B ASP B 1 168 ? 49.845 -2.534 10.660 0.50 9.90 228 ASP B CA 1
ATOM 3323 C C . ASP B 1 168 ? 49.091 -3.070 11.885 1.00 11.53 228 ASP B C 1
ATOM 3324 O O . ASP B 1 168 ? 49.679 -3.756 12.717 1.00 13.35 228 ASP B O 1
ATOM 3333 N N . GLY B 1 169 ? 47.816 -2.710 12.001 1.00 9.06 229 GLY B N 1
ATOM 3334 C CA . GLY B 1 169 ? 46.978 -3.162 13.104 1.00 9.04 229 GLY B CA 1
ATOM 3335 C C . GLY B 1 169 ? 47.043 -2.337 14.370 1.00 10.68 229 GLY B C 1
ATOM 3336 O O . GLY B 1 169 ? 46.429 -2.714 15.387 1.00 15.17 229 GLY B O 1
ATOM 3337 N N . THR B 1 170 ? 47.770 -1.231 14.351 1.00 9.61 230 THR B N 1
ATOM 3338 C CA . THR B 1 170 ? 47.778 -0.367 15.536 1.00 9.66 230 THR B CA 1
ATOM 3339 C C . THR B 1 170 ? 46.413 0.285 15.675 1.00 8.99 230 THR B C 1
ATOM 3340 O O . THR B 1 170 ? 45.916 0.888 14.749 1.00 10.40 230 THR B O 1
ATOM 3344 N N . THR B 1 171 ? 45.814 0.186 16.863 1.00 9.61 231 THR B N 1
ATOM 3345 C CA . THR B 1 171 ? 44.513 0.810 17.111 1.00 8.66 231 THR B CA 1
ATOM 3346 C C . THR B 1 171 ? 44.605 2.326 17.100 1.00 10.75 231 THR B C 1
ATOM 3347 O O . THR B 1 171 ? 45.355 2.920 17.881 1.00 12.55 231 THR B O 1
ATOM 3351 N N . ILE B 1 172 ? 43.870 2.943 16.184 1.00 10.69 232 ILE B N 1
ATOM 3352 C CA . ILE B 1 172 ? 43.709 4.395 16.164 1.00 9.55 232 ILE B CA 1
ATOM 3353 C C . ILE B 1 172 ? 42.578 4.817 17.129 1.00 12.59 232 ILE B C 1
ATOM 3354 O O . ILE B 1 172 ? 42.736 5.750 17.917 1.00 15.86 232 ILE B O 1
ATOM 3359 N N . ALA B 1 173 ? 41.430 4.148 17.063 1.00 11.46 233 ALA B N 1
ATOM 3360 C CA . ALA B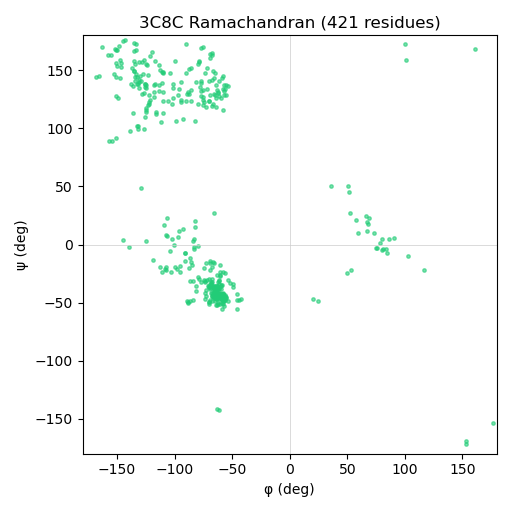 1 173 ? 40.288 4.516 17.913 1.00 12.00 233 ALA B CA 1
ATOM 3361 C C . ALA B 1 173 ? 39.420 3.292 18.213 1.00 12.17 233 ALA B C 1
ATOM 3362 O O . ALA B 1 173 ? 39.021 2.566 17.305 1.00 13.20 233 ALA B O 1
ATOM 3364 N N . HIS B 1 174 ? 39.156 3.056 19.487 1.00 12.19 234 HIS B N 1
ATOM 3365 C CA . HIS B 1 174 ? 38.299 1.952 19.907 1.00 15.23 234 HIS B CA 1
ATOM 3366 C C . HIS B 1 174 ? 37.319 2.536 20.938 1.00 16.13 234 HIS B C 1
ATOM 3367 O O . HIS B 1 174 ? 37.708 3.406 21.697 1.00 16.08 234 HIS B O 1
ATOM 3374 N N . PRO B 1 175 ? 36.068 2.035 20.989 1.00 16.23 235 PRO B N 1
ATOM 3375 C CA . PRO B 1 175 ? 35.171 2.495 22.076 1.00 19.84 235 PRO B CA 1
ATOM 3376 C C . PRO B 1 175 ? 35.761 2.392 23.489 1.00 20.77 235 PRO B C 1
ATOM 3377 O O . PRO B 1 175 ? 35.456 3.240 24.335 1.00 23.12 235 PRO B O 1
ATOM 3381 N N . LYS B 1 176 ? 36.597 1.383 23.746 1.00 16.91 236 LYS B N 1
ATOM 3382 C CA . LYS B 1 176 ? 37.324 1.262 24.992 1.00 16.09 236 LYS B CA 1
ATOM 3383 C C . LYS B 1 176 ? 38.669 1.941 24.784 1.00 22.36 236 LYS B C 1
ATOM 3384 O O . LYS B 1 176 ? 39.526 1.440 24.057 1.00 17.86 236 LYS B O 1
ATOM 3390 N N . LYS B 1 177 ? 38.818 3.104 25.405 1.00 18.48 237 LYS B N 1
ATOM 3391 C CA . LYS B 1 177 ? 40.009 3.955 25.294 1.00 17.57 237 LYS B CA 1
ATOM 3392 C C . LYS B 1 177 ? 41.339 3.252 25.604 1.00 18.21 237 LYS B C 1
ATOM 3393 O O . LYS B 1 177 ? 42.402 3.610 25.059 1.00 18.24 237 LYS B O 1
ATOM 3399 N N . GLU B 1 178 ? 41.289 2.258 26.491 1.00 15.50 238 GLU B N 1
ATOM 3400 C CA . GLU B 1 178 ? 42.472 1.513 26.890 1.00 16.52 238 GLU B CA 1
ATOM 3401 C C . GLU B 1 178 ? 43.215 0.882 25.708 1.00 15.88 238 GLU B C 1
ATOM 3402 O O . GLU B 1 178 ? 44.414 0.637 25.803 1.00 21.58 238 GLU B O 1
ATOM 3408 N N . PHE B 1 179 ? 42.488 0.638 24.622 1.00 15.71 239 PHE B N 1
ATOM 3409 C CA . PHE B 1 179 ? 43.105 0.027 23.431 1.00 14.71 239 PHE B CA 1
ATOM 3410 C C . PHE B 1 179 ? 43.755 1.002 22.451 1.00 17.32 239 PHE B C 1
ATOM 3411 O O . PHE B 1 179 ? 44.471 0.557 21.556 1.00 13.99 239 PHE B O 1
ATOM 3419 N N . ASN B 1 180 ? 43.516 2.305 22.604 1.00 13.02 240 ASN B N 1
ATOM 3420 C CA . ASN B 1 180 ? 44.068 3.264 21.651 1.00 10.93 240 ASN B CA 1
ATOM 3421 C C . ASN B 1 180 ? 45.583 3.241 21.668 1.00 12.41 240 ASN B C 1
ATOM 3422 O O . ASN B 1 180 ? 46.213 3.276 22.738 1.00 13.08 240 ASN B O 1
ATOM 3427 N N . GLY B 1 181 ? 46.178 3.139 20.476 1.00 10.35 241 GL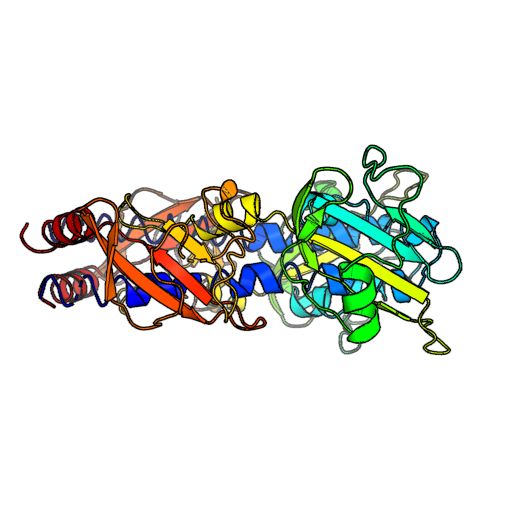Y B N 1
ATOM 3428 C CA . GLY B 1 181 ? 47.609 3.030 20.373 1.00 10.19 241 GLY B CA 1
ATOM 3429 C C . GLY B 1 181 ? 48.197 1.634 20.596 1.00 10.59 241 GLY B C 1
ATOM 3430 O O . GLY B 1 181 ? 49.407 1.449 20.471 1.00 13.54 241 GLY B O 1
ATOM 3431 N N . LYS B 1 182 ? 47.344 0.665 20.950 1.00 12.29 242 LYS B N 1
ATOM 3432 C CA . LYS B 1 182 ? 47.764 -0.707 21.222 1.00 15.75 242 LYS B CA 1
ATOM 3433 C C . LYS B 1 182 ? 47.485 -1.570 19.989 1.00 12.57 242 LYS B C 1
ATOM 3434 O O . LYS B 1 182 ? 46.626 -1.230 19.182 1.00 10.89 242 LYS B O 1
ATOM 3440 N N . PRO B 1 183 ? 48.189 -2.695 19.858 1.00 10.51 243 PRO B N 1
ATOM 3441 C CA . PRO B 1 183 ? 47.857 -3.585 18.743 1.00 9.53 243 PRO B CA 1
ATOM 3442 C C . PRO B 1 183 ? 46.433 -4.129 18.856 1.00 11.01 243 PRO B C 1
ATOM 3443 O O . PRO B 1 183 ? 45.971 -4.481 19.950 1.00 12.22 243 PRO B O 1
ATOM 3455 N N . SER B 1 185 ? 45.308 -6.903 18.217 1.00 8.64 245 SER B N 1
ATOM 3456 C CA . SER B 1 185 ? 45.239 -8.259 18.787 1.00 9.68 245 SER B CA 1
ATOM 3457 C C . SER B 1 185 ? 44.766 -8.282 20.242 1.00 10.95 245 SER B C 1
ATOM 3458 O O . SER B 1 185 ? 44.214 -9.300 20.700 1.00 12.27 245 SER B O 1
ATOM 3461 N N . GLU B 1 186 ? 44.959 -7.169 20.960 1.00 12.13 246 GLU B N 1
ATOM 3462 C CA . GLU B 1 186 ? 44.517 -7.094 22.367 1.00 13.52 246 GLU B CA 1
ATOM 3463 C C . GLU B 1 186 ? 43.006 -7.272 22.506 1.00 15.87 246 GLU B C 1
ATOM 3464 O O . GLU B 1 186 ? 42.533 -7.787 23.528 1.00 20.68 246 GLU B O 1
ATOM 3470 N N . PHE B 1 187 ? 42.248 -6.848 21.495 1.00 11.19 247 PHE B N 1
ATOM 3471 C CA . PHE B 1 187 ? 40.796 -7.046 21.543 1.00 14.62 247 PHE B CA 1
ATOM 3472 C C . PHE B 1 187 ? 40.236 -8.032 20.520 1.00 18.54 247 PHE B C 1
ATOM 3473 O O . PHE B 1 187 ? 39.143 -8.543 20.713 1.00 21.57 247 PHE B O 1
ATOM 3481 N N . LEU B 1 188 ? 40.994 -8.314 19.455 1.00 14.02 248 LEU B N 1
ATOM 3482 C CA A LEU B 1 188 ? 40.525 -9.187 18.373 0.50 13.06 248 LEU B CA 1
ATOM 3483 C CA B LEU B 1 188 ? 40.530 -9.171 18.380 0.50 13.60 248 LEU B CA 1
ATOM 3484 C C . LEU B 1 188 ? 41.127 -10.588 18.423 1.00 13.67 248 LEU B C 1
ATOM 3485 O O . LEU B 1 188 ? 40.528 -11.543 17.927 1.00 15.48 248 LEU B O 1
ATOM 3494 N N . GLY B 1 189 ? 42.324 -10.712 18.981 1.00 12.14 249 GLY B N 1
ATOM 3495 C CA . GLY B 1 189 ? 43.065 -11.984 18.905 1.00 15.04 249 GLY B CA 1
ATOM 3496 C C . GLY B 1 189 ? 43.520 -12.361 17.493 1.00 16.14 249 GLY B C 1
ATOM 3497 O O . GLY B 1 189 ? 43.743 -13.534 17.185 1.00 17.90 249 GLY B O 1
ATOM 3498 N N . GLU B 1 190 ? 43.567 -11.372 16.618 1.00 13.14 250 GLU B N 1
ATOM 3499 C CA . GLU B 1 190 ? 44.171 -11.453 15.294 1.00 10.91 250 GLU B CA 1
ATOM 3500 C C . GLU B 1 190 ? 45.099 -10.244 15.228 1.00 11.95 250 GLU B C 1
ATOM 3501 O O . GLU B 1 190 ? 44.750 -9.174 15.736 1.00 11.21 250 GLU B O 1
ATOM 3507 N N . SER B 1 191 ? 46.280 -10.393 14.629 1.00 9.99 251 SER B N 1
ATOM 3508 C CA . SER B 1 191 ? 47.203 -9.268 14.566 1.00 9.53 251 SER B CA 1
ATOM 3509 C C . SER B 1 191 ? 47.346 -8.642 13.192 1.00 10.36 251 SER B C 1
ATOM 3510 O O . SER B 1 191 ? 47.809 -7.507 13.078 1.00 13.03 251 SER B O 1
ATOM 3513 N N . LYS B 1 192 ? 47.003 -9.415 12.164 1.00 8.81 252 LYS B N 1
ATOM 3514 C CA A LYS B 1 192 ? 47.059 -8.966 10.771 0.50 10.52 252 LYS B CA 1
ATOM 3515 C CA B LYS B 1 192 ? 47.066 -8.928 10.791 0.50 9.11 252 LYS B CA 1
ATOM 3516 C C . LYS B 1 192 ? 45.664 -8.729 10.238 1.00 9.77 252 LYS B C 1
ATOM 3517 O O . LYS B 1 192 ? 44.754 -9.523 10.477 1.00 11.19 252 LYS B O 1
ATOM 3528 N N . ILE B 1 193 ? 45.504 -7.647 9.485 1.00 10.79 253 ILE B N 1
ATOM 3529 C CA . ILE B 1 193 ? 44.220 -7.325 8.892 1.00 10.48 253 ILE B CA 1
ATOM 3530 C C . ILE B 1 193 ? 43.875 -8.313 7.782 1.00 11.39 253 ILE B C 1
ATOM 3531 O O . ILE B 1 193 ? 44.622 -8.451 6.801 1.00 13.74 253 ILE B O 1
ATOM 3536 N N . ASN B 1 194 ? 42.723 -8.947 7.946 1.00 14.10 254 ASN B N 1
ATOM 3537 C CA . ASN B 1 194 ? 42.080 -9.731 6.894 1.00 16.14 254 ASN B CA 1
ATOM 3538 C C . ASN B 1 194 ? 40.821 -8.958 6.523 1.00 14.33 254 ASN B C 1
ATOM 3539 O O . ASN B 1 194 ? 39.854 -8.958 7.275 1.00 13.50 254 ASN B O 1
ATOM 3544 N N . VAL B 1 195 ? 40.854 -8.301 5.364 1.00 15.68 255 VAL B N 1
ATOM 3545 C CA A VAL B 1 195 ? 39.817 -7.338 4.961 0.50 16.50 255 VAL B CA 1
ATOM 3546 C CA B VAL B 1 195 ? 39.794 -7.338 5.026 0.50 15.32 255 VAL B CA 1
ATOM 3547 C C . VAL B 1 195 ? 38.426 -7.988 4.858 1.00 17.10 255 VAL B C 1
ATOM 3548 O O . VAL B 1 195 ? 37.420 -7.458 5.358 1.00 17.92 255 VAL B O 1
ATOM 3555 N N . ASP B 1 196 ? 38.392 -9.155 4.218 1.00 18.61 256 ASP B N 1
ATOM 3556 C CA . ASP B 1 196 ? 37.129 -9.848 3.963 1.00 19.43 256 ASP B CA 1
ATOM 3557 C C . ASP B 1 196 ? 36.448 -10.324 5.249 1.00 18.92 256 ASP B C 1
ATOM 3558 O O . ASP B 1 196 ? 37.120 -10.699 6.211 1.00 20.76 256 ASP B O 1
ATOM 3563 N N . THR B 1 197 ? 35.117 -10.263 5.281 1.00 15.68 257 THR B N 1
ATOM 3564 C CA . THR B 1 197 ? 34.349 -10.695 6.447 1.00 18.25 257 THR B CA 1
ATOM 3565 C C . THR B 1 197 ? 34.740 -12.113 6.835 1.00 17.63 257 THR B C 1
ATOM 3566 O O . THR B 1 197 ? 34.915 -12.985 5.960 1.00 19.70 257 THR B O 1
ATOM 3570 N N . HIS B 1 198 ? 34.912 -12.320 8.141 1.00 18.12 258 HIS B N 1
ATOM 3571 C CA . HIS B 1 198 ? 35.331 -13.612 8.674 1.00 16.17 258 HIS B CA 1
ATOM 3572 C C . HIS B 1 198 ? 34.945 -13.758 10.138 1.00 15.78 258 HIS B C 1
ATOM 3573 O O . HIS B 1 198 ? 34.631 -12.770 10.815 1.00 16.38 258 HIS B O 1
ATOM 3580 N N . GLN B 1 199 ? 34.954 -15.001 10.614 1.00 15.91 259 GLN B N 1
ATOM 3581 C CA . GLN B 1 199 ? 34.591 -15.296 11.980 1.00 18.47 259 GLN B CA 1
ATOM 3582 C C . GLN B 1 199 ? 35.781 -15.140 12.904 1.00 15.20 259 GLN B C 1
ATOM 3583 O O . GLN B 1 199 ? 36.888 -15.615 12.609 1.00 16.98 259 GLN B O 1
ATOM 3589 N N . VAL B 1 200 ? 35.538 -14.449 14.014 1.00 13.83 260 VAL B N 1
ATOM 3590 C CA . VAL B 1 200 ? 36.480 -14.347 15.112 1.00 14.17 260 VAL B CA 1
ATOM 3591 C C . VAL B 1 200 ? 35.764 -14.765 16.389 1.00 17.92 260 VAL B C 1
ATOM 3592 O O . VAL B 1 200 ? 34.670 -14.274 16.683 1.00 18.40 260 VAL B O 1
ATOM 3596 N N . ILE B 1 201 ? 36.393 -15.659 17.144 1.00 16.39 261 ILE B N 1
ATOM 3597 C CA . ILE B 1 201 ? 35.845 -16.094 18.423 1.00 21.81 261 ILE B CA 1
ATOM 3598 C C . ILE B 1 201 ? 36.472 -15.249 19.528 1.00 19.30 261 ILE B C 1
ATOM 3599 O O . ILE B 1 201 ? 37.697 -15.164 19.627 1.00 19.12 261 ILE B O 1
ATOM 3604 N N . ILE B 1 202 ? 35.625 -14.598 20.326 1.00 22.09 262 ILE B N 1
ATOM 3605 C CA . ILE B 1 202 ? 36.062 -13.902 21.528 1.00 30.31 262 ILE B CA 1
ATOM 3606 C C . ILE B 1 202 ? 35.283 -14.472 22.714 1.00 30.19 262 ILE B C 1
ATOM 3607 O O . ILE B 1 202 ? 34.050 -14.432 22.729 1.00 31.04 262 ILE B O 1
ATOM 3612 N N . ASN B 1 203 ? 36.020 -15.031 23.679 1.00 36.37 263 ASN B N 1
ATOM 3613 C CA . ASN B 1 203 ? 35.459 -15.648 24.895 1.00 34.54 263 ASN B CA 1
ATOM 3614 C C . ASN B 1 203 ? 34.355 -16.670 24.627 1.00 33.53 263 ASN B C 1
ATOM 3615 O O . ASN B 1 203 ? 33.259 -16.603 25.197 1.00 34.74 263 ASN B O 1
ATOM 3620 N N . GLY B 1 204 ? 34.654 -17.603 23.728 1.00 30.41 264 GLY B N 1
ATOM 3621 C CA . GLY B 1 204 ? 33.732 -18.670 23.370 1.00 32.11 264 GLY B CA 1
ATOM 3622 C C . GLY B 1 204 ? 32.579 -18.288 22.458 1.00 26.58 264 GLY B C 1
ATOM 3623 O O . GLY B 1 204 ? 31.788 -19.155 22.071 1.00 29.26 264 GLY B O 1
ATOM 3624 N N . LYS B 1 205 ? 32.476 -17.004 22.110 1.00 24.37 265 LYS B N 1
ATOM 3625 C CA . LYS B 1 205 ? 31.360 -16.508 21.306 1.00 25.29 265 LYS B CA 1
ATOM 3626 C C . LYS B 1 205 ? 31.823 -16.038 19.930 1.00 21.25 265 LYS B C 1
ATOM 3627 O O . LYS B 1 205 ? 32.870 -15.384 19.823 1.00 21.88 265 LYS B O 1
ATOM 3633 N N . PRO B 1 206 ? 31.057 -16.376 18.872 1.00 20.22 266 PRO B N 1
ATOM 3634 C CA . PRO B 1 206 ? 31.404 -15.951 17.515 1.00 23.35 266 PRO B CA 1
ATOM 3635 C C . PRO B 1 206 ? 30.990 -14.524 17.174 1.00 22.49 266 PRO B C 1
ATOM 3636 O O . PRO B 1 206 ? 29.907 -14.049 17.552 1.00 21.93 266 PRO B O 1
ATOM 3640 N N . TYR B 1 207 ? 31.879 -13.848 16.464 1.00 17.20 267 TYR B N 1
ATOM 3641 C CA . TYR B 1 207 ? 31.627 -12.509 15.982 1.00 18.66 267 TYR B CA 1
ATOM 3642 C C . TYR B 1 207 ? 32.022 -12.446 14.514 1.00 15.52 267 TYR B C 1
ATOM 3643 O O . TYR B 1 207 ? 32.980 -13.108 14.072 1.00 16.56 267 TYR B O 1
ATOM 3652 N N . ALA B 1 208 ? 31.275 -11.675 13.735 1.00 15.60 268 ALA B N 1
ATOM 3653 C CA . ALA B 1 208 ? 31.677 -11.353 12.383 1.00 16.32 268 ALA B CA 1
ATOM 3654 C C . ALA B 1 208 ? 32.563 -10.100 12.448 1.00 16.04 268 ALA B C 1
ATOM 3655 O O . ALA B 1 208 ? 32.192 -9.110 13.089 1.00 16.98 268 ALA B O 1
ATOM 3657 N N . VAL B 1 209 ? 33.730 -10.183 11.808 1.00 14.21 269 VAL B N 1
ATOM 3658 C CA . VAL B 1 209 ? 34.702 -9.079 11.728 1.00 12.36 269 VAL B CA 1
ATOM 3659 C C . VAL B 1 209 ? 35.019 -8.788 10.265 1.00 11.99 269 VAL B C 1
ATOM 3660 O O . VAL B 1 209 ? 35.252 -9.698 9.475 1.00 17.46 269 VAL B O 1
ATOM 3664 N N . SER B 1 210 ? 35.030 -7.496 9.906 1.00 14.27 270 SER B N 1
ATOM 3665 C CA . SER B 1 210 ? 35.299 -7.095 8.544 1.00 10.58 270 SER B CA 1
ATOM 3666 C C . SER B 1 210 ? 35.971 -5.726 8.575 1.00 13.14 270 SER B C 1
ATOM 3667 O O . SER B 1 210 ? 35.746 -4.961 9.510 1.00 15.98 270 SER B O 1
ATOM 3670 N N . PHE B 1 211 ? 36.755 -5.439 7.553 1.00 11.91 271 PHE B N 1
ATOM 3671 C CA . PHE B 1 211 ? 37.466 -4.155 7.467 1.00 13.43 271 PHE B CA 1
ATOM 3672 C C . PHE B 1 211 ? 37.183 -3.461 6.146 1.00 17.46 271 PHE B C 1
ATOM 3673 O O . PHE B 1 211 ? 36.808 -4.092 5.152 1.00 16.05 271 PHE B O 1
ATOM 3681 N N . SER B 1 212 ? 37.398 -2.152 6.130 1.00 13.74 272 SER B N 1
ATOM 3682 C CA . SER B 1 212 ? 37.374 -1.394 4.888 1.00 16.01 272 SER B CA 1
ATOM 3683 C C . SER B 1 212 ? 38.368 -0.244 4.962 1.00 16.06 272 SER B C 1
ATOM 3684 O O . SER B 1 212 ? 38.534 0.363 6.019 1.00 14.02 272 SER B O 1
ATOM 3687 N N . ASP B 1 213 ? 39.017 0.039 3.843 1.00 12.29 273 ASP B N 1
ATOM 3688 C CA . ASP B 1 213 ? 40.009 1.120 3.772 1.00 16.40 273 ASP B CA 1
ATOM 3689 C C . ASP B 1 213 ? 39.379 2.497 3.991 1.00 15.65 273 ASP B C 1
ATOM 3690 O O . ASP B 1 213 ? 38.220 2.737 3.620 1.00 17.83 273 ASP B O 1
ATOM 3695 N N . VAL B 1 214 ? 40.157 3.396 4.586 1.00 15.03 274 VAL B N 1
ATOM 3696 C CA . VAL B 1 214 ? 39.745 4.793 4.748 1.00 18.27 274 VAL B CA 1
ATOM 3697 C C . VAL B 1 214 ? 40.528 5.634 3.754 1.00 17.08 274 VAL B C 1
ATOM 3698 O O . VAL B 1 214 ? 41.754 5.631 3.757 1.00 16.55 274 VAL B O 1
ATOM 3702 N N . GLU B 1 215 ? 39.826 6.381 2.907 1.00 17.80 275 GLU B N 1
ATOM 3703 C CA A GLU B 1 215 ? 40.506 7.195 1.904 0.50 20.34 275 GLU B CA 1
ATOM 3704 C CA B GLU B 1 215 ? 40.501 7.201 1.906 0.50 19.25 275 GLU B CA 1
ATOM 3705 C C . GLU B 1 215 ? 41.202 8.402 2.552 1.00 18.58 275 GLU B C 1
ATOM 3706 O O . GLU B 1 215 ? 40.599 9.109 3.357 1.00 22.07 275 GLU B O 1
ATOM 3717 N N . GLY B 1 216 ? 42.475 8.601 2.215 1.00 18.39 276 GLY B N 1
ATOM 3718 C CA . GLY B 1 216 ? 43.265 9.738 2.731 1.00 17.70 276 GLY B CA 1
ATOM 3719 C C . GLY B 1 216 ? 44.269 9.463 3.843 1.00 18.46 276 GLY B C 1
ATOM 3720 O O . GLY B 1 216 ? 45.095 10.324 4.179 1.00 17.24 276 GLY B O 1
ATOM 3721 N N . GLU B 1 217 ? 44.202 8.257 4.406 1.00 18.34 277 GLU B N 1
ATOM 3722 C CA . GLU B 1 217 ? 45.163 7.769 5.392 1.00 18.25 277 GLU B CA 1
ATOM 3723 C C . GLU B 1 217 ? 45.410 6.300 5.083 1.00 16.54 277 GLU B C 1
ATOM 3724 O O . GLU B 1 217 ? 44.658 5.709 4.329 1.00 19.48 277 GLU B O 1
ATOM 3730 N N A ASP B 1 218 ? 46.437 5.659 5.652 0.50 16.08 278 ASP B N 1
ATOM 3731 N N B ASP B 1 218 ? 46.470 5.753 5.676 0.50 19.64 278 ASP B N 1
ATOM 3732 C CA A ASP B 1 218 ? 46.569 4.210 5.392 0.50 14.20 278 ASP B CA 1
ATOM 3733 C CA B ASP B 1 218 ? 46.730 4.327 5.655 0.50 18.56 278 ASP B CA 1
ATOM 3734 C C A ASP B 1 218 ? 45.630 3.365 6.282 0.50 13.69 278 ASP B C 1
ATOM 3735 C C B ASP B 1 218 ? 46.036 3.736 6.878 0.50 17.30 278 ASP B C 1
ATOM 3736 O O A ASP B 1 218 ? 45.635 2.134 6.215 0.50 15.67 278 ASP B O 1
ATOM 3737 O O B ASP B 1 218 ? 46.660 3.169 7.780 0.50 15.48 278 ASP B O 1
ATOM 3746 N N A TRP B 1 219 ? 44.813 4.055 7.081 0.50 10.90 279 TRP B N 1
ATOM 3747 N N B TRP B 1 219 ? 44.719 3.896 6.896 0.50 13.58 279 TRP B N 1
ATOM 3748 C CA A TRP B 1 219 ? 43.929 3.428 8.052 0.50 9.88 279 TRP B CA 1
ATOM 3749 C CA B TRP B 1 219 ? 43.903 3.411 7.975 0.50 11.35 279 TRP B CA 1
ATOM 3750 C C A TRP B 1 219 ? 42.901 2.493 7.425 0.50 11.16 279 TRP B C 1
ATOM 3751 C C B TRP B 1 219 ? 42.750 2.584 7.448 0.50 9.95 279 TRP B C 1
ATOM 3752 O O A TRP B 1 219 ? 42.685 2.530 6.208 0.50 12.85 279 TRP B O 1
ATOM 3753 O O B TRP B 1 219 ? 42.277 2.789 6.326 0.50 10.63 279 TRP B O 1
ATOM 3774 N N . TYR B 1 220 ? 42.284 1.668 8.278 1.00 10.09 280 TYR B N 1
ATOM 3775 C CA . TYR B 1 220 ? 41.091 0.863 7.962 1.00 9.56 280 TYR B CA 1
ATOM 3776 C C . TYR B 1 220 ? 40.078 1.043 9.073 1.00 11.60 280 TYR B C 1
ATOM 3777 O O . TYR B 1 220 ? 40.455 1.162 10.241 1.00 11.71 280 TYR B O 1
ATOM 3786 N N . VAL B 1 221 ? 38.787 1.048 8.742 1.00 10.25 281 VAL B N 1
ATOM 3787 C CA . VAL B 1 221 ? 37.806 0.816 9.785 1.00 12.07 281 VAL B CA 1
ATOM 3788 C C . VAL B 1 221 ? 37.518 -0.682 9.900 1.00 10.79 281 VAL B C 1
ATOM 3789 O O . VAL B 1 221 ? 37.586 -1.411 8.910 1.00 13.52 281 VAL B O 1
ATOM 3793 N N . GLY B 1 222 ? 37.230 -1.124 11.112 1.00 12.42 282 GLY B N 1
ATOM 3794 C CA . GLY B 1 222 ? 36.781 -2.491 11.367 1.00 11.77 282 GLY B CA 1
ATOM 3795 C C . GLY B 1 222 ? 35.440 -2.496 12.089 1.00 16.20 282 GLY B C 1
ATOM 3796 O O . GLY B 1 222 ? 35.097 -1.536 12.799 1.00 15.84 282 GLY B O 1
ATOM 3797 N N . VAL B 1 223 ? 34.680 -3.585 11.912 1.00 16.05 283 VAL B N 1
ATOM 3798 C CA . VAL B 1 223 ? 33.490 -3.839 12.740 1.00 18.27 283 VAL B CA 1
ATOM 3799 C C . VAL B 1 223 ? 33.608 -5.198 13.444 1.00 14.67 283 VAL B C 1
ATOM 3800 O O . VAL B 1 223 ? 34.242 -6.130 12.895 1.00 16.49 283 VAL B O 1
ATOM 3804 N N . VAL B 1 224 ? 33.068 -5.263 14.665 1.00 15.69 284 VAL B N 1
ATOM 3805 C CA . VAL B 1 224 ? 32.999 -6.492 15.471 1.00 13.19 284 VAL B CA 1
ATOM 3806 C C . VAL B 1 224 ? 31.525 -6.647 15.835 1.00 20.68 284 VAL B C 1
ATOM 3807 O O . VAL B 1 224 ? 31.006 -5.866 16.628 1.00 21.14 284 VAL B O 1
ATOM 3811 N N . ILE B 1 225 ? 30.868 -7.642 15.250 1.00 18.18 285 ILE B N 1
ATOM 3812 C CA A ILE B 1 225 ? 29.426 -7.800 15.399 0.50 21.02 285 ILE B CA 1
ATOM 3813 C CA B ILE B 1 225 ? 29.407 -7.814 15.380 0.50 22.79 285 ILE B CA 1
ATOM 3814 C C . ILE B 1 225 ? 29.092 -9.173 15.988 1.00 22.58 285 ILE B C 1
ATOM 3815 O O . ILE B 1 225 ? 29.539 -10.201 15.467 1.00 23.07 285 ILE B O 1
ATOM 3824 N N . ASP B 1 226 ? 28.314 -9.175 17.078 1.00 25.39 286 ASP B N 1
ATOM 3825 C CA . ASP B 1 226 ? 27.867 -10.422 17.718 1.00 25.05 286 ASP B CA 1
ATOM 3826 C C . ASP B 1 226 ? 27.096 -11.266 16.705 1.00 24.13 286 ASP B C 1
ATOM 3827 O O . ASP B 1 226 ? 26.031 -10.851 16.222 1.00 21.64 286 ASP B O 1
ATOM 3832 N N . GLU B 1 227 ? 27.645 -12.438 16.377 1.00 22.57 287 GLU B N 1
ATOM 3833 C CA . GLU B 1 227 ? 27.056 -13.277 15.330 1.00 23.91 287 GLU B CA 1
ATOM 3834 C C . GLU B 1 227 ? 25.692 -13.854 15.716 1.00 19.58 287 GLU B C 1
ATOM 3835 O O . GLU B 1 227 ? 24.743 -13.749 14.932 1.00 22.08 287 GLU B O 1
ATOM 3841 N N . GLU B 1 228 ? 25.597 -14.431 16.916 1.00 22.03 288 GLU B N 1
ATOM 3842 C CA . GLU B 1 228 ? 24.305 -14.871 17.484 1.00 27.76 288 GLU B CA 1
ATOM 3843 C C . GLU B 1 228 ? 23.205 -13.806 17.322 1.00 29.48 288 GLU B C 1
ATOM 3844 O O . GLU B 1 228 ? 22.149 -14.064 16.733 1.00 26.50 288 GLU B O 1
ATOM 3850 N N . ILE B 1 229 ? 23.480 -12.606 17.828 1.00 26.84 289 ILE B N 1
ATOM 3851 C CA . ILE B 1 229 ? 22.534 -11.487 17.804 1.00 27.80 289 ILE B CA 1
ATOM 3852 C C . ILE B 1 229 ? 22.163 -11.046 16.382 1.00 27.40 289 ILE B C 1
ATOM 3853 O O . ILE B 1 229 ? 20.989 -10.803 16.087 1.00 24.57 289 ILE B O 1
ATOM 3858 N N . ALA B 1 230 ? 23.155 -10.980 15.495 1.00 24.26 290 ALA B N 1
ATOM 3859 C CA . ALA B 1 230 ? 22.925 -10.585 14.105 1.00 21.04 290 ALA B CA 1
ATOM 3860 C C . ALA B 1 230 ? 22.042 -11.594 13.366 1.00 25.85 290 ALA B C 1
ATOM 3861 O O . ALA B 1 230 ? 21.070 -11.220 12.709 1.00 21.17 290 ALA B O 1
ATOM 3863 N N . TYR B 1 231 ? 22.394 -12.872 13.490 1.00 24.52 291 TYR B N 1
ATOM 3864 C CA . TYR B 1 231 ? 21.600 -13.963 12.927 1.00 25.96 291 TYR B CA 1
ATOM 3865 C C . TYR B 1 231 ? 20.154 -13.945 13.425 1.00 26.20 291 TYR B C 1
ATOM 3866 O O . TYR B 1 231 ? 19.228 -14.063 12.615 1.00 25.59 291 TYR B O 1
ATOM 3875 N N . ALA B 1 232 ? 19.974 -13.776 14.738 1.00 25.53 292 ALA B N 1
ATOM 3876 C CA . ALA B 1 232 ? 18.636 -13.740 15.350 1.00 28.24 292 ALA B CA 1
ATOM 3877 C C . ALA B 1 232 ? 17.812 -12.544 14.857 1.00 30.99 292 ALA B C 1
ATOM 3878 O O . ALA B 1 232 ? 16.641 -12.706 14.485 1.00 29.44 292 ALA B O 1
ATOM 3880 N N . ALA B 1 233 ? 18.443 -11.367 14.827 1.00 30.76 293 ALA B N 1
ATOM 3881 C CA . ALA B 1 233 ? 17.807 -10.128 14.351 1.00 32.00 293 ALA B CA 1
ATOM 3882 C C . ALA B 1 233 ? 17.352 -10.232 12.901 1.00 34.79 293 ALA B C 1
ATOM 3883 O O . ALA B 1 233 ? 16.250 -9.804 12.562 1.00 35.68 293 ALA B O 1
ATOM 3885 N N . LEU B 1 234 ? 18.192 -10.817 12.052 1.00 34.39 294 LEU B N 1
ATOM 3886 C CA . LEU B 1 234 ? 17.862 -10.936 10.632 1.00 38.38 294 LEU B CA 1
ATOM 3887 C C . LEU B 1 234 ? 16.886 -12.071 10.364 1.00 38.65 294 LEU B C 1
ATOM 3888 O O . LEU B 1 234 ? 16.107 -11.994 9.419 1.00 38.73 294 LEU B O 1
ATOM 3893 N N . ASP B 1 235 ? 16.926 -13.116 11.195 1.00 35.35 295 ASP B N 1
ATOM 3894 C CA . ASP B 1 235 ? 15.971 -14.230 11.092 1.00 36.08 295 ASP B CA 1
ATOM 3895 C C . ASP B 1 235 ? 14.549 -13.749 11.393 1.00 38.69 295 ASP B C 1
ATOM 3896 O O . ASP B 1 235 ? 13.602 -14.164 10.725 1.00 36.15 295 ASP B O 1
ATOM 3901 N N . GLU B 1 236 ? 14.423 -12.875 12.396 1.00 41.94 296 GLU B N 1
ATOM 3902 C CA A GLU B 1 236 ? 13.146 -12.240 12.722 0.50 45.56 296 GLU B CA 1
ATOM 3903 C CA B GLU B 1 236 ? 13.152 -12.228 12.734 0.50 44.85 296 GLU B CA 1
ATOM 3904 C C . GLU B 1 236 ? 12.669 -11.361 11.567 1.00 46.43 296 GLU B C 1
ATOM 3905 O O . GLU B 1 236 ? 11.477 -11.318 11.263 1.00 46.48 296 GLU B O 1
ATOM 3916 N N . LEU B 1 237 ? 13.613 -10.688 10.910 1.00 49.10 297 LEU B N 1
ATOM 3917 C CA . LEU B 1 237 ? 13.337 -9.851 9.740 1.00 55.31 297 LEU B CA 1
ATOM 3918 C C . LEU B 1 237 ? 12.933 -10.672 8.499 1.00 58.22 297 LEU B C 1
ATOM 3919 O O . LEU B 1 237 ? 12.380 -10.119 7.542 1.00 57.55 297 LEU B O 1
ATOM 3924 N N . ARG B 1 238 ? 13.198 -11.983 8.543 1.00 59.75 298 ARG B N 1
ATOM 3925 C CA A ARG B 1 238 ? 12.935 -12.882 7.417 0.50 60.27 298 ARG B CA 1
ATOM 3926 C CA B ARG B 1 238 ? 12.949 -12.898 7.427 0.50 61.73 298 ARG B CA 1
ATOM 3927 C C . ARG B 1 238 ? 11.684 -13.744 7.603 1.00 63.36 298 ARG B C 1
ATOM 3928 O O . ARG B 1 238 ? 10.776 -13.700 6.772 1.00 64.67 298 ARG B O 1
ATOM 3943 N N . ARG B 1 239 ? 11.642 -14.525 8.687 1.00 67.10 299 ARG B N 1
ATOM 3944 C CA . ARG B 1 239 ? 10.589 -15.533 8.917 1.00 71.22 299 ARG B CA 1
ATOM 3945 C C . ARG B 1 239 ? 9.208 -14.963 9.235 1.00 72.42 299 ARG B C 1
ATOM 3946 O O . ARG B 1 239 ? 8.210 -15.380 8.645 1.00 72.49 299 ARG B O 1
ATOM 3954 N N . SER B 1 240 ? 9.153 -14.032 10.181 1.00 74.43 300 SER B N 1
ATOM 3955 C CA . SER B 1 240 ? 7.900 -13.368 10.515 1.00 77.28 300 SER B CA 1
ATOM 3956 C C . SER B 1 240 ? 7.793 -12.066 9.733 1.00 77.08 300 SER B C 1
ATOM 3957 O O . SER B 1 240 ? 6.926 -11.926 8.873 1.00 76.81 300 SER B O 1
#

Radius of gyration: 25.34 Å; Cα contacts (8 Å, |Δi|>4): 1003; chains: 2; bounding box: 69×72×44 Å

Sequence (476 aa):
SLLRSSVSDSSVDEEIVVDDGVSKTTTAEEEVINGRKSSIAQYATSLIENNPEPDNVRRTIISQPLIKNTFLLVGFGLLEKDGSNINNDPSWNPGPTWDPRVRPWYKDAKNAGKLVITAPYADSSASGEILVSVATPVKDSSATGQQFLGSSIFYDVSLAELAELVNEEVKLFDAGYVFIVSEDGTTIAHPKKEFNGKKPSEFLGESKINVDTHQVIINGKPYAVSFSDVEGEEDDWYVGVVVIDEEIAYAALDEELRRRSSLRSVSDSSVDEIVDGVSKKTTTAEVINGRRKKSSIAQYATSSLIENNPEPDNVRRTIISSQPLIKNTFLLVGFGLEKKDGSNINNDPSWNPGPTWDPRVRPWYKDAKNAGKKLVVITAPYADSASGEILVSVATTPVKDSSATGQFLGSIFYDVSSLAELAELVNEVKLFDAGYVFIVSSEEDDGTTIAHPKKEFNGKPSEFLLGESKKINVVDTHQVIINGKPYAVSFSDVEEGEDDWWYVGVVIIDEEIAYAALDEELRRRS

Nearest PDB structures (foldseek):
  3c8c-assembly1_B  TM=1.004E+00  e=8.167E-51  Vibrio cholerae O1 biovar El Tor str. N16961
  5avf-assembly1_A  TM=9.849E-01  e=8.750E-45  Vibrio cholerae
  6iov-assembly1_B-2  TM=9.888E-01  e=4.663E-43  Vibrio cholerae
  6ior-assembly2_C  TM=8.045E-01  e=5.966E-26  Vibrio cholerae
  6d8v-assembly1_A  TM=7.415E-01  e=2.336E-10  Sinorhizobium meliloti 1021

InterPro domains:
  IPR003660 HAMP domain [PF00672] (318-371)
  IPR003660 HAMP domain [PS50885] (321-375)
  IPR003660 HAMP domain [SM00304] (321-375)
  IPR003660 HAMP domain [SM00304] (403-470)
  IPR004089 Methyl-accepting chemotaxis protein (MCP) signalling domain [PF00015] (450-618)
  IPR004089 Methyl-accepting chemotaxis protein (MCP) signalling domain [PS50111] (380-616)
  IPR004089 Methyl-accepting chemotaxis protein (MCP) signalling domain [SM00283] (390-651)
  IPR029151 Periplasmic sensor-like domain superfamily [SSF103190] (86-213)
  IPR033479 Double Cache domain 1 [PF02743] (116-284)

Secondary structure (DSSP, 8-state):
-----HHHHHHHHHHHHHHHHHHHHHHHHHHHHHHHHHHH---HHHHHHHHSSHHHHHHSS-EEEEETTT--EEES-TT----SS--GGGSHHHHHHHHHTS-EEPPPEE-TTT--EEEEEEEEEE-TTT--EEEEEEEEE-HHHHHHHHT-S--TTSEEEEEEETTS-EEE-SSGGGTT---TTTS--S---S-EEEEETTEEEEEEEEEPTTSSEEEEEEE-HHHHHHHHHHHHT-/-----HHHHHHHHHHHHHHHHHHHHHHHHHHHHHHHHHHH---HHHHHHHHSSHHHHHH-S-EEEEETTTS-EEES-TT----TT--GGGSHHHHHHHHHSS-EEPPPEE-TTT--EEEEEEEEEE-TTT--EEEEEEEEE-HHHHHHHHTTS--TTSEEEEEE-TT--EEE-SSGGGTT---TTTS--S---S-EEEEETTEEEEEEEEE-TTSS-EEEEEEEHHHHHHHHHHHHH-

CATH classification: 3.30.450.20 (+1 more: 3.30.450.20)